Protein AF-A0A4P9Z9J6-F1 (afdb_monomer_lite)

InterPro domains:
  IPR024527 Eisosome protein 1 [PF12757] (235-354)
  IPR024527 Eisosome protein 1 [PTHR28298] (218-618)

Secondary structure (DSSP, 8-state):
----SSSSPPPHHHHHHHHHHTT---BTTB---S--TT-HHHHHHHHHHS------TTS-----HHHHHHHHHHHSS-------S---TTHHHHHHH-------------SS----HHHHHHHHHHHHHHHHHHHH-GGGTTTTTS-------S-----HHHHHHHHHHHHHHHHHHHHTTTTTTT--------S-TTSGGGS-S--------HHHHHHHHHHHHH--GGGSS-HHHHHHHHHHHHHHHHHHHHTT-S-HHHHHHHHHHHHHHHHHHHHHHHSS--TTEEE-STT-EEEHHHHHHHHHHHHHHHHHHHHHHHHHHHHHHHHHHHHHHHHHHHHHHHHHHHHHHHHHHHHHHHHHHHHHHHHHHHHHHHHHHHHHHHHHHHHHHHHHHHHHHHHHHHHHHHHHHHHHHHHHHHHHHHHHHHHHHHHHHHHHHHHHHHHHHHHHHHHHHHHHHHHHHHHHHHHHHHHHHHHHHHHHHHHHHHHHHHHHHHHHHHHHHHHHHHHHHHHHHHHHHHHHHHHHHHHHHHHHHHHHHHHHHHHHHHHHHHHHHHHHHHHHHHHHHHHHHHHHHHHHHHHHHHHHHHTSS-TTSPPPP-GGGTS--TTS----------

pLDDT: mean 71.72, std 18.13, range [31.67, 96.5]

Sequence (622 aa):
SADQSNCRPLSQQALYQQKLRLGVFENPSKPSLGVSSNAPDAAALLAASSDLTVHPTYERPRAAPEAHTAALAAKNSEVTIWLRKSTSPYAEAAAASAKVTPAQPTQPDLGVPTYDKTSVYNQAKTNSVISMTTRLSPEKSVSKHGLASKNIPTSTPLNIGKISQMADQNLSTLIGKRSKSEEAYRSRINSAKSESAASAAFAFAPPLKHGSGYTDAQTAQRKLQTFQASDVVDAALLAAASAKATERLDSITLANSVELRQQAQMYSKALAAAQKHSEMRLSSNEAGMIDLGGGLSLPAAAVDKLASLIVQPVLENLGQKAEAQREFDAKQKRKKAELVQLHQKAKKEDEERKMAERAAREKAKEERAAAHKQAKAAEYEKVRQFQAFSRAIAEEKQKELDDLKAMHETERAEHLKIKTDNDARINEKESGLIAGRKAELEKMQAEKDEELKPINEEAEEESAKLKELTTERDRVKAEHDEKQNANNEWAAKVAALKKKLEETNKVIDQHNTLLADIVPKREALDSELRELQGLSAAHLLNDEQAQKELCKEIADLEKLKSELTQAKSTHKKDILSLHQERVADAYRINGELPEHLRETVDENKLLDTGSLFSVEASVANA

Structure (mmCIF, N/CA/C/O backbone):
data_AF-A0A4P9Z9J6-F1
#
_entry.id   AF-A0A4P9Z9J6-F1
#
loop_
_atom_site.group_PDB
_atom_site.id
_atom_site.type_symbol
_atom_site.label_atom_id
_atom_site.label_alt_id
_atom_site.label_comp_id
_atom_site.label_asym_id
_atom_site.label_entity_id
_atom_site.label_seq_id
_atom_site.pdbx_PDB_ins_code
_atom_site.Cartn_x
_atom_site.Cartn_y
_atom_site.Cartn_z
_atom_site.occupancy
_atom_site.B_iso_or_equiv
_atom_site.auth_seq_id
_atom_site.auth_comp_id
_atom_site.auth_asym_id
_atom_site.auth_atom_id
_atom_site.pdbx_PDB_model_num
ATOM 1 N N . SER A 1 1 ? 5.224 45.522 -33.602 1.00 41.34 1 SER A N 1
ATOM 2 C CA . SER A 1 1 ? 5.119 46.928 -33.180 1.00 41.34 1 SER A CA 1
ATOM 3 C C . SER A 1 1 ? 4.314 47.696 -34.206 1.00 41.34 1 SER A C 1
ATOM 5 O O . SER A 1 1 ? 4.751 47.812 -35.344 1.00 41.34 1 SER A O 1
ATOM 7 N N . ALA A 1 2 ? 3.114 48.129 -33.836 1.00 34.19 2 ALA A N 1
ATOM 8 C CA . ALA A 1 2 ? 2.312 49.076 -34.604 1.00 34.19 2 ALA A CA 1
ATOM 9 C C . ALA A 1 2 ? 1.644 50.007 -33.589 1.00 34.19 2 ALA A C 1
ATOM 11 O O . ALA A 1 2 ? 0.439 49.945 -33.364 1.00 34.19 2 ALA A O 1
ATOM 12 N N . ASP A 1 3 ? 2.481 50.804 -32.930 1.00 41.16 3 ASP A N 1
ATOM 13 C CA . ASP A 1 3 ? 2.040 51.896 -32.080 1.00 41.16 3 ASP A CA 1
ATOM 14 C C . ASP A 1 3 ? 1.923 53.163 -32.928 1.00 41.16 3 ASP A C 1
ATOM 16 O O . ASP A 1 3 ? 2.865 53.578 -33.594 1.00 41.16 3 ASP A O 1
ATOM 20 N N . GLN A 1 4 ? 0.696 53.681 -32.938 1.00 45.09 4 GLN A N 1
ATOM 21 C CA . GLN A 1 4 ? 0.281 55.085 -32.963 1.00 45.09 4 GLN A CA 1
ATOM 22 C C . GLN A 1 4 ? 1.130 56.103 -33.741 1.00 45.09 4 GLN A C 1
ATOM 24 O O . GLN A 1 4 ? 2.273 56.389 -33.410 1.00 45.09 4 GLN A O 1
ATOM 29 N N . SER A 1 5 ? 0.468 56.827 -34.645 1.00 41.53 5 SER A N 1
ATOM 30 C CA . SER A 1 5 ? 0.932 58.144 -35.098 1.00 41.53 5 SER A CA 1
ATOM 31 C C . SER A 1 5 ? 0.246 59.323 -34.400 1.00 41.53 5 SER A C 1
ATOM 33 O O . SER A 1 5 ? 0.613 60.452 -34.676 1.00 41.53 5 SER A O 1
ATOM 35 N N . ASN A 1 6 ? -0.699 59.107 -33.478 1.00 47.25 6 ASN A N 1
ATOM 36 C CA . ASN A 1 6 ? -1.241 60.149 -32.597 1.00 47.25 6 ASN A CA 1
ATOM 37 C C . ASN A 1 6 ? -1.785 59.481 -31.331 1.00 47.25 6 ASN A C 1
ATOM 39 O O . ASN A 1 6 ? -2.590 58.562 -31.457 1.00 47.25 6 ASN A O 1
ATOM 43 N N . CYS A 1 7 ? -1.354 59.923 -30.146 1.00 46.53 7 CYS A N 1
ATOM 44 C CA . CYS A 1 7 ? -1.618 59.345 -28.818 1.00 46.53 7 CYS A CA 1
ATOM 45 C C . CYS A 1 7 ? -3.104 59.314 -28.395 1.00 46.53 7 CYS A C 1
ATOM 47 O O . CYS A 1 7 ? -3.499 59.893 -27.384 1.00 46.53 7 CYS A O 1
ATOM 49 N N . ARG A 1 8 ? -3.952 58.639 -29.168 1.00 57.31 8 ARG A N 1
ATOM 50 C CA . ARG A 1 8 ? -5.357 58.370 -28.882 1.00 57.31 8 ARG A CA 1
ATOM 51 C C . ARG A 1 8 ? -5.584 56.872 -29.107 1.00 57.31 8 ARG A C 1
ATOM 53 O O . ARG A 1 8 ? -5.218 56.374 -30.174 1.00 57.31 8 ARG A O 1
ATOM 60 N N . PRO A 1 9 ? -6.148 56.135 -28.135 1.00 61.41 9 PRO A N 1
ATOM 61 C CA . PRO A 1 9 ? -6.416 54.714 -28.323 1.00 61.41 9 PRO A CA 1
ATOM 62 C C . PRO A 1 9 ? -7.362 54.521 -29.517 1.00 61.41 9 PRO A C 1
ATOM 64 O O . PRO A 1 9 ? -8.306 55.298 -29.687 1.00 61.41 9 PRO A O 1
ATOM 67 N N . LEU A 1 10 ? -7.097 53.511 -30.359 1.00 63.41 10 LEU A N 1
ATOM 68 C CA . LEU A 1 10 ? -7.983 53.167 -31.476 1.00 63.41 10 LEU A CA 1
ATOM 69 C C . LEU A 1 10 ? -9.417 52.975 -30.963 1.00 63.41 10 LEU A C 1
ATOM 71 O O . LEU A 1 10 ? -9.633 52.408 -29.889 1.00 63.41 10 LEU A O 1
ATOM 75 N N . SER A 1 11 ? -10.403 53.418 -31.748 1.00 74.75 11 SER A N 1
ATOM 76 C CA . SER A 1 11 ? -11.809 53.193 -31.416 1.00 74.75 11 SER A CA 1
ATOM 77 C C . SER A 1 11 ? -12.095 51.691 -31.295 1.00 74.75 11 SER A C 1
ATOM 79 O O . SER A 1 11 ? -11.512 50.868 -32.007 1.00 74.75 11 SER A O 1
ATOM 81 N N . GLN A 1 12 ? -13.014 51.316 -30.401 1.00 65.75 12 GLN A N 1
ATOM 82 C CA . GLN A 1 12 ? -13.361 49.909 -30.149 1.00 65.75 12 GLN A CA 1
ATOM 83 C C . GLN A 1 12 ? -13.785 49.172 -31.430 1.00 65.75 12 GLN A C 1
ATOM 85 O O . GLN A 1 12 ? -13.476 47.996 -31.608 1.00 65.75 12 GLN A O 1
ATOM 90 N N . GLN A 1 13 ? -14.416 49.885 -32.366 1.00 71.12 13 GLN A N 1
ATOM 91 C CA . GLN A 1 13 ? -14.816 49.343 -33.661 1.00 71.12 13 GLN A CA 1
ATOM 92 C C . GLN A 1 13 ? -13.620 49.071 -34.588 1.00 71.12 13 GLN A C 1
ATOM 94 O O . GLN A 1 13 ? -13.604 48.051 -35.277 1.00 71.12 13 GLN A O 1
ATOM 99 N N . ALA A 1 14 ? -12.590 49.924 -34.571 1.00 70.00 14 ALA A N 1
ATOM 100 C CA . ALA A 1 14 ? -11.363 49.701 -35.334 1.00 70.00 14 ALA A CA 1
ATOM 101 C C . ALA A 1 14 ? -10.547 48.528 -34.761 1.00 70.00 14 ALA A C 1
ATOM 103 O O . ALA A 1 14 ? -10.039 47.702 -35.519 1.00 70.00 14 ALA A O 1
ATOM 104 N N . LEU A 1 15 ? -10.505 48.388 -33.430 1.00 67.25 15 LEU A N 1
ATOM 105 C CA . LEU A 1 15 ? -9.910 47.223 -32.765 1.00 67.25 15 LEU A CA 1
ATOM 106 C C . LEU A 1 15 ? -10.652 45.925 -33.113 1.00 67.25 15 LEU A C 1
ATOM 108 O O . LEU A 1 15 ? -10.017 44.905 -33.378 1.00 67.25 15 LEU A O 1
ATOM 112 N N . TYR A 1 16 ? -11.985 45.959 -33.164 1.00 67.44 16 TYR A N 1
ATOM 113 C CA . TYR A 1 16 ? -12.798 44.807 -33.553 1.00 67.44 16 TYR A CA 1
ATOM 114 C C . TYR A 1 16 ? -12.562 44.393 -35.016 1.00 67.44 16 TYR A C 1
ATOM 116 O O . TYR A 1 16 ? -12.353 43.214 -35.302 1.00 67.44 16 TYR A O 1
ATOM 124 N N . GLN A 1 17 ? -12.498 45.352 -35.945 1.00 70.19 17 GLN A N 1
ATOM 125 C CA . GLN A 1 17 ? -12.188 45.066 -37.352 1.00 70.19 17 GLN A CA 1
ATOM 126 C C . GLN A 1 17 ? -10.759 44.549 -37.549 1.00 70.19 17 GLN A C 1
AT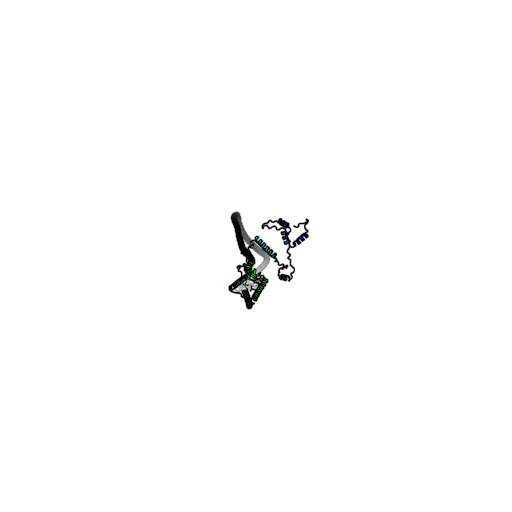OM 128 O O . GLN A 1 17 ? -10.536 43.649 -38.359 1.00 70.19 17 GLN A O 1
ATOM 133 N N . GLN A 1 18 ? -9.790 45.065 -36.790 1.00 70.44 18 GLN A N 1
ATOM 134 C CA . GLN A 1 18 ? -8.421 44.556 -36.814 1.00 70.44 18 GLN A CA 1
ATOM 135 C C . GLN A 1 18 ? -8.351 43.110 -36.298 1.00 70.44 18 GLN A C 1
ATOM 137 O O . GLN A 1 18 ? -7.684 42.283 -36.917 1.00 70.44 18 GLN A O 1
ATOM 142 N N . LYS A 1 19 ? -9.084 42.778 -35.225 1.00 66.44 19 LYS A N 1
ATOM 143 C CA . LYS A 1 19 ? -9.213 41.401 -34.712 1.00 66.44 19 LYS A CA 1
ATOM 144 C C . LYS A 1 19 ? -9.861 40.462 -35.736 1.00 66.44 19 LYS A C 1
ATOM 146 O O . LYS A 1 19 ? -9.328 39.378 -35.970 1.00 66.44 19 LYS A O 1
ATOM 151 N N . LEU A 1 20 ? -10.921 40.910 -36.419 1.00 69.31 20 LEU A N 1
ATOM 152 C CA . LEU A 1 20 ? -11.544 40.180 -37.532 1.00 69.31 20 LEU A CA 1
ATOM 153 C C . LEU A 1 20 ? -10.555 39.921 -38.676 1.00 69.31 20 LEU A C 1
ATOM 155 O O . LEU A 1 20 ? -10.459 38.798 -39.165 1.00 69.31 20 LEU A O 1
ATOM 159 N N . ARG A 1 21 ? -9.772 40.935 -39.074 1.00 67.69 21 ARG A N 1
ATOM 160 C CA . ARG A 1 21 ? -8.772 40.809 -40.150 1.00 67.69 21 ARG A CA 1
ATOM 161 C C . ARG A 1 21 ? -7.632 39.851 -39.793 1.00 67.69 21 ARG A C 1
ATOM 163 O O . ARG A 1 21 ? -7.016 39.278 -40.683 1.00 67.69 21 ARG A O 1
ATOM 170 N N . LEU A 1 22 ? -7.361 39.685 -38.501 1.00 59.69 22 LEU A N 1
ATOM 171 C CA . LEU A 1 22 ? -6.363 38.761 -37.960 1.00 59.69 22 LEU A CA 1
ATOM 172 C C . LEU A 1 22 ? -6.951 37.379 -37.612 1.00 59.69 22 LEU A C 1
ATOM 174 O O . LEU A 1 22 ? -6.244 36.547 -37.050 1.00 59.69 22 LEU A O 1
ATOM 178 N N . GLY A 1 23 ? -8.220 37.119 -37.954 1.00 53.03 23 GLY A N 1
ATOM 179 C CA . GLY A 1 23 ? -8.869 35.818 -37.768 1.00 53.03 23 GLY A CA 1
ATOM 180 C C . GLY A 1 23 ? -9.236 35.485 -36.319 1.00 53.03 23 GLY A C 1
ATOM 181 O O . GLY A 1 23 ? -9.509 34.325 -36.012 1.00 53.03 23 GLY A O 1
ATOM 182 N N . VAL A 1 24 ? -9.246 36.478 -35.422 1.00 61.34 24 VAL A N 1
ATOM 183 C CA . VAL A 1 24 ? -9.644 36.309 -34.019 1.00 61.34 24 VAL A CA 1
ATOM 184 C C . VAL A 1 24 ? -11.134 36.622 -33.892 1.00 61.34 24 VAL A C 1
ATOM 186 O O . VAL A 1 24 ? -11.539 37.783 -33.872 1.00 61.34 24 VAL A O 1
ATOM 189 N N . PHE A 1 25 ? -11.952 35.572 -33.813 1.00 59.03 25 PHE A N 1
ATOM 190 C CA . PHE A 1 25 ? -13.398 35.675 -33.621 1.00 59.03 25 PHE A CA 1
ATOM 191 C C . PHE A 1 25 ? -13.740 35.518 -32.136 1.00 59.03 25 PHE A C 1
ATOM 193 O O . PHE A 1 25 ? -13.562 34.443 -31.561 1.00 59.03 25 PHE A O 1
ATOM 200 N N . GLU A 1 26 ? -14.243 36.579 -31.507 1.00 59.03 26 GLU A N 1
ATOM 201 C CA . GLU A 1 26 ? -14.793 36.500 -30.151 1.00 59.03 26 GLU A CA 1
ATOM 202 C C . GLU A 1 26 ? -16.166 35.821 -30.220 1.00 59.03 26 GLU A C 1
ATOM 204 O O . GLU A 1 26 ? -17.158 36.411 -30.642 1.00 59.03 26 GLU A O 1
ATOM 209 N N . ASN A 1 27 ? -16.214 34.538 -29.861 1.00 54.94 27 ASN A N 1
ATOM 210 C CA . ASN A 1 27 ? -17.466 33.808 -29.731 1.00 54.94 27 ASN A CA 1
ATOM 211 C C . ASN A 1 27 ? -18.062 34.107 -28.340 1.00 54.94 27 ASN A C 1
ATOM 213 O O . ASN A 1 27 ? -17.416 33.772 -27.344 1.00 54.94 27 ASN A O 1
ATOM 217 N N . PRO A 1 28 ? -19.277 34.676 -28.223 1.00 55.12 28 PRO A N 1
ATOM 218 C CA . PRO A 1 28 ? -19.877 35.005 -26.925 1.00 55.12 28 PRO A CA 1
ATOM 219 C C . PRO A 1 28 ? -20.083 33.778 -26.022 1.00 55.12 28 PRO A C 1
ATOM 221 O O . PRO A 1 28 ? -20.242 33.918 -24.815 1.00 55.12 28 PRO A O 1
ATOM 224 N N . SER A 1 29 ? -20.049 32.565 -26.582 1.00 46.34 29 SER A N 1
ATOM 225 C CA . SER A 1 29 ? -20.182 31.317 -25.825 1.00 46.34 29 SER A CA 1
ATOM 226 C C . SER A 1 29 ? -18.859 30.767 -25.272 1.00 46.34 29 SER A C 1
ATOM 228 O O . SER A 1 29 ? -18.891 29.801 -24.509 1.00 46.34 29 SER A O 1
ATOM 230 N N . LYS A 1 30 ? -17.694 31.313 -25.661 1.00 50.84 30 LYS A N 1
ATOM 231 C CA . LYS A 1 30 ? -16.373 30.862 -25.183 1.00 50.84 30 LYS A CA 1
ATOM 232 C C . LYS A 1 30 ? -15.384 32.034 -25.102 1.00 50.84 30 LYS A C 1
ATOM 234 O O . LYS A 1 30 ? -14.946 32.504 -26.153 1.00 50.84 30 LYS A O 1
ATOM 239 N N . PRO A 1 31 ? -14.963 32.476 -23.902 1.00 49.50 31 PRO A N 1
ATOM 240 C CA . PRO A 1 31 ? -13.916 33.484 -23.796 1.00 49.50 31 PRO A CA 1
ATOM 241 C C . PRO A 1 31 ? -12.597 32.935 -24.361 1.00 49.50 31 PRO A C 1
ATOM 243 O O . PRO A 1 31 ? -12.164 31.831 -24.023 1.00 49.50 31 PRO A O 1
ATOM 246 N N . SER A 1 32 ? -11.963 33.709 -25.241 1.00 49.28 32 SER A N 1
ATOM 247 C CA . SER A 1 32 ? -10.624 33.429 -25.765 1.00 49.28 32 SER A CA 1
ATOM 248 C C . SER A 1 32 ? -9.594 33.614 -24.647 1.00 49.28 32 SER A C 1
ATOM 250 O O . SER A 1 32 ? -9.165 34.732 -24.373 1.00 49.28 32 SER A O 1
ATOM 252 N N . LEU A 1 33 ? -9.191 32.523 -23.999 1.00 50.41 33 LEU A N 1
ATOM 253 C CA . LEU A 1 33 ? -8.082 32.512 -23.044 1.00 50.41 33 LEU A CA 1
ATOM 254 C C . LEU A 1 33 ? -6.753 32.413 -23.811 1.00 50.41 33 LEU A C 1
ATOM 256 O O . LEU A 1 33 ? -6.402 31.352 -24.322 1.00 50.41 33 LEU A O 1
ATOM 260 N N . GLY A 1 34 ? -6.031 33.531 -23.907 1.00 53.62 34 GLY A N 1
ATOM 261 C CA . GLY A 1 34 ? -4.699 33.612 -24.511 1.00 53.62 34 GLY A CA 1
ATOM 262 C C . GLY A 1 34 ? -4.306 35.047 -24.875 1.00 53.62 34 GLY A C 1
ATOM 263 O O . GLY A 1 34 ? -5.152 35.845 -25.275 1.00 53.62 34 GLY A O 1
ATOM 264 N N . VAL A 1 35 ? -3.022 35.384 -24.733 1.00 57.41 35 VAL A N 1
ATOM 265 C CA . VAL A 1 35 ? -2.476 36.697 -25.120 1.00 57.41 35 VAL A CA 1
ATOM 266 C C . VAL A 1 35 ? -2.202 36.693 -26.628 1.00 57.41 35 VAL A C 1
ATOM 268 O O . VAL A 1 35 ? -1.643 35.729 -27.150 1.00 57.41 35 VAL A O 1
ATOM 271 N N . SER A 1 36 ? -2.609 37.743 -27.352 1.00 55.69 36 SER A N 1
ATOM 272 C CA . SER A 1 36 ? -2.400 37.812 -28.807 1.00 55.69 36 SER A CA 1
ATOM 273 C C . SER A 1 36 ? -0.904 37.815 -29.143 1.00 55.69 36 SER A C 1
ATOM 275 O O . SER A 1 36 ? -0.135 38.554 -28.527 1.00 55.69 36 SER A O 1
ATOM 277 N N . SER A 1 37 ? -0.495 37.057 -30.160 1.00 55.44 37 SER A N 1
ATOM 278 C CA . SER A 1 37 ? 0.908 36.884 -30.569 1.00 55.44 37 SER A CA 1
ATOM 279 C C . SER A 1 37 ? 1.620 38.164 -31.040 1.00 55.44 37 SER A C 1
ATOM 281 O O . SER A 1 37 ? 2.822 38.130 -31.275 1.00 55.44 37 SER A O 1
ATOM 283 N N . ASN A 1 38 ? 0.907 39.290 -31.167 1.00 52.75 38 ASN A N 1
ATOM 284 C CA . ASN A 1 38 ? 1.452 40.573 -31.623 1.00 52.75 38 ASN A CA 1
ATOM 285 C C . ASN A 1 38 ? 1.705 41.595 -30.496 1.00 52.75 38 ASN A C 1
ATOM 287 O O . ASN A 1 38 ? 2.103 42.720 -30.797 1.00 52.75 38 ASN A O 1
ATOM 291 N N . ALA A 1 39 ? 1.512 41.223 -29.225 1.00 57.56 39 ALA A N 1
ATOM 292 C CA . ALA A 1 39 ? 1.817 42.062 -28.063 1.00 57.56 39 ALA A CA 1
ATOM 293 C C . ALA A 1 39 ? 2.866 41.367 -27.167 1.00 57.56 39 ALA A C 1
ATOM 295 O O . ALA A 1 39 ? 2.493 40.736 -26.175 1.00 57.56 39 ALA A O 1
ATOM 296 N N . PRO A 1 40 ? 4.165 41.434 -27.522 1.00 56.56 40 PRO A N 1
ATOM 297 C CA . PRO A 1 40 ? 5.224 40.734 -26.787 1.00 56.56 40 PRO A CA 1
ATOM 298 C C . PRO A 1 40 ? 5.301 41.165 -25.312 1.00 56.56 40 PRO A C 1
ATOM 300 O O . PRO A 1 40 ? 5.506 40.323 -24.439 1.00 56.56 40 PRO A O 1
ATOM 303 N N . ASP A 1 41 ? 5.018 42.435 -25.019 1.00 58.28 41 ASP A N 1
ATOM 304 C CA . ASP A 1 41 ? 5.130 42.984 -23.662 1.00 58.28 41 ASP A CA 1
ATOM 305 C C . ASP A 1 41 ? 3.959 42.592 -22.751 1.00 58.28 41 ASP A C 1
ATOM 307 O O . ASP A 1 41 ? 4.116 42.501 -21.535 1.00 58.28 41 ASP A O 1
ATOM 311 N N . ALA A 1 42 ? 2.788 42.280 -23.316 1.00 58.41 42 ALA A N 1
ATOM 312 C CA . ALA A 1 42 ? 1.619 41.891 -22.528 1.00 58.41 42 ALA A CA 1
ATOM 313 C C . ALA A 1 42 ? 1.792 40.504 -21.891 1.00 58.41 42 ALA A C 1
ATOM 315 O O . ALA A 1 42 ? 1.365 40.290 -20.761 1.00 58.41 42 ALA A O 1
ATOM 316 N N . ALA A 1 43 ? 2.453 39.571 -22.585 1.00 60.31 43 ALA A N 1
ATOM 317 C CA . ALA A 1 43 ? 2.775 38.259 -22.026 1.00 60.31 43 ALA A CA 1
ATOM 318 C C . ALA A 1 43 ? 3.862 38.357 -20.942 1.00 60.31 43 ALA A C 1
ATOM 320 O O . ALA A 1 43 ? 3.779 37.668 -19.926 1.00 60.31 43 ALA A O 1
ATOM 321 N N . ALA A 1 44 ? 4.841 39.248 -21.130 1.00 62.94 44 ALA A N 1
ATOM 322 C CA . ALA A 1 44 ? 5.911 39.482 -20.165 1.00 62.94 44 ALA A CA 1
ATOM 323 C C . ALA A 1 44 ? 5.397 40.145 -18.876 1.00 62.94 44 ALA A C 1
ATOM 325 O O . ALA A 1 44 ? 5.752 39.709 -17.785 1.00 62.94 44 ALA A O 1
ATOM 326 N N . LEU A 1 45 ? 4.508 41.139 -18.978 1.00 61.84 45 LEU A N 1
ATOM 327 C CA . LEU A 1 45 ? 3.903 41.795 -17.812 1.00 61.84 45 LEU A CA 1
ATOM 328 C C . LEU A 1 45 ? 2.967 40.862 -17.029 1.00 61.84 45 LEU A C 1
ATOM 330 O O . LEU A 1 45 ? 2.913 40.931 -15.801 1.00 61.84 45 LEU A O 1
ATOM 334 N N . LEU A 1 46 ? 2.265 39.953 -17.710 1.00 63.72 46 LEU A N 1
ATOM 335 C CA . LEU A 1 46 ? 1.400 38.960 -17.064 1.00 63.72 46 LEU A CA 1
ATOM 336 C C . LEU A 1 46 ? 2.224 37.858 -16.374 1.00 63.72 46 LEU A C 1
ATOM 338 O O . LEU A 1 46 ? 1.881 37.438 -15.277 1.00 63.72 46 LEU A O 1
ATOM 342 N N . ALA A 1 47 ? 3.357 37.460 -16.962 1.00 63.06 47 ALA A N 1
ATOM 343 C CA . ALA A 1 47 ? 4.307 36.539 -16.335 1.00 63.06 47 ALA A CA 1
ATOM 344 C C . ALA A 1 47 ? 5.065 37.170 -15.150 1.00 63.06 47 ALA A C 1
ATOM 346 O O . ALA A 1 47 ? 5.353 36.487 -14.173 1.00 63.06 47 ALA A O 1
ATOM 347 N N . ALA A 1 48 ? 5.371 38.471 -15.216 1.00 65.00 48 ALA A N 1
ATOM 348 C CA . ALA A 1 48 ? 6.021 39.203 -14.127 1.00 65.00 48 ALA A CA 1
ATOM 349 C C . ALA A 1 48 ? 5.071 39.504 -12.953 1.00 65.00 48 ALA A C 1
ATOM 351 O O . ALA A 1 48 ? 5.523 39.628 -11.819 1.00 65.00 48 ALA A O 1
ATOM 352 N N . SER A 1 49 ? 3.766 39.626 -13.219 1.00 59.47 49 SER A N 1
ATOM 353 C CA . SER A 1 49 ? 2.736 39.810 -12.185 1.00 59.47 49 SER A CA 1
ATOM 354 C C . SER A 1 49 ? 2.163 38.496 -11.648 1.00 59.47 49 SER A C 1
ATOM 356 O O . SER A 1 49 ? 1.516 38.505 -10.602 1.00 59.47 49 SER A O 1
ATOM 358 N N . SER A 1 50 ? 2.406 37.364 -12.316 1.00 59.09 50 SER A N 1
ATOM 359 C CA . SER A 1 50 ? 2.068 36.047 -11.781 1.00 59.09 50 SER A CA 1
ATOM 360 C C . SER A 1 50 ? 3.129 35.591 -10.783 1.00 59.09 50 SER A C 1
ATOM 362 O O . SER A 1 50 ? 4.300 35.467 -11.136 1.00 59.09 50 SER A O 1
ATOM 364 N N . ASP A 1 51 ? 2.716 35.316 -9.549 1.00 52.41 51 ASP A N 1
ATOM 365 C CA . ASP A 1 51 ? 3.575 34.732 -8.521 1.00 52.41 51 ASP A CA 1
ATOM 366 C C . ASP A 1 51 ? 4.012 33.317 -8.957 1.00 52.41 51 ASP A C 1
ATOM 368 O O . ASP A 1 51 ? 3.209 32.384 -9.008 1.00 52.41 51 ASP A O 1
ATOM 372 N N . LEU A 1 52 ? 5.275 33.181 -9.376 1.00 57.34 52 LEU A N 1
ATOM 373 C CA . LEU A 1 52 ? 5.871 31.950 -9.922 1.00 57.34 52 LEU A CA 1
ATOM 374 C C . LEU A 1 52 ? 6.518 31.071 -8.837 1.00 57.34 52 LEU A C 1
ATOM 376 O O . LEU A 1 52 ? 7.269 30.141 -9.146 1.00 57.34 52 LEU A O 1
ATOM 380 N N . THR A 1 53 ? 6.261 31.360 -7.562 1.00 60.41 53 THR A N 1
ATOM 381 C CA . THR A 1 53 ? 6.768 30.563 -6.446 1.00 60.41 53 THR A CA 1
ATOM 382 C C . THR A 1 53 ? 6.109 29.175 -6.430 1.00 60.41 53 THR A C 1
ATOM 384 O O . THR A 1 53 ? 4.891 29.011 -6.363 1.00 60.41 53 THR A O 1
ATOM 387 N N . VAL A 1 54 ? 6.929 28.126 -6.551 1.00 51.91 54 VAL A N 1
ATOM 388 C CA . VAL A 1 54 ? 6.467 26.730 -6.530 1.00 51.91 54 VAL A CA 1
ATOM 389 C C . VAL A 1 54 ? 6.238 26.317 -5.077 1.00 51.91 54 VAL A C 1
ATOM 391 O O . VAL A 1 54 ? 7.166 25.888 -4.394 1.00 51.91 54 VAL A O 1
ATOM 394 N N . HIS A 1 55 ? 5.001 26.450 -4.599 1.00 49.88 55 HIS A N 1
ATOM 395 C CA . HIS A 1 55 ? 4.607 25.940 -3.287 1.00 49.88 55 HIS A CA 1
ATOM 396 C C . HIS A 1 55 ? 4.533 24.398 -3.292 1.00 49.88 55 HIS A C 1
ATOM 398 O O . HIS A 1 55 ? 4.027 23.806 -4.253 1.00 49.88 55 HIS A O 1
ATOM 404 N N . PRO A 1 56 ? 5.019 23.714 -2.238 1.00 49.47 56 PRO A N 1
ATOM 405 C CA . PRO A 1 56 ? 4.896 22.267 -2.109 1.00 49.47 56 PRO A CA 1
ATOM 406 C C . PRO A 1 56 ? 3.422 21.844 -1.985 1.00 49.47 56 PRO A C 1
ATOM 408 O O . PRO A 1 56 ? 2.600 22.508 -1.358 1.00 49.47 56 PRO A O 1
ATOM 411 N N . THR A 1 57 ? 3.090 20.693 -2.570 1.00 52.12 57 THR A N 1
ATOM 412 C CA . THR A 1 57 ? 1.732 20.177 -2.852 1.00 52.12 57 THR A CA 1
ATOM 413 C C . THR A 1 57 ? 0.775 19.992 -1.663 1.00 52.12 57 THR A C 1
ATOM 415 O O . THR A 1 57 ? -0.359 19.563 -1.874 1.00 52.12 57 THR A O 1
ATOM 418 N N . TYR A 1 58 ? 1.189 20.281 -0.427 1.00 51.94 58 TYR A N 1
ATOM 419 C CA . TYR A 1 58 ? 0.308 20.247 0.746 1.00 51.94 58 TYR A CA 1
ATOM 420 C C . TYR A 1 58 ? -0.375 21.594 1.031 1.00 51.94 58 TYR A C 1
ATOM 422 O O . TYR A 1 58 ? -1.391 21.622 1.727 1.00 51.94 58 TYR A O 1
ATOM 430 N N . GLU A 1 59 ? 0.111 22.698 0.462 1.00 48.72 59 GLU A N 1
ATOM 431 C CA . GLU A 1 59 ? -0.581 23.984 0.527 1.00 48.72 59 GLU A CA 1
ATOM 432 C C . GLU A 1 59 ? -1.562 24.072 -0.645 1.00 48.72 59 GLU A C 1
ATOM 434 O O . GLU A 1 59 ? -1.171 24.178 -1.806 1.00 48.72 59 GLU A O 1
ATOM 439 N N . ARG A 1 60 ? -2.871 23.993 -0.362 1.00 50.66 60 ARG A N 1
ATOM 440 C CA . ARG A 1 60 ? -3.889 24.317 -1.370 1.00 50.66 60 ARG A CA 1
ATOM 441 C C . ARG A 1 60 ? -3.672 25.778 -1.772 1.00 50.66 60 ARG A C 1
ATOM 443 O O . ARG A 1 60 ? -3.875 26.636 -0.907 1.00 50.66 60 ARG A O 1
ATOM 450 N N . PRO A 1 61 ? -3.324 26.100 -3.032 1.00 51.88 61 PRO A N 1
ATOM 451 C CA . PRO A 1 61 ? -3.306 27.492 -3.440 1.00 51.88 61 PRO A CA 1
ATOM 452 C C . PRO A 1 61 ? -4.720 28.026 -3.225 1.00 51.88 61 PRO A C 1
ATOM 454 O O . PRO A 1 61 ? -5.697 27.390 -3.640 1.00 51.88 61 PRO A O 1
ATOM 457 N N . ARG A 1 62 ? -4.845 29.149 -2.508 1.00 50.19 62 ARG A N 1
ATOM 458 C CA . ARG A 1 62 ? -6.122 29.852 -2.389 1.00 50.19 62 ARG A CA 1
ATOM 459 C C . ARG A 1 62 ? -6.580 30.137 -3.814 1.00 50.19 62 ARG A C 1
ATOM 461 O O . ARG A 1 62 ? -5.990 30.970 -4.494 1.00 50.19 62 ARG A O 1
ATOM 468 N N . ALA A 1 63 ? -7.575 29.385 -4.281 1.00 49.75 63 ALA A N 1
ATOM 469 C CA . ALA A 1 63 ? -8.214 29.644 -5.557 1.00 49.75 63 ALA A CA 1
ATOM 470 C C . ALA A 1 63 ? -8.584 31.129 -5.584 1.00 49.75 63 ALA A C 1
ATOM 472 O O . ALA A 1 63 ? -9.117 31.634 -4.591 1.00 49.75 63 ALA A O 1
ATOM 473 N N . ALA A 1 64 ? -8.248 31.819 -6.676 1.00 55.03 64 ALA A N 1
ATOM 474 C CA . ALA A 1 64 ? -8.559 33.231 -6.842 1.00 55.03 64 ALA A CA 1
ATOM 475 C C . ALA A 1 64 ? -10.015 33.489 -6.398 1.00 55.03 64 ALA A C 1
ATOM 477 O O . ALA A 1 64 ? -10.895 32.692 -6.750 1.00 55.03 64 ALA A O 1
ATOM 478 N N . PRO A 1 65 ? -10.295 34.552 -5.620 1.00 56.00 65 PRO A N 1
ATOM 479 C CA . PRO A 1 65 ? -11.632 34.804 -5.073 1.00 56.00 65 PRO A CA 1
ATOM 480 C C . PRO A 1 65 ? -12.710 34.836 -6.170 1.00 56.00 65 PRO A C 1
ATOM 482 O O . PRO A 1 65 ? -13.840 34.417 -5.945 1.00 56.00 65 PRO A O 1
ATOM 485 N N . GLU A 1 66 ? -12.322 35.216 -7.386 1.00 55.09 66 GLU A N 1
ATOM 486 C CA . GLU A 1 66 ? -13.138 35.238 -8.604 1.00 55.09 66 GLU A CA 1
ATOM 487 C C . GLU A 1 66 ? -13.553 33.842 -9.104 1.00 55.09 66 GLU A C 1
ATOM 489 O O . GLU A 1 66 ? -14.671 33.647 -9.577 1.00 55.09 66 GLU A O 1
ATOM 494 N N . ALA A 1 67 ? -12.689 32.833 -8.964 1.00 55.91 67 ALA A N 1
ATOM 495 C CA . ALA A 1 67 ? -13.030 31.453 -9.310 1.00 55.91 67 ALA A CA 1
ATOM 496 C C . ALA A 1 67 ? -14.017 30.857 -8.294 1.00 55.91 67 ALA A C 1
ATOM 498 O O . ALA A 1 67 ? -14.890 30.064 -8.651 1.00 55.91 67 ALA A O 1
ATOM 499 N N . HIS A 1 68 ? -13.913 31.275 -7.029 1.00 53.38 68 HIS A N 1
ATOM 500 C CA . HIS A 1 68 ? -14.814 30.835 -5.970 1.00 53.38 68 HIS A CA 1
ATOM 501 C C . HIS A 1 68 ? -16.202 31.490 -6.081 1.00 53.38 68 HIS A C 1
ATOM 503 O O . HIS A 1 68 ? -17.213 30.827 -5.833 1.00 53.38 68 HIS A O 1
ATOM 509 N N . THR A 1 69 ? -16.278 32.758 -6.502 1.00 58.66 69 THR A N 1
ATOM 510 C CA . THR A 1 69 ? -17.552 33.439 -6.788 1.00 58.66 69 THR A CA 1
ATOM 511 C C . THR A 1 69 ? -18.200 32.926 -8.073 1.00 58.66 69 THR A C 1
ATOM 513 O O . THR A 1 69 ? -19.411 32.715 -8.083 1.00 58.66 69 THR A O 1
ATOM 516 N N . ALA A 1 70 ? -17.423 32.615 -9.118 1.00 56.53 70 ALA A N 1
ATOM 517 C CA . ALA A 1 70 ? -17.936 31.992 -10.341 1.00 56.53 70 ALA A CA 1
ATOM 518 C C . ALA A 1 70 ? -18.490 30.576 -10.093 1.00 56.53 70 ALA A C 1
ATOM 520 O O . ALA A 1 70 ? -19.549 30.225 -10.613 1.00 56.53 70 ALA A O 1
ATOM 521 N N . ALA A 1 71 ? -17.823 29.779 -9.250 1.00 59.94 71 ALA A N 1
ATOM 522 C CA . ALA A 1 71 ? -18.309 28.457 -8.859 1.00 59.94 71 ALA A CA 1
ATOM 523 C C . ALA A 1 71 ? -19.598 28.528 -8.019 1.00 59.94 71 ALA A C 1
ATOM 525 O O . ALA A 1 71 ? -20.485 27.692 -8.187 1.00 59.94 71 ALA A O 1
ATOM 526 N N . LEU A 1 72 ? -19.734 29.537 -7.150 1.00 62.62 72 LEU A N 1
ATOM 527 C CA . LEU A 1 72 ? -20.968 29.778 -6.394 1.00 62.62 72 LEU A CA 1
AT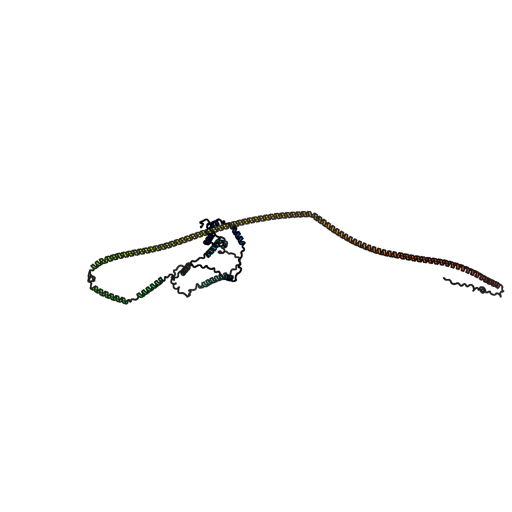OM 528 C C . LEU A 1 72 ? -22.107 30.286 -7.292 1.00 62.62 72 LEU A C 1
ATOM 530 O O . LEU A 1 72 ? -23.235 29.821 -7.151 1.00 62.62 72 LEU A O 1
ATOM 534 N N . ALA A 1 73 ? -21.819 31.162 -8.258 1.00 60.88 73 ALA A N 1
ATOM 535 C CA . ALA A 1 73 ? -22.803 31.642 -9.229 1.00 60.88 73 ALA A CA 1
ATOM 536 C C . ALA A 1 73 ? -23.311 30.517 -10.150 1.00 60.88 73 ALA A C 1
ATOM 538 O O . ALA A 1 73 ? -24.511 30.417 -10.393 1.00 60.88 73 ALA A O 1
ATOM 539 N N . ALA A 1 74 ? -22.424 29.620 -10.596 1.00 56.34 74 ALA A N 1
ATOM 540 C CA . ALA A 1 74 ? -22.788 28.459 -11.411 1.00 56.34 74 ALA A CA 1
ATOM 541 C C . ALA A 1 74 ? -23.606 27.405 -10.640 1.00 56.34 74 ALA A C 1
ATOM 543 O O . ALA A 1 74 ? -24.334 26.623 -11.248 1.00 56.34 74 ALA A O 1
ATOM 544 N N . LYS A 1 75 ? -23.518 27.384 -9.303 1.00 55.94 75 LYS A N 1
ATOM 545 C CA . LYS A 1 75 ? -24.302 26.468 -8.463 1.00 55.94 75 LYS A CA 1
ATOM 546 C C . LYS A 1 75 ? -25.768 26.901 -8.319 1.00 55.94 75 LYS A C 1
ATOM 548 O O . LYS A 1 75 ? -26.611 26.056 -8.039 1.00 55.94 75 LYS A O 1
ATOM 553 N N . ASN A 1 76 ? -26.064 28.186 -8.536 1.00 48.91 76 ASN A N 1
ATOM 554 C CA . ASN A 1 76 ? -27.410 28.756 -8.401 1.00 48.91 76 ASN A CA 1
ATOM 555 C C . ASN A 1 76 ? -28.231 28.728 -9.702 1.00 48.91 76 ASN A C 1
ATOM 557 O O . ASN A 1 76 ? -29.421 29.030 -9.675 1.00 48.91 76 ASN A O 1
ATOM 561 N N . SER A 1 77 ? -27.634 28.364 -10.839 1.00 46.19 77 SER A N 1
ATOM 562 C CA . SER A 1 77 ? -28.387 28.077 -12.058 1.00 46.19 77 SER A CA 1
ATOM 563 C C . SER A 1 77 ? -28.762 26.596 -12.083 1.00 46.19 77 SER A C 1
ATOM 565 O O . SER A 1 77 ? -27.957 25.754 -12.487 1.00 46.19 77 SER A O 1
ATOM 567 N N . GLU A 1 78 ? -29.978 26.265 -11.652 1.00 45.03 78 GLU A N 1
ATOM 568 C CA . GLU A 1 78 ? -30.570 24.962 -11.947 1.00 45.03 78 GLU A CA 1
ATOM 569 C C . GLU A 1 78 ? -30.549 24.737 -13.463 1.00 45.03 78 GLU A C 1
ATOM 571 O O . GLU A 1 78 ? -31.063 25.536 -14.252 1.00 45.03 78 GLU A O 1
ATOM 576 N N . VAL A 1 79 ? -29.898 23.652 -13.880 1.00 46.12 79 VAL A N 1
ATOM 577 C CA . VAL A 1 79 ? -29.837 23.228 -15.277 1.00 46.12 79 VAL A CA 1
ATOM 578 C C . VAL A 1 79 ? -31.257 22.883 -15.713 1.00 46.12 79 VAL A C 1
ATOM 580 O O . VAL A 1 79 ? -31.762 21.798 -15.430 1.00 46.12 79 VAL A O 1
ATOM 583 N N . THR A 1 80 ? -31.913 23.802 -16.418 1.00 46.53 80 THR A N 1
ATOM 584 C CA . THR A 1 80 ? -33.151 23.503 -17.136 1.00 46.53 80 THR A CA 1
ATOM 585 C C . THR A 1 80 ? -32.806 22.553 -18.277 1.00 46.53 80 THR A C 1
ATOM 587 O O . THR A 1 80 ? -32.344 22.944 -19.350 1.00 46.53 80 THR A O 1
ATOM 590 N N . ILE A 1 81 ? -32.984 21.257 -18.023 1.00 48.38 81 ILE A N 1
ATOM 591 C CA . ILE A 1 81 ? -32.929 20.230 -19.057 1.00 48.38 81 ILE A CA 1
ATOM 592 C C . ILE A 1 81 ? -34.040 20.571 -20.051 1.00 48.38 81 ILE A C 1
ATOM 594 O O . ILE A 1 81 ? -35.226 20.456 -19.743 1.00 48.38 81 ILE A O 1
ATOM 598 N N . TRP A 1 82 ? -33.661 21.026 -21.243 1.00 44.47 82 TRP A N 1
ATOM 599 C CA . TRP A 1 82 ? -34.586 21.227 -22.353 1.00 44.47 82 TRP A CA 1
ATOM 600 C C . TRP A 1 82 ? -35.182 19.873 -22.766 1.00 44.47 82 TRP A C 1
ATOM 602 O O . TRP A 1 82 ? -34.618 19.158 -23.596 1.00 44.47 82 TRP A O 1
ATOM 612 N N . LEU A 1 83 ? -36.332 19.506 -22.195 1.00 47.44 83 LEU A N 1
ATOM 613 C CA . LEU A 1 83 ? -37.149 18.414 -22.718 1.00 47.44 83 LEU A CA 1
ATOM 614 C C . LEU A 1 83 ? -37.839 18.882 -24.005 1.00 47.44 83 LEU A C 1
ATOM 616 O O . LEU A 1 83 ? -38.626 19.832 -24.002 1.00 47.44 83 LEU A O 1
ATOM 620 N N . ARG A 1 84 ? -37.569 18.196 -25.122 1.00 50.62 84 ARG A N 1
ATOM 621 C CA . ARG A 1 84 ? -38.330 18.389 -26.364 1.00 50.62 84 ARG A CA 1
ATOM 622 C C . ARG A 1 84 ? -39.761 17.897 -26.131 1.00 50.62 84 ARG A C 1
ATOM 624 O O . ARG A 1 84 ? -39.961 16.727 -25.834 1.00 50.62 84 ARG A O 1
ATOM 631 N N . LYS A 1 85 ? -40.753 18.778 -26.286 1.00 49.44 85 LYS A N 1
ATOM 632 C CA . LYS A 1 85 ? -42.172 18.499 -25.983 1.00 49.44 85 LYS A CA 1
ATOM 633 C C . LYS A 1 85 ? -42.893 17.565 -26.975 1.00 49.44 85 LYS A C 1
ATOM 635 O O . LYS A 1 85 ? -44.066 17.288 -26.772 1.00 49.44 85 LYS A O 1
ATOM 640 N N . SER A 1 86 ? -42.244 17.088 -28.038 1.00 45.06 86 SER A N 1
ATOM 641 C CA . SER A 1 86 ? -42.855 16.162 -29.005 1.00 45.06 86 SER A CA 1
ATOM 642 C C . SER A 1 86 ? -41.791 15.560 -29.926 1.00 45.06 86 SER A C 1
ATOM 644 O O . SER A 1 86 ? -41.106 16.297 -30.638 1.00 45.06 86 SER A O 1
ATOM 646 N N . THR A 1 87 ? -41.676 14.233 -29.950 1.00 52.00 87 THR A N 1
ATOM 647 C CA . THR A 1 87 ? -40.925 13.473 -30.959 1.00 52.00 87 THR A CA 1
ATOM 648 C C . THR A 1 87 ? -41.919 12.798 -31.902 1.00 52.00 87 THR A C 1
ATOM 650 O O . THR A 1 87 ? -42.809 12.074 -31.465 1.00 52.00 87 THR A O 1
ATOM 653 N N . SER A 1 88 ? -41.810 13.055 -33.210 1.00 53.47 88 SER A N 1
ATOM 654 C CA . SER A 1 88 ? -42.604 12.320 -34.197 1.00 53.47 88 SER A CA 1
ATOM 655 C C . SER A 1 88 ? -42.067 10.883 -34.323 1.00 53.47 88 SER A C 1
ATOM 657 O O . SER A 1 88 ? -40.847 10.689 -34.297 1.00 53.47 88 SER A O 1
ATOM 659 N N . PRO A 1 89 ? -42.933 9.869 -34.501 1.00 58.06 89 PRO A N 1
ATOM 660 C CA . PRO A 1 89 ? -42.538 8.452 -34.509 1.00 58.06 89 PRO A CA 1
ATOM 661 C C . PRO A 1 89 ? -41.600 8.055 -35.666 1.00 58.06 89 PRO A C 1
ATOM 663 O O . PRO A 1 89 ? -41.036 6.968 -35.659 1.00 58.06 89 PRO A O 1
ATOM 666 N N . TYR A 1 90 ? -41.376 8.942 -36.641 1.00 53.50 90 TYR A N 1
ATOM 667 C CA . TYR A 1 90 ? -40.453 8.720 -37.760 1.00 53.50 90 TYR A CA 1
ATOM 668 C C . TYR A 1 90 ? -39.061 9.346 -37.561 1.00 53.50 90 TYR A C 1
ATOM 670 O O . TYR A 1 90 ? -38.142 9.040 -38.321 1.00 53.50 90 TYR A O 1
ATOM 678 N N . ALA A 1 91 ? -38.863 10.190 -36.541 1.00 56.25 91 ALA A N 1
ATOM 679 C CA . ALA A 1 91 ? -37.567 10.826 -36.286 1.00 56.25 91 ALA A CA 1
ATOM 680 C C . ALA A 1 91 ? -36.531 9.839 -35.715 1.00 56.25 91 ALA A C 1
ATOM 682 O O . ALA A 1 91 ? -35.351 9.906 -36.059 1.00 56.25 91 ALA A O 1
ATOM 683 N N . GLU A 1 92 ? -36.975 8.888 -34.892 1.00 54.38 92 GLU A N 1
ATOM 684 C CA . GLU A 1 92 ? -36.115 7.853 -34.303 1.00 54.38 92 GLU A CA 1
ATOM 685 C C . GLU A 1 92 ? -35.686 6.809 -35.346 1.00 54.38 92 GLU A C 1
ATOM 687 O O . GLU A 1 92 ? -34.525 6.404 -35.380 1.00 54.38 92 GLU A O 1
ATOM 692 N N . ALA A 1 93 ? -36.576 6.465 -36.284 1.00 54.88 93 ALA A N 1
ATOM 693 C CA . ALA A 1 93 ? -36.263 5.592 -37.416 1.00 54.88 93 ALA A CA 1
ATOM 694 C C . ALA A 1 93 ? -35.285 6.247 -38.415 1.00 54.88 93 ALA A C 1
ATOM 696 O O . ALA A 1 93 ? -34.391 5.575 -38.934 1.00 54.88 93 ALA A O 1
ATOM 697 N N . ALA A 1 94 ? -35.390 7.562 -38.644 1.00 52.97 94 ALA A N 1
ATOM 698 C CA . ALA A 1 94 ? -34.443 8.308 -39.477 1.00 52.97 94 ALA A CA 1
ATOM 699 C C . ALA A 1 94 ? -33.054 8.436 -38.821 1.00 52.97 94 ALA A C 1
ATOM 701 O O . ALA A 1 94 ? -32.038 8.330 -39.509 1.00 52.97 94 ALA A O 1
ATOM 702 N N . ALA A 1 95 ? -32.992 8.589 -37.493 1.00 54.59 95 ALA A N 1
ATOM 703 C CA . ALA A 1 95 ? -31.734 8.613 -36.745 1.00 54.59 95 ALA A CA 1
ATOM 704 C C . ALA A 1 95 ? -31.067 7.225 -36.661 1.00 54.59 95 ALA A C 1
ATOM 706 O O . ALA A 1 95 ? -29.847 7.130 -36.771 1.00 54.59 95 ALA A O 1
ATOM 707 N N . ALA A 1 96 ? -31.851 6.147 -36.541 1.00 52.19 96 ALA A N 1
ATOM 708 C CA . ALA A 1 96 ? -31.344 4.772 -36.552 1.00 52.19 96 ALA A CA 1
ATOM 709 C C . ALA A 1 96 ? -30.865 4.313 -37.945 1.00 52.19 96 ALA A C 1
ATOM 711 O O . ALA A 1 96 ? -29.958 3.487 -38.047 1.00 52.19 96 ALA A O 1
ATOM 712 N N . SER A 1 97 ? -31.433 4.876 -39.019 1.00 49.28 97 SER A N 1
ATOM 713 C CA . SER A 1 97 ? -31.035 4.596 -40.410 1.00 49.28 97 SER A CA 1
ATOM 714 C C . SER A 1 97 ? -29.827 5.424 -40.871 1.00 49.28 97 SER A C 1
ATOM 716 O O . SER A 1 97 ? -29.183 5.089 -41.868 1.00 49.28 97 SER A O 1
ATOM 718 N N . ALA A 1 98 ? -29.477 6.488 -40.144 1.00 43.06 98 ALA A N 1
ATOM 719 C CA . ALA A 1 98 ? -28.304 7.310 -40.408 1.00 43.06 98 ALA A CA 1
ATOM 720 C C . ALA A 1 98 ? -27.042 6.641 -39.841 1.00 43.06 98 ALA A C 1
ATOM 722 O O . ALA A 1 98 ? -26.498 7.023 -38.805 1.00 43.06 98 ALA A O 1
ATOM 723 N N . LYS A 1 99 ? -26.543 5.628 -40.555 1.00 37.91 99 LYS A N 1
ATOM 724 C CA . LYS A 1 99 ? -25.179 5.124 -40.376 1.00 37.91 99 LYS A CA 1
ATOM 725 C C . LYS A 1 99 ? -24.228 6.281 -40.703 1.00 37.91 99 LYS A C 1
ATOM 727 O O . LYS A 1 99 ? -24.025 6.613 -41.870 1.00 37.91 99 LYS A O 1
ATOM 732 N N . VAL A 1 100 ? -23.714 6.938 -39.663 1.00 40.03 100 VAL A N 1
ATOM 733 C CA . VAL A 1 100 ? -22.765 8.054 -39.760 1.00 40.03 100 VAL A CA 1
ATOM 734 C C . VAL A 1 100 ? -21.486 7.541 -40.415 1.00 40.03 100 VAL A C 1
ATOM 736 O O . VAL A 1 100 ? -20.569 7.049 -39.764 1.00 40.03 100 VAL A O 1
ATOM 739 N N . THR A 1 101 ? -21.449 7.645 -41.735 1.00 36.31 101 THR A N 1
ATOM 740 C CA . THR A 1 101 ? -20.208 7.730 -42.492 1.00 36.31 101 THR A CA 1
ATOM 741 C C . THR A 1 101 ? -19.820 9.202 -42.388 1.00 36.31 101 THR A C 1
ATOM 743 O O . THR A 1 101 ? -20.616 10.043 -42.814 1.00 36.31 101 THR A O 1
ATOM 746 N N . PRO A 1 102 ? -18.697 9.571 -41.748 1.00 38.12 102 PRO A N 1
ATOM 747 C CA . PRO A 1 102 ? -18.299 10.969 -41.693 1.00 38.12 102 PRO A CA 1
ATOM 748 C C . PRO A 1 102 ? -18.113 11.460 -43.129 1.00 38.12 102 PRO A C 1
ATOM 750 O O . PRO A 1 102 ? -17.323 10.902 -43.888 1.00 38.12 102 PRO A O 1
ATOM 753 N N . ALA A 1 103 ? -18.899 12.466 -43.507 1.00 37.09 103 ALA A N 1
ATOM 754 C CA . ALA A 1 103 ? -18.820 13.100 -44.809 1.00 37.09 103 ALA A CA 1
ATOM 755 C C . ALA A 1 103 ? -17.394 13.631 -45.023 1.00 37.09 103 ALA A C 1
ATOM 757 O O . ALA A 1 103 ? -16.940 14.521 -44.302 1.00 37.09 103 ALA A O 1
ATOM 758 N N . GLN A 1 104 ? -16.686 13.070 -46.005 1.00 37.69 104 GLN A N 1
ATOM 759 C CA . GLN A 1 104 ? -15.467 13.670 -46.530 1.00 37.69 104 GLN A CA 1
ATOM 760 C C . GLN A 1 104 ? -15.832 15.002 -47.201 1.00 37.69 104 GLN A C 1
ATOM 762 O O . GLN A 1 104 ? -16.715 15.018 -48.062 1.00 37.69 104 GLN A O 1
ATOM 767 N N . PRO A 1 105 ? -15.164 16.117 -46.865 1.00 40.59 105 PRO A N 1
ATOM 768 C CA . PRO A 1 105 ? -15.242 17.314 -47.683 1.00 40.59 105 PRO A CA 1
ATOM 769 C C . PRO A 1 105 ? -14.544 17.031 -49.019 1.00 40.59 105 PRO A C 1
ATOM 771 O O . PRO A 1 105 ? -13.352 16.728 -49.055 1.00 40.59 105 PRO A O 1
ATOM 774 N N . THR A 1 106 ? -15.282 17.127 -50.122 1.00 41.03 106 THR A N 1
ATOM 775 C CA . THR A 1 106 ? -14.720 17.115 -51.476 1.00 41.03 106 THR A CA 1
ATOM 776 C C . THR A 1 106 ? -13.820 18.338 -51.652 1.00 41.03 106 THR A C 1
ATOM 778 O O . THR A 1 106 ? -14.309 19.468 -51.680 1.00 41.03 106 THR A O 1
ATOM 781 N N . GLN A 1 107 ? -12.512 18.118 -51.753 1.00 46.22 107 GLN A N 1
ATOM 782 C CA . GLN A 1 107 ? -11.531 19.113 -52.190 1.00 46.22 107 GLN A CA 1
ATOM 783 C C . GLN A 1 107 ? -10.915 18.641 -53.517 1.00 46.22 107 GLN A C 1
ATOM 785 O O . GLN A 1 107 ? -10.769 17.432 -53.706 1.00 46.22 107 GLN A O 1
ATOM 790 N N . PRO A 1 108 ? -10.605 19.560 -54.447 1.00 46.69 108 PRO A N 1
ATOM 791 C CA . PRO A 1 108 ? -10.153 19.220 -55.790 1.00 46.69 108 PRO A CA 1
ATOM 792 C C . PRO A 1 108 ? -8.779 18.537 -55.780 1.00 46.69 108 PRO A C 1
ATOM 794 O O . PRO A 1 108 ? -7.872 18.923 -55.043 1.00 46.69 108 PRO A O 1
ATOM 797 N N . ASP A 1 109 ? -8.668 17.516 -56.626 1.00 39.97 109 ASP A N 1
ATOM 798 C CA . ASP A 1 109 ? -7.516 16.640 -56.815 1.00 39.97 109 ASP A CA 1
ATOM 799 C C . ASP A 1 109 ? -6.327 17.401 -57.430 1.00 39.97 109 ASP A C 1
ATOM 801 O O . ASP A 1 109 ? -6.297 17.716 -58.620 1.00 39.97 109 ASP A O 1
ATOM 805 N N . LEU A 1 110 ? -5.349 17.734 -56.590 1.00 45.75 110 LEU A N 1
ATOM 806 C CA . LEU A 1 110 ? -4.005 18.147 -56.985 1.00 45.75 110 LEU A CA 1
ATOM 807 C C . LEU A 1 110 ? -3.073 17.080 -56.416 1.00 45.75 110 LEU A C 1
ATOM 809 O O . LEU A 1 110 ? -2.870 17.057 -55.206 1.00 45.75 110 LEU A O 1
ATOM 813 N N . GLY A 1 111 ? -2.564 16.190 -57.276 1.00 43.25 111 GLY A N 1
ATOM 814 C CA . GLY A 1 111 ? -1.821 14.957 -56.966 1.00 43.25 111 GLY A CA 1
ATOM 815 C C . GLY A 1 111 ? -0.535 15.094 -56.133 1.00 43.25 111 GLY A C 1
ATOM 816 O O . GLY A 1 111 ? 0.539 14.672 -56.555 1.00 43.25 111 GLY A O 1
ATOM 817 N N . VAL A 1 112 ? -0.643 15.634 -54.920 1.00 48.41 112 VAL A N 1
ATOM 818 C CA . VAL A 1 112 ? 0.373 15.652 -53.868 1.00 48.41 112 VAL A CA 1
ATOM 819 C C . VAL A 1 112 ? -0.266 15.053 -52.607 1.00 48.41 112 VAL A C 1
ATOM 821 O O . VAL A 1 112 ? -1.331 15.520 -52.199 1.00 48.41 112 VAL A O 1
ATOM 824 N N . PRO A 1 113 ? 0.340 14.040 -51.955 1.00 46.50 113 PRO A N 1
ATOM 825 C CA . PRO A 1 113 ? -0.267 13.385 -50.799 1.00 46.50 113 PRO A CA 1
ATOM 826 C C . PRO A 1 113 ? -0.428 14.373 -49.636 1.00 46.50 113 PRO A C 1
ATOM 828 O O . PRO A 1 113 ? 0.555 14.831 -49.049 1.00 46.50 113 PRO A O 1
ATOM 831 N N . THR A 1 114 ? -1.667 14.706 -49.282 1.00 49.91 114 THR A N 1
ATOM 832 C CA . THR A 1 114 ? -1.980 15.519 -48.105 1.00 49.91 114 THR A CA 1
ATOM 833 C C . THR A 1 114 ? -2.017 14.627 -46.866 1.00 49.91 114 THR A C 1
ATOM 835 O O . THR A 1 114 ? -2.922 13.823 -46.667 1.00 49.91 114 THR A O 1
ATOM 838 N N . TYR A 1 115 ? -1.002 14.753 -46.009 1.00 58.69 115 TYR A N 1
ATOM 839 C CA . TYR A 1 115 ? -0.992 14.086 -44.708 1.00 58.69 115 TYR A CA 1
ATOM 840 C C . TYR A 1 115 ? -2.004 14.745 -43.765 1.00 58.69 115 TYR A C 1
ATOM 842 O O . TYR A 1 115 ? -1.985 15.966 -43.579 1.00 58.69 115 TYR A O 1
ATOM 850 N N . ASP A 1 116 ? -2.853 13.933 -43.134 1.00 60.09 116 ASP A N 1
ATOM 851 C CA . ASP A 1 116 ? -3.816 14.387 -42.134 1.00 60.09 116 ASP A CA 1
ATOM 852 C C . ASP A 1 116 ? -3.087 14.835 -40.856 1.00 60.09 116 ASP A C 1
ATOM 854 O O . ASP A 1 116 ? -2.748 14.051 -39.960 1.00 60.09 116 ASP A O 1
ATOM 858 N N . LYS A 1 117 ? -2.814 16.142 -40.792 1.00 61.25 117 LYS A N 1
ATOM 859 C CA . LYS A 1 117 ? -2.117 16.793 -39.678 1.00 61.25 117 LYS A CA 1
ATOM 860 C C . LYS A 1 117 ? -2.833 16.553 -38.350 1.00 61.25 117 LYS A C 1
ATOM 862 O O . LYS A 1 117 ? -2.165 16.542 -37.323 1.00 61.25 117 LYS A O 1
ATOM 867 N N . THR A 1 118 ? -4.149 16.324 -38.352 1.00 63.16 118 THR A N 1
ATOM 868 C CA . THR A 1 118 ? -4.931 16.140 -37.122 1.00 63.16 118 THR A CA 1
ATOM 869 C C . THR A 1 118 ? -4.663 14.787 -36.466 1.00 63.16 118 THR A C 1
ATOM 871 O O . THR A 1 118 ? -4.489 14.731 -35.249 1.00 63.16 118 THR A O 1
ATOM 874 N N . SER A 1 119 ? -4.508 13.717 -37.251 1.00 68.00 119 SER A N 1
ATOM 875 C CA . SER A 1 119 ? -4.143 12.391 -36.739 1.00 68.00 119 SER A CA 1
ATOM 876 C C . SER A 1 119 ? -2.743 12.396 -36.131 1.00 68.00 119 SER A C 1
ATOM 878 O O . SER A 1 119 ? -2.541 11.866 -35.041 1.00 68.00 119 SER A O 1
ATOM 880 N N . VAL A 1 120 ? -1.777 13.042 -36.793 1.00 69.12 120 VAL A N 1
ATOM 881 C CA . VAL A 1 120 ? -0.403 13.153 -36.279 1.00 69.12 120 VAL A CA 1
ATOM 882 C C . VAL A 1 120 ? -0.364 14.012 -35.016 1.00 69.12 120 VAL A C 1
ATOM 884 O O . VAL A 1 120 ? 0.302 13.639 -34.054 1.00 69.12 120 VAL A O 1
ATOM 887 N N . TYR A 1 121 ? -1.121 15.114 -34.967 1.00 67.00 121 TYR A N 1
ATOM 888 C CA . TYR A 1 121 ? -1.204 15.959 -33.773 1.00 67.00 121 TYR A CA 1
ATOM 889 C C . TYR A 1 121 ? -1.877 15.242 -32.603 1.00 67.00 121 TYR A C 1
ATOM 891 O O . TYR A 1 121 ? -1.420 15.362 -31.470 1.00 67.00 121 TYR A O 1
ATOM 899 N N . ASN A 1 122 ? -2.928 14.460 -32.862 1.00 69.50 122 ASN A N 1
ATOM 900 C CA . ASN A 1 122 ? -3.600 13.665 -31.839 1.00 69.50 122 ASN A CA 1
ATOM 901 C C . ASN A 1 122 ? -2.686 12.551 -31.318 1.00 69.50 122 ASN A C 1
ATOM 903 O O . ASN A 1 122 ? -2.562 12.407 -30.105 1.00 69.50 122 ASN A O 1
ATOM 907 N N . GLN A 1 123 ? -1.968 11.849 -32.202 1.00 74.50 123 GLN A N 1
ATOM 908 C CA . GLN A 1 123 ? -0.995 10.818 -31.827 1.00 74.50 123 GLN A CA 1
ATOM 909 C C . GLN A 1 123 ? 0.202 11.407 -31.058 1.00 74.50 123 GLN A C 1
ATOM 911 O O . GLN A 1 123 ? 0.663 10.844 -30.065 1.00 74.50 123 GLN A O 1
ATOM 916 N N . ALA A 1 124 ? 0.702 12.569 -31.486 1.00 71.56 124 ALA A N 1
ATOM 917 C CA . ALA A 1 124 ? 1.776 13.287 -30.807 1.00 71.56 124 ALA A CA 1
ATOM 918 C C . ALA A 1 124 ? 1.317 13.814 -29.442 1.00 71.56 124 ALA A C 1
ATOM 920 O O . ALA A 1 124 ? 2.063 13.729 -28.469 1.00 71.56 124 ALA A O 1
ATOM 921 N N . LYS A 1 125 ? 0.070 14.287 -29.334 1.00 72.06 125 LYS A N 1
ATOM 922 C CA . LYS A 1 125 ? -0.536 14.719 -28.071 1.00 72.06 125 LYS A CA 1
ATOM 923 C C . LYS A 1 125 ? -0.730 13.543 -27.120 1.00 72.06 125 LYS A C 1
ATOM 925 O O . LYS A 1 125 ? -0.362 13.663 -25.957 1.00 72.06 125 LYS A O 1
ATOM 930 N N . THR A 1 126 ? -1.218 12.395 -27.591 1.00 72.94 126 THR A N 1
ATOM 931 C CA . THR A 1 126 ? -1.319 11.190 -26.755 1.00 72.94 126 THR A CA 1
ATOM 932 C C . THR A 1 126 ? 0.058 10.708 -26.314 1.00 72.94 126 THR A C 1
ATOM 934 O O . THR A 1 126 ? 0.241 10.428 -25.137 1.00 72.94 126 THR A O 1
ATOM 937 N N . ASN A 1 127 ? 1.055 10.700 -27.202 1.00 75.12 127 ASN A N 1
ATOM 938 C CA . ASN A 1 127 ? 2.417 10.281 -26.860 1.00 75.12 127 ASN A CA 1
ATOM 939 C C . ASN A 1 127 ? 3.113 11.260 -25.902 1.00 75.12 127 ASN A C 1
ATOM 941 O O . ASN A 1 127 ? 3.825 10.827 -25.000 1.00 75.12 127 ASN A O 1
ATOM 945 N N . SER A 1 128 ? 2.871 12.565 -26.043 1.00 69.94 128 SER A N 1
ATOM 946 C CA . SER A 1 128 ? 3.381 13.596 -25.131 1.00 69.94 128 SER A CA 1
ATOM 947 C C . SER A 1 128 ? 2.731 13.496 -23.748 1.00 69.94 128 SER A C 1
ATOM 949 O O . SER A 1 128 ? 3.427 13.481 -22.734 1.00 69.94 128 SER A O 1
ATOM 951 N N . VAL A 1 129 ? 1.407 13.304 -23.689 1.00 69.38 129 VAL A N 1
ATOM 952 C CA . VAL A 1 129 ? 0.682 13.065 -22.430 1.00 69.38 129 VAL A CA 1
ATOM 953 C C . VAL A 1 129 ? 1.156 11.770 -21.765 1.00 69.38 129 VAL A C 1
ATOM 955 O O . VAL A 1 129 ? 1.368 11.757 -20.553 1.00 69.38 129 VAL A O 1
ATOM 958 N N . ILE A 1 130 ? 1.405 10.706 -22.535 1.00 66.50 130 ILE A N 1
ATOM 959 C CA . ILE A 1 130 ? 1.978 9.449 -22.029 1.00 66.50 130 ILE A CA 1
ATOM 960 C C . ILE A 1 130 ? 3.408 9.676 -21.510 1.00 66.50 130 ILE A C 1
ATOM 962 O O . ILE A 1 130 ? 3.733 9.215 -20.422 1.00 66.50 130 ILE A O 1
ATOM 966 N N . SER A 1 131 ? 4.242 10.446 -22.217 1.00 69.81 131 SER A N 1
ATOM 967 C CA . SER A 1 131 ? 5.616 10.763 -21.794 1.00 69.81 131 SER A CA 1
ATOM 968 C C . SER A 1 131 ? 5.694 11.689 -20.573 1.00 69.81 131 SER A C 1
ATOM 970 O O . SER A 1 131 ? 6.699 11.676 -19.863 1.00 69.81 131 SER A O 1
ATOM 972 N N . MET A 1 132 ? 4.685 12.529 -20.339 1.00 64.12 132 MET A N 1
ATOM 973 C CA . MET A 1 132 ? 4.602 13.364 -19.137 1.00 64.12 132 MET A CA 1
ATOM 974 C C . MET A 1 132 ? 4.065 12.554 -17.953 1.00 64.12 132 MET A C 1
ATOM 976 O O . MET A 1 132 ? 4.608 12.630 -16.853 1.00 64.12 132 MET A O 1
ATOM 980 N N . THR A 1 133 ? 3.049 11.716 -18.178 1.00 59.38 133 THR A N 1
ATOM 981 C CA . THR A 1 133 ? 2.470 10.857 -17.130 1.00 59.38 133 THR A CA 1
ATOM 982 C C . THR A 1 133 ? 3.425 9.754 -16.665 1.00 59.38 133 THR A C 1
ATOM 984 O O . THR A 1 133 ? 3.405 9.417 -15.483 1.00 59.38 133 THR A O 1
ATOM 987 N N . THR A 1 134 ? 4.332 9.261 -17.518 1.00 59.59 134 THR A N 1
ATOM 988 C CA . THR A 1 134 ? 5.415 8.346 -17.102 1.00 59.59 134 THR A CA 1
ATOM 989 C C . THR A 1 134 ? 6.444 9.001 -16.181 1.00 59.59 134 THR A C 1
ATOM 991 O O . THR A 1 134 ? 7.030 8.304 -15.356 1.00 59.59 134 THR A O 1
ATOM 994 N N . ARG A 1 135 ? 6.641 10.325 -16.265 1.00 62.19 135 ARG A N 1
ATOM 995 C CA . ARG A 1 135 ? 7.533 11.081 -15.364 1.00 62.19 135 ARG A CA 1
ATOM 996 C C . ARG A 1 135 ? 6.866 11.449 -14.038 1.00 62.19 135 ARG A C 1
ATOM 998 O O . ARG A 1 135 ? 7.534 11.480 -13.015 1.00 62.19 135 ARG A O 1
ATOM 1005 N N . LEU A 1 136 ? 5.557 11.705 -14.058 1.00 63.38 136 LEU A N 1
ATOM 1006 C CA . LEU A 1 136 ? 4.766 12.083 -12.879 1.00 63.38 136 LEU A CA 1
ATOM 1007 C C . LEU A 1 136 ? 4.267 10.877 -12.061 1.00 63.38 136 LEU A C 1
ATOM 1009 O O . LEU A 1 136 ? 3.893 11.036 -10.902 1.00 63.38 136 LEU A O 1
ATOM 1013 N N . SER A 1 137 ? 4.192 9.673 -12.641 1.00 53.69 137 SER A N 1
ATOM 1014 C CA . SER A 1 137 ? 3.679 8.470 -11.960 1.00 53.69 137 SER A CA 1
ATOM 1015 C C . SER A 1 137 ? 4.228 7.168 -12.576 1.00 53.69 137 SER A C 1
ATOM 1017 O O . SER A 1 137 ? 3.488 6.452 -13.263 1.00 53.69 137 SER A O 1
ATOM 1019 N N . PRO A 1 138 ? 5.504 6.812 -12.328 1.00 61.19 138 PRO A N 1
ATOM 1020 C CA . PRO A 1 138 ? 6.133 5.620 -12.913 1.00 61.19 138 PRO A CA 1
ATOM 1021 C C . PRO A 1 138 ? 5.436 4.297 -12.525 1.00 61.19 138 PRO A C 1
ATOM 1023 O O . PRO A 1 138 ? 5.350 3.387 -13.353 1.00 61.19 138 PRO A O 1
ATOM 1026 N N . GLU A 1 139 ? 4.828 4.235 -11.334 1.00 56.19 139 GLU A N 1
ATOM 1027 C CA . GLU A 1 139 ? 4.039 3.110 -10.788 1.00 56.19 139 GLU A CA 1
ATOM 1028 C C . GLU A 1 139 ? 2.883 2.648 -11.702 1.00 56.19 139 GLU A C 1
ATOM 1030 O O . GLU A 1 139 ? 2.566 1.462 -11.787 1.00 56.19 139 GLU A O 1
ATOM 1035 N N . LYS A 1 140 ? 2.249 3.570 -12.442 1.00 57.28 140 LYS A N 1
ATOM 1036 C CA . LYS A 1 140 ? 1.080 3.253 -13.288 1.00 57.28 140 LYS A CA 1
ATOM 1037 C C . LYS A 1 140 ? 1.455 2.714 -14.676 1.00 57.28 140 LYS A C 1
ATOM 1039 O O . LYS A 1 140 ? 0.579 2.231 -15.392 1.00 57.28 140 LYS A O 1
ATOM 1044 N N . SER A 1 141 ? 2.733 2.769 -15.062 1.00 53.16 141 SER A N 1
ATOM 1045 C CA . SER A 1 141 ? 3.206 2.358 -16.397 1.00 53.16 141 SER A CA 1
ATOM 1046 C C . SER A 1 141 ? 3.712 0.911 -16.473 1.00 53.16 141 SER A C 1
ATOM 1048 O O . SER A 1 141 ? 3.796 0.340 -17.560 1.00 53.16 141 SER A O 1
ATOM 1050 N N . VAL A 1 142 ? 3.963 0.272 -15.326 1.00 49.53 142 VAL A N 1
ATOM 1051 C CA . VAL A 1 142 ? 4.505 -1.099 -15.256 1.00 49.53 142 VAL A CA 1
ATOM 1052 C C . VAL A 1 142 ? 3.489 -2.149 -15.742 1.00 49.53 142 VAL A C 1
ATOM 1054 O O . VAL A 1 142 ? 3.856 -3.257 -16.114 1.00 49.53 142 VAL A O 1
ATOM 1057 N N . SER A 1 143 ? 2.199 -1.799 -15.821 1.00 53.34 143 SER A N 1
ATOM 1058 C CA . SER A 1 143 ? 1.115 -2.745 -16.132 1.00 53.34 143 SER A CA 1
ATOM 1059 C C . SER A 1 143 ? 0.903 -3.055 -17.624 1.00 53.34 143 SER A C 1
ATOM 1061 O O . SER A 1 143 ? -0.018 -3.804 -17.937 1.00 53.34 143 SER A O 1
ATOM 1063 N N . LYS A 1 144 ? 1.684 -2.487 -18.558 1.00 53.69 144 LYS A N 1
ATOM 1064 C CA . LYS A 1 144 ? 1.491 -2.750 -20.003 1.00 53.69 144 LYS A CA 1
ATOM 1065 C C . LYS A 1 144 ? 2.686 -3.338 -20.754 1.00 53.69 144 LYS A C 1
ATOM 1067 O O . LYS A 1 144 ? 2.473 -3.835 -21.854 1.00 53.69 144 LYS A O 1
ATOM 1072 N N . HIS A 1 145 ? 3.892 -3.359 -20.183 1.00 52.47 145 HIS A N 1
ATOM 1073 C CA . HIS A 1 145 ? 5.057 -3.943 -20.871 1.00 52.47 145 HIS A CA 1
ATOM 1074 C C . HIS A 1 145 ? 6.006 -4.793 -20.017 1.00 52.47 145 HIS A C 1
ATOM 1076 O O . HIS A 1 145 ? 7.025 -5.248 -20.528 1.00 52.47 145 HIS A O 1
ATOM 1082 N N . GLY A 1 146 ? 5.667 -5.089 -18.763 1.00 41.22 146 GLY A N 1
ATOM 1083 C CA . GLY A 1 146 ? 6.438 -6.011 -17.929 1.00 41.22 146 GLY A CA 1
ATOM 1084 C C . GLY A 1 146 ? 5.571 -7.153 -17.420 1.00 41.22 146 GLY A C 1
ATOM 1085 O O . GLY A 1 146 ? 4.407 -6.940 -17.095 1.00 41.22 146 GLY A O 1
ATOM 1086 N N . LEU A 1 147 ? 6.154 -8.348 -17.345 1.00 45.88 147 LEU A N 1
ATOM 1087 C CA . LEU A 1 147 ? 5.627 -9.591 -16.765 1.00 45.88 147 LEU A CA 1
ATOM 1088 C C . LEU A 1 147 ? 5.335 -9.468 -15.249 1.00 45.88 147 LEU A C 1
ATOM 1090 O O . LEU A 1 147 ? 5.841 -10.247 -14.447 1.00 45.88 147 LEU A O 1
ATOM 1094 N N . ALA A 1 148 ? 4.550 -8.479 -14.829 1.00 38.00 148 ALA A N 1
ATOM 1095 C CA . ALA A 1 148 ? 4.156 -8.292 -13.441 1.00 38.00 148 ALA A CA 1
ATOM 1096 C C . ALA A 1 148 ? 2.731 -8.818 -13.237 1.00 38.00 148 ALA A C 1
ATOM 1098 O O . ALA A 1 148 ? 1.747 -8.208 -13.661 1.00 38.00 148 ALA A O 1
ATOM 1099 N N . SER A 1 149 ? 2.662 -9.980 -12.586 1.00 45.28 149 SER A N 1
ATOM 1100 C CA . SER A 1 149 ? 1.466 -10.574 -11.993 1.00 45.28 149 SER A CA 1
ATOM 1101 C C . SER A 1 149 ? 0.659 -9.516 -11.238 1.00 45.28 149 SER A C 1
ATOM 1103 O O . SER A 1 149 ? 1.148 -8.920 -10.277 1.00 45.28 149 SER A O 1
ATOM 1105 N N . LYS A 1 150 ? -0.579 -9.270 -11.670 1.00 39.41 150 LYS A N 1
ATOM 1106 C CA . LYS A 1 150 ? -1.547 -8.494 -10.899 1.00 39.41 150 LYS A CA 1
ATOM 1107 C C . LYS A 1 150 ? -2.676 -9.438 -10.521 1.00 39.41 150 LYS A C 1
ATOM 1109 O O . LYS A 1 150 ? -3.420 -9.885 -11.389 1.00 39.41 150 LYS A O 1
ATOM 1114 N N . ASN A 1 151 ? -2.766 -9.740 -9.228 1.00 47.28 151 ASN A N 1
ATOM 1115 C CA . ASN A 1 151 ? -3.920 -10.384 -8.614 1.00 47.28 151 ASN A CA 1
ATOM 1116 C C . ASN A 1 151 ? -5.166 -9.560 -8.958 1.00 47.28 151 ASN A C 1
ATOM 1118 O O . ASN A 1 151 ? -5.362 -8.466 -8.427 1.00 47.28 151 ASN A O 1
ATOM 1122 N N . ILE A 1 152 ? -5.970 -10.062 -9.892 1.00 40.69 152 ILE A N 1
ATOM 1123 C CA . ILE A 1 152 ? -7.278 -9.508 -10.231 1.00 40.69 152 ILE A CA 1
ATOM 1124 C C . ILE A 1 152 ? -8.312 -10.323 -9.446 1.00 40.69 152 ILE A C 1
ATOM 1126 O O . ILE A 1 152 ? -8.339 -11.548 -9.594 1.00 40.69 152 ILE A O 1
ATOM 1130 N N . PRO A 1 153 ? -9.144 -9.680 -8.607 1.00 39.62 153 PRO A N 1
ATOM 1131 C CA . PRO A 1 153 ? -10.247 -10.351 -7.947 1.00 39.62 153 PRO A CA 1
ATOM 1132 C C . PRO A 1 153 ? -11.248 -10.841 -8.999 1.00 39.62 153 PRO A C 1
ATOM 1134 O O . PRO A 1 153 ? -11.519 -10.195 -10.010 1.00 39.62 153 PRO A O 1
ATOM 1137 N N . THR A 1 154 ? -11.742 -12.039 -8.741 1.00 48.56 154 THR A N 1
ATOM 1138 C CA . THR A 1 154 ? -12.702 -12.843 -9.491 1.00 48.56 154 THR A CA 1
ATOM 1139 C C . THR A 1 154 ? -13.869 -12.067 -10.128 1.00 48.56 154 THR A C 1
ATOM 1141 O O . THR A 1 154 ? -14.483 -11.215 -9.493 1.00 48.56 154 THR A O 1
ATOM 1144 N N . SER A 1 155 ? -14.243 -12.498 -11.348 1.00 46.97 155 SER A N 1
ATOM 1145 C CA . SER A 1 155 ? -15.543 -12.315 -12.046 1.00 46.97 155 SER A CA 1
ATOM 1146 C C . SER A 1 155 ? -15.625 -11.421 -13.301 1.00 46.97 155 SER A C 1
ATOM 1148 O O . SER A 1 155 ? -16.584 -10.686 -13.508 1.00 46.97 155 SER A O 1
ATOM 1150 N N . THR A 1 156 ? -14.724 -11.613 -14.267 1.00 45.06 156 THR A N 1
ATOM 1151 C CA . THR A 1 156 ? -15.170 -11.577 -15.677 1.00 45.06 156 THR A CA 1
ATOM 1152 C C . THR A 1 156 ? -14.938 -12.961 -16.281 1.00 45.06 156 THR A C 1
ATOM 1154 O O . THR A 1 156 ? -13.795 -13.422 -16.291 1.00 45.06 156 THR A O 1
ATOM 1157 N N . PRO A 1 157 ? -15.988 -13.696 -16.698 1.00 49.66 157 PRO A N 1
ATOM 1158 C CA . PRO A 1 157 ? -15.804 -15.025 -17.260 1.00 49.66 157 PRO A CA 1
ATOM 1159 C C . PRO A 1 157 ? -15.001 -14.887 -18.551 1.00 49.66 157 PRO A C 1
ATOM 1161 O O . PRO A 1 157 ? -15.396 -14.180 -19.482 1.00 49.66 157 PRO A O 1
ATOM 1164 N N . LEU A 1 158 ? -13.843 -15.547 -18.582 1.00 54.88 158 LEU A N 1
ATOM 1165 C CA . LEU A 1 158 ? -13.048 -15.727 -19.787 1.00 54.88 158 LEU A CA 1
ATOM 1166 C C . LEU A 1 158 ? -13.986 -16.204 -20.893 1.00 54.88 158 LEU A C 1
ATOM 1168 O O . LEU A 1 158 ? -14.726 -17.172 -20.724 1.00 54.88 158 LEU A O 1
ATOM 1172 N N . ASN A 1 159 ? -13.985 -15.498 -22.019 1.00 57.12 159 ASN A N 1
ATOM 1173 C CA . ASN A 1 159 ? -14.821 -15.836 -23.159 1.00 57.12 159 ASN A CA 1
ATOM 1174 C C . ASN A 1 159 ? -14.183 -17.050 -23.856 1.00 57.12 159 ASN A C 1
ATOM 1176 O O . ASN A 1 159 ? -13.480 -16.915 -24.860 1.00 57.12 159 ASN A O 1
ATOM 1180 N N . ILE A 1 160 ? -14.360 -18.230 -23.249 1.00 67.44 160 ILE A N 1
ATOM 1181 C CA . ILE A 1 160 ? -13.767 -19.512 -23.655 1.00 67.44 160 ILE A CA 1
ATOM 1182 C C . ILE A 1 160 ? -14.089 -19.803 -25.126 1.00 67.44 160 ILE A C 1
ATOM 1184 O O . ILE A 1 160 ? -13.262 -20.386 -25.814 1.00 67.44 160 ILE A O 1
ATOM 1188 N N . GLY A 1 161 ? -15.214 -19.300 -25.650 1.00 71.31 161 GLY A N 1
ATOM 1189 C CA . GLY A 1 161 ? -15.568 -19.370 -27.071 1.00 71.31 161 GLY A CA 1
ATOM 1190 C C . GLY A 1 161 ? -14.568 -18.680 -28.008 1.00 71.31 161 GLY A C 1
ATOM 1191 O O . GLY A 1 161 ? -14.243 -19.222 -29.055 1.00 71.31 161 GLY A O 1
ATOM 1192 N N . LYS A 1 162 ? -14.010 -17.520 -27.632 1.00 69.88 162 LYS A N 1
ATOM 1193 C CA . LYS A 1 162 ? -12.986 -16.832 -28.447 1.00 69.88 162 LYS A CA 1
ATOM 1194 C C . LYS A 1 162 ? -11.614 -17.482 -28.317 1.00 69.88 162 LYS A C 1
ATOM 1196 O O . LYS A 1 162 ? -10.863 -17.524 -29.286 1.00 69.88 162 LYS A O 1
ATOM 1201 N N . ILE A 1 163 ? -11.293 -17.984 -27.125 1.00 69.12 163 ILE A N 1
ATOM 1202 C CA . ILE A 1 163 ? -10.031 -18.687 -26.869 1.00 69.12 163 ILE A CA 1
ATOM 1203 C C . ILE A 1 163 ? -10.023 -20.028 -27.613 1.00 69.12 163 ILE A C 1
ATOM 1205 O O . ILE A 1 163 ? -9.032 -20.337 -28.263 1.00 69.12 163 ILE A O 1
ATOM 1209 N N . SER A 1 164 ? -11.133 -20.769 -27.595 1.00 75.12 164 SER A N 1
ATOM 1210 C CA . SER A 1 164 ? -11.311 -21.988 -28.396 1.00 75.12 164 SER A CA 1
ATOM 1211 C C . SER A 1 164 ? -11.313 -21.684 -29.892 1.00 75.12 164 SER A C 1
ATOM 1213 O O . SER A 1 164 ? -10.536 -22.301 -30.600 1.00 75.12 164 SER A O 1
ATOM 1215 N N . GLN A 1 165 ? -12.019 -20.652 -30.374 1.00 80.31 165 GLN A N 1
ATOM 1216 C CA . GLN A 1 165 ? -11.952 -20.261 -31.793 1.00 80.31 165 GLN A CA 1
ATOM 1217 C C . GLN A 1 165 ? -10.532 -19.927 -32.263 1.00 80.31 165 GLN A C 1
ATOM 1219 O O . GLN A 1 165 ? -10.125 -20.344 -33.345 1.00 80.31 165 GLN A O 1
ATOM 1224 N N . MET A 1 166 ? -9.767 -19.167 -31.474 1.00 78.50 166 MET A N 1
ATOM 1225 C CA . MET A 1 166 ? -8.381 -18.847 -31.821 1.00 78.50 166 MET A CA 1
ATOM 1226 C C . MET A 1 166 ? -7.458 -20.059 -31.685 1.00 78.50 166 MET A C 1
ATOM 1228 O O . MET A 1 166 ? -6.535 -20.209 -32.485 1.00 78.50 166 MET A O 1
ATOM 1232 N N . ALA A 1 167 ? -7.702 -20.933 -30.708 1.00 80.69 167 ALA A N 1
ATOM 1233 C CA . ALA A 1 167 ? -6.991 -22.197 -30.589 1.00 80.69 167 ALA A CA 1
ATOM 1234 C C . ALA A 1 167 ? -7.273 -23.091 -31.802 1.00 80.69 167 ALA A C 1
ATOM 1236 O O . ALA A 1 167 ? -6.320 -23.568 -32.401 1.00 80.69 167 ALA A O 1
ATOM 1237 N N . ASP A 1 168 ? -8.523 -23.215 -32.246 1.00 79.62 168 ASP A N 1
ATOM 1238 C CA . ASP A 1 168 ? -8.938 -24.004 -33.411 1.00 79.62 168 ASP A CA 1
ATOM 1239 C C . ASP A 1 168 ? -8.403 -23.418 -34.728 1.00 79.62 168 ASP A C 1
ATOM 1241 O O . ASP A 1 168 ? -7.972 -24.153 -35.619 1.00 79.62 168 ASP A O 1
ATOM 1245 N N . GLN A 1 169 ? -8.338 -22.088 -34.860 1.00 82.75 169 GLN A N 1
ATOM 1246 C CA . GLN A 1 169 ? -7.684 -21.421 -35.996 1.00 82.75 169 GLN A CA 1
ATOM 1247 C C . GLN A 1 169 ? -6.165 -21.660 -36.008 1.00 82.75 169 GLN A C 1
ATOM 1249 O O . GLN A 1 169 ? -5.569 -21.932 -37.053 1.00 82.75 169 GLN A O 1
ATOM 1254 N N . ASN A 1 170 ? -5.515 -21.618 -34.847 1.00 79.31 170 ASN A N 1
ATOM 1255 C CA . ASN A 1 170 ? -4.085 -21.905 -34.742 1.00 79.31 170 ASN A CA 1
ATOM 1256 C C . ASN A 1 170 ? -3.784 -23.399 -34.940 1.00 79.31 170 ASN A C 1
ATOM 1258 O O . ASN A 1 170 ? -2.789 -23.755 -35.571 1.00 79.31 170 ASN A O 1
ATOM 1262 N N . LEU A 1 171 ? -4.667 -24.278 -34.470 1.00 78.75 171 LEU A N 1
ATOM 1263 C CA . LEU A 1 171 ? -4.549 -25.720 -34.641 1.00 78.75 171 LEU A CA 1
ATOM 1264 C C . LEU A 1 171 ? -4.773 -26.103 -36.107 1.00 78.75 171 LEU A C 1
ATOM 1266 O O . LEU A 1 171 ? -3.959 -26.826 -36.666 1.00 78.75 171 LEU A O 1
ATOM 1270 N N . SER A 1 172 ? -5.801 -25.566 -36.769 1.00 76.38 172 SER A N 1
ATOM 1271 C CA . SER A 1 172 ? -6.060 -25.808 -38.198 1.00 76.38 172 SER A CA 1
ATOM 1272 C C . SER A 1 172 ? -4.961 -25.246 -39.101 1.00 76.38 172 SER A C 1
ATOM 1274 O O . SER A 1 172 ? -4.606 -25.880 -40.093 1.00 76.38 172 SER A O 1
ATOM 1276 N N . THR A 1 173 ? -4.343 -24.115 -38.750 1.00 78.19 173 THR A N 1
ATOM 1277 C CA . THR A 1 173 ? -3.183 -23.597 -39.496 1.00 78.19 173 THR A CA 1
ATOM 1278 C C . THR A 1 173 ? -1.914 -24.417 -39.254 1.00 78.19 173 THR A C 1
ATOM 1280 O O . THR A 1 173 ? -1.147 -24.626 -40.196 1.00 78.19 173 THR A O 1
ATOM 1283 N N . LEU A 1 174 ? -1.688 -24.937 -38.043 1.00 76.31 174 LEU A N 1
ATOM 1284 C CA . LEU A 1 174 ? -0.575 -25.849 -37.751 1.00 76.31 174 LEU A CA 1
ATOM 1285 C C . LEU A 1 174 ? -0.770 -27.229 -38.391 1.00 76.31 174 LEU A C 1
ATOM 1287 O O . LEU A 1 174 ? 0.171 -27.763 -38.977 1.00 76.31 174 LEU A O 1
ATOM 1291 N N . ILE A 1 175 ? -1.987 -27.772 -38.354 1.00 73.69 175 ILE A N 1
ATOM 1292 C CA . ILE A 1 175 ? -2.366 -29.021 -39.024 1.00 73.69 175 ILE A CA 1
ATOM 1293 C C . ILE A 1 175 ? -2.314 -28.838 -40.543 1.00 73.69 175 ILE A C 1
ATOM 1295 O O . ILE A 1 175 ? -1.793 -29.704 -41.232 1.00 73.69 175 ILE A O 1
ATOM 1299 N N . GLY A 1 176 ? -2.746 -27.695 -41.081 1.00 68.06 176 GLY A N 1
ATOM 1300 C CA . GLY A 1 176 ? -2.628 -27.349 -42.502 1.00 68.06 176 GLY A CA 1
ATOM 1301 C C . GLY A 1 176 ? -1.176 -27.215 -42.976 1.00 68.06 176 GLY A C 1
ATOM 1302 O O . GLY A 1 176 ? -0.851 -27.584 -44.101 1.00 68.06 176 GLY A O 1
ATOM 1303 N N . LYS A 1 177 ? -0.276 -26.728 -42.112 1.00 70.88 177 LYS A N 1
ATOM 1304 C CA . LYS A 1 177 ? 1.168 -26.655 -42.396 1.00 70.88 177 LYS A CA 1
ATOM 1305 C C . LYS A 1 177 ? 1.862 -28.012 -42.265 1.00 70.88 177 LYS A C 1
ATOM 1307 O O . LYS A 1 177 ? 2.759 -28.289 -43.054 1.00 70.88 177 LYS A O 1
ATOM 1312 N N . ARG A 1 178 ? 1.438 -28.868 -41.325 1.00 65.00 178 ARG A N 1
ATOM 1313 C CA . ARG A 1 178 ? 1.946 -30.247 -41.189 1.00 65.00 178 ARG A CA 1
ATOM 1314 C C . ARG A 1 178 ? 1.436 -31.174 -42.292 1.00 65.00 178 ARG A C 1
ATOM 1316 O O . ARG A 1 178 ? 2.241 -31.883 -42.883 1.00 65.00 178 ARG A O 1
ATOM 1323 N N . SER A 1 179 ? 0.148 -31.106 -42.627 1.00 60.12 179 SER A N 1
ATOM 1324 C CA . SER A 1 179 ? -0.459 -31.905 -43.706 1.00 60.12 179 SER A CA 1
ATOM 1325 C C . SER A 1 179 ? 0.098 -31.548 -45.084 1.00 60.12 179 SER A C 1
ATOM 1327 O O . SER A 1 179 ? 0.262 -32.431 -45.911 1.00 60.12 179 SER A O 1
ATOM 1329 N N . LYS A 1 180 ? 0.500 -30.288 -45.311 1.00 55.81 180 LYS A N 1
ATOM 1330 C CA . LYS A 1 180 ? 1.185 -29.877 -46.550 1.00 55.81 180 LYS A CA 1
ATOM 1331 C C . LYS A 1 180 ? 2.704 -30.090 -46.542 1.00 55.81 180 LYS A C 1
ATOM 1333 O O . LYS A 1 180 ? 3.331 -29.924 -47.585 1.00 55.81 180 LYS A O 1
ATOM 1338 N N . SER A 1 181 ? 3.322 -30.437 -45.405 1.00 58.34 181 SER A N 1
ATOM 1339 C CA . SER A 1 181 ? 4.779 -30.656 -45.349 1.00 58.34 181 SER A CA 1
ATOM 1340 C C . SER A 1 181 ? 5.209 -32.056 -45.789 1.00 58.34 181 SER A C 1
ATOM 1342 O O . SER A 1 181 ? 6.339 -32.213 -46.245 1.00 58.34 181 SER A O 1
ATOM 1344 N N . GLU A 1 182 ? 4.324 -33.056 -45.715 1.00 47.09 182 GLU A N 1
ATOM 1345 C CA . GLU A 1 182 ? 4.649 -34.424 -46.149 1.00 47.09 182 GLU A CA 1
ATOM 1346 C C . GLU A 1 182 ? 4.615 -34.601 -47.679 1.00 47.09 182 GLU A C 1
ATOM 1348 O O . GLU A 1 182 ? 5.317 -35.454 -48.217 1.00 47.09 182 GLU A O 1
ATOM 1353 N N . GLU A 1 183 ? 3.906 -33.733 -48.409 1.00 49.66 183 GLU A N 1
ATOM 1354 C CA . GLU A 1 183 ? 3.831 -33.774 -49.881 1.00 49.66 183 GLU A CA 1
ATOM 1355 C C . GLU A 1 183 ? 4.873 -32.875 -50.580 1.00 49.66 183 GLU A C 1
ATOM 1357 O O . GLU A 1 183 ? 5.179 -33.071 -51.760 1.00 49.66 183 GLU A O 1
ATOM 1362 N N . ALA A 1 184 ? 5.485 -31.927 -49.856 1.00 46.72 184 ALA A N 1
ATOM 1363 C CA . ALA A 1 184 ? 6.424 -30.949 -50.419 1.00 46.72 184 ALA A CA 1
ATOM 1364 C C . ALA A 1 184 ? 7.850 -31.489 -50.648 1.00 46.72 184 ALA A C 1
ATOM 1366 O O . ALA A 1 184 ? 8.617 -30.888 -51.398 1.00 46.72 184 ALA A O 1
ATOM 1367 N N . TYR A 1 185 ? 8.212 -32.629 -50.052 1.00 50.72 185 TYR A N 1
ATOM 1368 C CA . TYR A 1 185 ? 9.528 -33.249 -50.260 1.00 50.72 185 TYR A CA 1
ATOM 1369 C C . TYR A 1 185 ? 9.510 -34.423 -51.252 1.00 50.72 185 TYR A C 1
ATOM 1371 O O . TYR A 1 185 ? 10.558 -35.022 -51.498 1.00 50.72 185 TYR A O 1
ATOM 1379 N N . ARG A 1 186 ? 8.351 -34.759 -51.849 1.00 50.97 186 ARG A N 1
ATOM 1380 C CA . ARG A 1 186 ? 8.212 -35.946 -52.718 1.00 50.97 186 ARG A CA 1
ATOM 1381 C C . ARG A 1 186 ? 7.457 -35.786 -54.043 1.00 50.97 186 ARG A C 1
ATOM 1383 O O . ARG A 1 186 ? 7.297 -36.791 -54.730 1.00 50.97 186 ARG A O 1
ATOM 1390 N N . SER A 1 187 ? 7.097 -34.586 -54.497 1.00 38.81 187 SER A N 1
ATOM 1391 C CA . SER A 1 187 ? 6.522 -34.422 -55.846 1.00 38.81 187 SER A CA 1
ATOM 1392 C C . SER A 1 187 ? 7.374 -33.533 -56.755 1.00 38.81 187 SER A C 1
ATOM 1394 O O . SER A 1 187 ? 7.487 -32.318 -56.619 1.00 38.81 187 SER A O 1
ATOM 1396 N N . ARG A 1 188 ? 8.011 -34.208 -57.714 1.00 39.28 188 ARG A N 1
ATOM 1397 C CA . ARG A 1 188 ? 8.541 -33.640 -58.951 1.00 39.28 188 ARG A CA 1
ATOM 1398 C C . ARG A 1 188 ? 7.408 -32.953 -59.721 1.00 39.28 188 ARG A C 1
ATOM 1400 O O . ARG A 1 188 ? 6.325 -33.511 -59.804 1.00 39.28 188 ARG A O 1
ATOM 1407 N N . ILE A 1 189 ? 7.743 -31.842 -60.379 1.00 43.53 189 ILE A N 1
ATOM 1408 C CA . ILE A 1 189 ? 7.076 -31.311 -61.580 1.00 43.53 189 ILE A CA 1
ATOM 1409 C C . ILE A 1 189 ? 5.567 -31.075 -61.395 1.00 43.53 189 ILE A C 1
ATOM 1411 O O . ILE A 1 189 ? 4.740 -31.930 -61.697 1.00 43.53 189 ILE A O 1
ATOM 1415 N N . ASN A 1 190 ? 5.199 -29.848 -61.021 1.00 39.00 190 ASN A N 1
ATOM 1416 C CA . ASN A 1 190 ? 3.853 -29.361 -61.306 1.00 39.00 190 ASN A CA 1
ATOM 1417 C C . ASN A 1 190 ? 3.724 -29.122 -62.814 1.00 39.00 190 ASN A C 1
ATOM 1419 O O . ASN A 1 190 ? 4.067 -28.061 -63.334 1.00 39.00 190 ASN A O 1
ATOM 1423 N N . SER A 1 191 ? 3.226 -30.136 -63.518 1.00 41.75 191 SER A N 1
ATOM 1424 C CA . SER A 1 191 ? 2.585 -29.982 -64.814 1.00 41.75 191 SER A CA 1
ATOM 1425 C C . SER A 1 191 ? 1.158 -29.476 -64.599 1.00 41.75 191 SER A C 1
ATOM 1427 O O . SER A 1 191 ? 0.248 -30.260 -64.340 1.00 41.75 191 SER A O 1
ATOM 1429 N N . ALA A 1 192 ? 0.956 -28.171 -64.747 1.00 37.62 192 ALA A N 1
ATOM 1430 C CA . ALA A 1 192 ? -0.353 -27.605 -65.042 1.00 37.62 192 ALA A CA 1
ATOM 1431 C C . ALA A 1 192 ? -0.207 -26.650 -66.237 1.00 37.62 192 ALA A C 1
ATOM 1433 O O . ALA A 1 192 ? 0.246 -25.518 -66.099 1.00 37.62 192 ALA A O 1
ATOM 1434 N N . LYS A 1 193 ? -0.550 -27.158 -67.430 1.00 38.22 193 LYS A N 1
ATOM 1435 C CA . LYS A 1 193 ? -1.059 -26.360 -68.568 1.00 38.22 193 LYS A CA 1
ATOM 1436 C C . LYS A 1 193 ? -2.331 -25.656 -68.057 1.00 38.22 193 LYS A C 1
ATOM 1438 O O . LYS A 1 193 ? -3.053 -26.281 -67.291 1.00 38.22 193 LYS A O 1
ATOM 1443 N N . SER A 1 194 ? -2.703 -24.417 -68.356 1.00 34.66 194 SER A N 1
ATOM 1444 C CA . SER A 1 194 ? -2.695 -23.572 -69.559 1.00 34.66 194 SER A CA 1
ATOM 1445 C C . SER A 1 194 ? -3.073 -22.168 -69.022 1.00 34.66 194 SER A C 1
ATOM 1447 O O . SER A 1 194 ? -3.898 -22.103 -68.119 1.00 34.66 194 SER A O 1
ATOM 1449 N N . GLU A 1 195 ? -2.464 -21.031 -69.353 1.00 33.16 195 GLU A N 1
ATOM 1450 C CA . GLU A 1 195 ? -2.549 -20.306 -70.623 1.00 33.16 195 GLU A CA 1
ATOM 1451 C C . GLU A 1 195 ? -1.523 -19.149 -70.640 1.00 33.16 195 GLU A C 1
ATOM 1453 O O . GLU A 1 195 ? -1.239 -18.529 -69.616 1.00 33.16 195 GLU A O 1
ATOM 1458 N N . SER A 1 196 ? -1.070 -18.823 -71.853 1.00 31.67 196 SER A N 1
ATOM 1459 C CA . SER A 1 196 ? -0.427 -17.579 -72.308 1.00 31.67 196 SER A CA 1
ATOM 1460 C C . SER A 1 196 ? 1.067 -17.679 -72.628 1.00 31.67 196 SER A C 1
ATOM 1462 O O . SER A 1 196 ? 1.960 -17.677 -71.782 1.00 31.67 196 SER A O 1
ATOM 1464 N N . ALA A 1 197 ? 1.312 -17.753 -73.935 1.00 36.19 197 ALA A N 1
ATOM 1465 C CA . ALA A 1 197 ? 2.572 -17.933 -74.641 1.00 36.19 197 ALA A CA 1
ATOM 1466 C C . ALA A 1 197 ? 3.517 -16.710 -74.590 1.00 36.19 197 ALA A C 1
ATOM 1468 O O . ALA A 1 197 ? 4.122 -16.359 -75.598 1.00 36.19 197 ALA A O 1
ATOM 1469 N N . ALA A 1 198 ? 3.674 -16.066 -73.430 1.00 39.66 198 ALA A N 1
ATOM 1470 C CA . ALA A 1 198 ? 4.571 -14.914 -73.256 1.00 39.66 198 ALA A CA 1
ATOM 1471 C C . ALA A 1 198 ? 5.870 -15.238 -72.487 1.00 39.66 198 ALA A C 1
ATOM 1473 O O . ALA A 1 198 ? 6.809 -14.447 -72.496 1.00 39.66 198 ALA A O 1
ATOM 1474 N N . SER A 1 199 ? 5.974 -16.406 -71.844 1.00 36.12 199 SER A N 1
ATOM 1475 C CA . SER A 1 199 ? 7.117 -16.727 -70.966 1.00 36.12 199 SER A CA 1
ATOM 1476 C C . SER A 1 199 ? 8.214 -17.588 -71.605 1.00 36.12 199 SER A C 1
ATOM 1478 O O . SER A 1 199 ? 9.250 -17.809 -70.982 1.00 36.12 199 SER A O 1
ATOM 1480 N N . ALA A 1 200 ? 8.046 -18.047 -72.850 1.00 37.16 200 ALA A N 1
ATOM 1481 C CA . ALA A 1 200 ? 9.036 -18.904 -73.516 1.00 37.16 200 ALA A CA 1
ATOM 1482 C C . ALA A 1 200 ? 10.274 -18.144 -74.041 1.00 37.16 200 ALA A C 1
ATOM 1484 O O . ALA A 1 200 ? 11.306 -18.762 -74.286 1.00 37.16 200 ALA A O 1
ATOM 1485 N N . ALA A 1 201 ? 10.217 -16.812 -74.156 1.00 38.44 201 ALA A N 1
ATOM 1486 C CA . ALA A 1 201 ? 11.359 -15.996 -74.584 1.00 38.44 201 ALA A CA 1
ATOM 1487 C C . ALA A 1 201 ? 12.324 -15.622 -73.436 1.00 38.44 201 ALA A C 1
ATOM 1489 O O . ALA A 1 201 ? 13.412 -15.112 -73.688 1.00 38.44 201 ALA A O 1
ATOM 1490 N N . PHE A 1 202 ? 11.967 -15.897 -72.175 1.00 38.31 202 PHE A N 1
ATOM 1491 C CA . PHE A 1 202 ? 12.756 -15.504 -70.997 1.00 38.31 202 PHE A CA 1
ATOM 1492 C C . PHE A 1 202 ? 13.773 -16.557 -70.519 1.00 38.31 202 PHE A C 1
ATOM 1494 O O . PHE A 1 202 ? 14.510 -16.310 -69.567 1.00 38.31 202 PHE A O 1
ATOM 1501 N N . ALA A 1 203 ? 13.851 -17.721 -71.170 1.00 39.00 203 ALA A N 1
ATOM 1502 C CA . ALA A 1 203 ? 14.684 -18.841 -70.721 1.00 39.00 203 ALA A CA 1
ATOM 1503 C C . ALA A 1 203 ? 16.117 -18.867 -71.300 1.00 39.00 203 ALA A C 1
ATOM 1505 O O . ALA A 1 203 ? 16.847 -19.822 -71.042 1.00 39.00 203 ALA A O 1
ATOM 1506 N N . PHE A 1 204 ? 16.543 -17.847 -72.059 1.00 37.75 204 PHE A N 1
ATOM 1507 C CA . PHE A 1 204 ? 17.886 -17.796 -72.666 1.00 37.75 204 PHE A CA 1
ATOM 1508 C C . PHE A 1 204 ? 18.745 -16.612 -72.189 1.00 37.75 204 PHE A C 1
ATOM 1510 O O . PHE A 1 204 ? 19.545 -16.064 -72.942 1.00 37.75 204 PHE A O 1
ATOM 1517 N N . ALA A 1 205 ? 18.602 -16.218 -70.921 1.00 37.31 205 ALA A N 1
ATOM 1518 C CA . ALA A 1 205 ? 19.557 -15.336 -70.254 1.00 37.31 205 ALA A CA 1
ATOM 1519 C C . ALA A 1 205 ? 20.350 -16.148 -69.211 1.00 37.31 205 ALA A C 1
ATOM 1521 O O . ALA A 1 205 ? 19.740 -16.701 -68.292 1.00 37.31 205 ALA A O 1
ATOM 1522 N N . PRO A 1 206 ? 21.689 -16.262 -69.318 1.00 34.31 206 PRO A N 1
ATOM 1523 C CA . PRO A 1 206 ? 22.480 -16.961 -68.314 1.00 34.31 206 PRO A CA 1
ATOM 1524 C C . PRO A 1 206 ? 22.418 -16.181 -66.989 1.00 34.31 206 PRO A C 1
ATOM 1526 O O . PRO A 1 206 ? 22.720 -14.984 -66.977 1.00 34.31 206 PRO A O 1
ATOM 1529 N N . PRO A 1 207 ? 22.053 -16.809 -65.856 1.00 40.66 207 PRO A N 1
ATOM 1530 C CA . PRO A 1 207 ? 22.058 -16.121 -64.576 1.00 40.66 207 PRO A CA 1
ATOM 1531 C C . PRO A 1 207 ? 23.509 -15.919 -64.126 1.00 40.66 207 PRO A C 1
ATOM 1533 O O . PRO A 1 207 ? 24.201 -16.862 -63.736 1.00 40.66 207 PRO A O 1
ATOM 1536 N N . LEU A 1 208 ? 23.980 -14.671 -64.175 1.00 43.53 208 LEU A N 1
ATOM 1537 C CA . LEU A 1 208 ? 25.190 -14.250 -63.475 1.00 43.53 208 LEU A CA 1
ATOM 1538 C C . LEU A 1 208 ? 24.998 -14.527 -61.979 1.00 43.53 208 LEU A C 1
ATOM 1540 O O . LEU A 1 208 ? 24.111 -13.981 -61.324 1.00 43.53 208 LEU A O 1
ATOM 1544 N N . LYS A 1 209 ? 25.825 -15.432 -61.461 1.00 45.44 209 LYS A N 1
ATOM 1545 C CA . LYS A 1 209 ? 25.800 -15.954 -60.095 1.00 45.44 209 LYS A CA 1
ATOM 1546 C C . LYS A 1 209 ? 26.178 -14.842 -59.099 1.00 45.44 209 LYS A C 1
ATOM 1548 O O . LYS A 1 209 ? 27.352 -14.681 -58.781 1.00 45.44 209 LYS A O 1
ATOM 1553 N N . HIS A 1 210 ? 25.200 -14.085 -58.602 1.00 42.66 210 HIS A N 1
ATOM 1554 C CA . HIS A 1 210 ? 25.363 -13.207 -57.436 1.00 42.66 210 HIS A CA 1
ATOM 1555 C C . HIS A 1 210 ? 24.675 -13.808 -56.198 1.00 42.66 210 HIS A C 1
ATOM 1557 O O . HIS A 1 210 ? 23.707 -14.556 -56.301 1.00 42.66 210 HIS A O 1
ATOM 1563 N N . GLY A 1 211 ? 25.308 -13.603 -55.040 1.00 42.81 211 GLY A N 1
ATOM 1564 C CA . GLY A 1 211 ? 25.202 -14.439 -53.845 1.00 42.81 211 GLY A CA 1
ATOM 1565 C C . GLY A 1 211 ? 23.822 -14.513 -53.185 1.00 42.81 211 GLY A C 1
ATOM 1566 O O . GLY A 1 211 ? 23.113 -13.528 -53.037 1.00 42.81 211 GLY A O 1
ATOM 1567 N N . SER A 1 212 ? 23.502 -15.716 -52.712 1.00 44.03 212 SER A N 1
ATOM 1568 C CA . SER A 1 212 ? 22.314 -16.072 -51.934 1.00 44.03 212 SER A CA 1
ATOM 1569 C C . SER A 1 212 ? 22.223 -15.295 -50.610 1.00 44.03 212 SER A C 1
ATOM 1571 O O . SER A 1 212 ? 22.851 -15.678 -49.622 1.00 44.03 212 SER A O 1
ATOM 1573 N N . GLY A 1 213 ? 21.390 -14.252 -50.563 1.00 43.72 213 GLY A N 1
ATOM 1574 C CA . GLY A 1 213 ? 20.995 -13.565 -49.331 1.00 43.72 213 GLY A CA 1
ATOM 1575 C C . GLY A 1 213 ? 19.551 -13.052 -49.390 1.00 43.72 213 GLY A C 1
ATOM 1576 O O . GLY A 1 213 ? 19.103 -12.559 -50.419 1.00 43.72 213 GLY A O 1
ATOM 1577 N N . TYR A 1 214 ? 18.824 -13.147 -48.270 1.00 48.72 214 TYR A N 1
ATOM 1578 C CA . TYR A 1 214 ? 17.407 -12.762 -48.090 1.00 48.72 214 TYR A CA 1
ATOM 1579 C C . TYR A 1 214 ? 17.073 -11.321 -48.532 1.00 48.72 214 TYR A C 1
ATOM 1581 O O . TYR A 1 214 ? 15.952 -11.030 -48.944 1.00 48.72 214 TYR A O 1
ATOM 1589 N N . THR A 1 215 ? 18.056 -10.420 -48.508 1.00 52.31 215 THR A N 1
ATOM 1590 C CA . THR A 1 215 ? 17.919 -9.039 -48.989 1.00 52.31 215 THR A CA 1
ATOM 1591 C C . THR A 1 215 ? 17.824 -8.942 -50.510 1.00 52.31 215 THR A C 1
ATOM 1593 O O . THR A 1 215 ? 17.202 -8.007 -51.006 1.00 52.31 215 THR A O 1
ATOM 1596 N N . ASP A 1 216 ? 18.385 -9.907 -51.247 1.00 50.75 216 ASP A N 1
ATOM 1597 C CA . ASP A 1 216 ? 18.437 -9.866 -52.709 1.00 50.75 216 ASP A CA 1
ATOM 1598 C C . ASP A 1 216 ? 17.124 -10.329 -53.362 1.00 50.75 216 ASP A C 1
ATOM 1600 O O . ASP A 1 216 ? 16.754 -9.881 -54.442 1.00 50.75 216 ASP A O 1
ATOM 1604 N N . ALA A 1 217 ? 16.342 -11.153 -52.655 1.00 56.06 217 ALA A N 1
ATOM 1605 C CA . ALA A 1 217 ? 15.014 -11.574 -53.098 1.00 56.06 217 ALA A CA 1
ATOM 1606 C C . ALA A 1 217 ? 14.024 -10.394 -53.160 1.00 56.06 217 ALA A C 1
ATOM 1608 O O . ALA A 1 217 ? 13.224 -10.303 -54.093 1.00 56.06 217 ALA A O 1
ATOM 1609 N N . GLN A 1 218 ? 14.113 -9.450 -52.214 1.00 55.91 218 GLN A N 1
ATOM 1610 C CA . GLN A 1 218 ? 13.271 -8.250 -52.221 1.00 55.91 218 GLN A CA 1
ATOM 1611 C C . GLN A 1 218 ? 13.732 -7.210 -53.253 1.00 55.91 218 GLN A C 1
ATOM 1613 O O . GLN A 1 218 ? 12.891 -6.552 -53.869 1.00 55.91 218 GLN A O 1
ATOM 1618 N N . THR A 1 219 ? 15.040 -7.067 -53.502 1.00 58.31 219 THR A N 1
ATOM 1619 C CA . THR A 1 219 ? 15.544 -6.213 -54.595 1.00 58.31 219 THR A CA 1
ATOM 1620 C C . THR A 1 219 ? 15.274 -6.808 -55.970 1.00 58.31 219 THR A C 1
ATOM 1622 O O . THR A 1 219 ? 14.931 -6.055 -56.879 1.00 58.31 219 THR A O 1
ATOM 1625 N N . ALA A 1 220 ? 15.352 -8.130 -56.134 1.00 57.72 220 ALA A N 1
ATOM 1626 C CA . ALA A 1 220 ? 14.975 -8.812 -57.369 1.00 57.72 220 ALA A CA 1
ATOM 1627 C C . ALA A 1 220 ? 13.471 -8.677 -57.651 1.00 57.72 220 ALA A C 1
ATOM 1629 O O . ALA A 1 220 ? 13.098 -8.340 -58.771 1.00 57.72 220 ALA A O 1
ATOM 1630 N N . GLN A 1 221 ? 12.606 -8.825 -56.638 1.00 59.47 221 GLN A N 1
ATOM 1631 C CA . GLN A 1 221 ? 11.167 -8.577 -56.792 1.00 59.47 221 GLN A CA 1
ATOM 1632 C C . GLN A 1 221 ? 10.853 -7.119 -57.140 1.00 59.47 221 GLN A C 1
ATOM 1634 O O . GLN A 1 221 ? 10.025 -6.875 -58.014 1.00 59.47 221 GLN A O 1
ATOM 1639 N N . ARG A 1 222 ? 11.538 -6.146 -56.521 1.00 57.75 222 ARG A N 1
ATOM 1640 C CA . ARG A 1 222 ? 11.368 -4.729 -56.882 1.00 57.75 222 ARG A CA 1
ATOM 1641 C C . ARG A 1 222 ? 11.827 -4.444 -58.311 1.00 57.75 222 ARG A C 1
ATOM 1643 O O . ARG A 1 222 ? 11.096 -3.790 -59.037 1.00 57.75 222 ARG A O 1
ATOM 1650 N N . LYS A 1 223 ? 12.972 -4.983 -58.744 1.00 56.91 223 LYS A N 1
ATOM 1651 C CA . LYS A 1 223 ? 13.459 -4.823 -60.126 1.00 56.91 223 LYS A CA 1
ATOM 1652 C C . LYS A 1 223 ? 12.537 -5.479 -61.155 1.00 56.91 223 LYS A C 1
ATOM 1654 O O . LYS A 1 223 ? 12.325 -4.895 -62.207 1.00 56.91 223 LYS A O 1
ATOM 1659 N N . LEU A 1 224 ? 11.957 -6.638 -60.843 1.00 58.78 224 LEU A N 1
ATOM 1660 C CA . LEU A 1 224 ? 10.990 -7.316 -61.715 1.00 58.78 224 LEU A CA 1
ATOM 1661 C C . LEU A 1 224 ? 9.657 -6.563 -61.829 1.00 58.78 224 LEU A C 1
ATOM 1663 O O . LEU A 1 224 ? 9.004 -6.650 -62.861 1.00 58.78 224 LEU A O 1
ATOM 1667 N N . GLN A 1 225 ? 9.254 -5.815 -60.798 1.00 56.78 225 GLN A N 1
ATOM 1668 C CA . GLN A 1 225 ? 8.046 -4.987 -60.854 1.00 56.78 225 GLN A CA 1
ATOM 1669 C C . GLN A 1 225 ? 8.271 -3.620 -61.518 1.00 56.78 225 GLN A C 1
ATOM 1671 O O . GLN A 1 225 ? 7.303 -3.020 -61.975 1.00 56.78 225 GLN A O 1
ATOM 1676 N N . THR A 1 226 ? 9.515 -3.130 -61.596 1.00 56.44 226 THR A N 1
ATOM 1677 C CA . THR A 1 226 ? 9.830 -1.799 -62.152 1.00 56.44 226 THR A CA 1
ATOM 1678 C C . THR A 1 226 ? 10.553 -1.815 -63.501 1.00 56.44 226 THR A C 1
ATOM 1680 O O . THR A 1 226 ? 10.771 -0.745 -64.055 1.00 56.44 226 THR A O 1
ATOM 1683 N N . PHE A 1 227 ? 10.953 -2.976 -64.029 1.00 53.41 227 PHE A N 1
ATOM 1684 C CA . PHE A 1 227 ? 11.557 -3.105 -65.361 1.00 53.41 227 PHE A CA 1
ATOM 1685 C C . PHE A 1 227 ? 10.819 -4.168 -66.181 1.00 53.41 227 PHE A C 1
ATOM 1687 O O . PHE A 1 227 ? 11.010 -5.367 -65.976 1.00 53.41 227 PHE A O 1
ATOM 1694 N N . GLN A 1 228 ? 10.001 -3.726 -67.137 1.00 57.59 228 GLN A N 1
ATOM 1695 C CA . GLN A 1 228 ? 9.496 -4.576 -68.215 1.00 57.59 228 GLN A CA 1
ATOM 1696 C C . GLN A 1 228 ? 10.561 -4.601 -69.324 1.00 57.59 228 GLN A C 1
ATOM 1698 O O . GLN A 1 228 ? 11.069 -3.559 -69.729 1.00 57.59 228 GLN A O 1
ATOM 1703 N N . ALA A 1 229 ? 10.930 -5.781 -69.829 1.00 54.75 229 ALA A N 1
ATOM 1704 C CA . ALA A 1 229 ? 11.943 -5.912 -70.889 1.00 54.75 229 ALA A CA 1
ATOM 1705 C C . ALA A 1 229 ? 11.532 -5.251 -72.225 1.00 54.75 229 ALA A C 1
ATOM 1707 O O . ALA A 1 229 ? 12.377 -5.075 -73.102 1.00 54.75 229 ALA A O 1
ATOM 1708 N N . SER A 1 230 ? 10.261 -4.855 -72.366 1.00 57.50 230 SER A N 1
ATOM 1709 C CA . SER A 1 230 ? 9.760 -4.019 -73.462 1.00 57.50 230 SER A CA 1
ATOM 1710 C C . SER A 1 230 ? 10.378 -2.623 -73.489 1.00 57.50 230 SER A C 1
ATOM 1712 O O . SER A 1 230 ? 10.454 -2.026 -74.556 1.00 57.50 230 SER A O 1
ATOM 1714 N N . ASP A 1 231 ? 10.852 -2.121 -72.347 1.00 58.03 231 ASP A N 1
ATOM 1715 C CA . ASP A 1 231 ? 11.291 -0.728 -72.216 1.00 58.03 231 ASP A CA 1
ATOM 1716 C C . ASP A 1 231 ? 12.782 -0.545 -72.562 1.00 58.03 231 ASP A C 1
ATOM 1718 O O . ASP A 1 231 ? 13.283 0.576 -72.570 1.00 58.03 231 ASP A O 1
ATOM 1722 N N . VAL A 1 232 ? 13.512 -1.638 -72.843 1.00 58.22 232 VAL A N 1
ATOM 1723 C CA . VAL A 1 232 ? 14.975 -1.634 -73.079 1.00 58.22 232 VAL A CA 1
ATOM 1724 C C . VAL A 1 232 ? 15.357 -2.044 -74.510 1.00 58.22 232 VAL A C 1
ATOM 1726 O O . VAL A 1 232 ? 16.515 -1.909 -74.904 1.00 58.22 232 VAL A O 1
ATOM 1729 N N . VAL A 1 233 ? 14.411 -2.510 -75.329 1.00 56.91 233 VAL A N 1
ATOM 1730 C CA . VAL A 1 233 ? 14.682 -2.841 -76.736 1.00 56.91 233 VAL A CA 1
ATOM 1731 C C . VAL A 1 233 ? 14.132 -1.731 -77.625 1.00 56.91 233 VAL A C 1
ATOM 1733 O O . VAL A 1 233 ? 12.953 -1.730 -77.966 1.00 56.91 233 VAL A O 1
ATOM 1736 N N . ASP A 1 234 ? 14.999 -0.797 -78.025 1.00 62.03 234 ASP A N 1
ATOM 1737 C CA . ASP A 1 234 ? 14.679 0.184 -79.065 1.00 62.03 234 ASP A CA 1
ATOM 1738 C C . ASP A 1 234 ? 14.224 -0.561 -80.327 1.00 62.03 234 ASP A C 1
ATOM 1740 O O . ASP A 1 234 ? 15.006 -1.279 -80.959 1.00 62.03 234 ASP A O 1
ATOM 1744 N N . ALA A 1 235 ? 12.961 -0.385 -80.723 1.00 70.62 235 ALA A N 1
ATOM 1745 C CA . ALA A 1 235 ? 12.385 -1.019 -81.912 1.00 70.62 235 ALA A CA 1
ATOM 1746 C C . ALA A 1 235 ? 13.223 -0.756 -83.185 1.00 70.62 235 ALA A C 1
ATOM 1748 O O . ALA A 1 235 ? 13.271 -1.586 -84.095 1.00 70.62 235 ALA A O 1
ATOM 1749 N N . ALA A 1 236 ? 13.953 0.364 -83.211 1.00 70.81 236 ALA A N 1
ATOM 1750 C CA . ALA A 1 236 ? 14.894 0.725 -84.265 1.00 70.81 236 ALA A CA 1
ATOM 1751 C C . ALA A 1 236 ? 16.111 -0.219 -84.359 1.00 70.81 236 ALA A C 1
ATOM 1753 O O . ALA A 1 236 ? 16.550 -0.542 -85.463 1.00 70.81 236 ALA A O 1
ATOM 1754 N N . LEU A 1 237 ? 16.643 -0.705 -83.230 1.00 76.00 237 LEU A N 1
ATOM 1755 C CA . LEU A 1 237 ? 17.792 -1.617 -83.220 1.00 76.00 237 LEU A CA 1
ATOM 1756 C C . LEU A 1 237 ? 17.405 -2.998 -83.764 1.00 76.00 237 LEU A C 1
ATOM 1758 O O . LEU A 1 237 ? 18.168 -3.609 -84.512 1.00 76.00 237 LEU A O 1
ATOM 1762 N N . LEU A 1 238 ? 16.202 -3.470 -83.426 1.00 80.31 238 LEU A N 1
ATOM 1763 C CA . LEU A 1 238 ? 15.688 -4.755 -83.900 1.00 80.31 238 LEU A CA 1
ATOM 1764 C C . LEU A 1 238 ? 15.414 -4.717 -85.413 1.00 80.31 238 LEU A C 1
ATOM 1766 O O . LEU A 1 238 ? 15.797 -5.646 -86.124 1.00 80.31 238 LEU A O 1
ATOM 1770 N N . ALA A 1 239 ? 14.852 -3.614 -85.922 1.00 78.81 239 ALA A N 1
ATOM 1771 C CA . ALA A 1 239 ? 14.656 -3.402 -87.357 1.00 78.81 239 ALA A CA 1
ATOM 1772 C C . ALA A 1 239 ? 15.985 -3.295 -88.136 1.00 78.81 239 ALA A C 1
ATOM 1774 O O . ALA A 1 239 ? 16.120 -3.853 -89.224 1.00 78.81 239 ALA A O 1
ATOM 1775 N N . ALA A 1 240 ? 16.999 -2.628 -87.573 1.00 82.38 240 ALA A N 1
ATOM 1776 C CA . ALA A 1 240 ? 18.320 -2.544 -88.199 1.00 82.38 240 ALA A CA 1
ATOM 1777 C C . ALA A 1 240 ? 19.036 -3.907 -88.239 1.00 82.38 240 ALA A C 1
ATOM 1779 O O . ALA A 1 240 ? 19.715 -4.234 -89.216 1.00 82.38 240 ALA A O 1
ATOM 1780 N N . ALA A 1 241 ? 18.875 -4.723 -87.192 1.00 79.56 241 ALA A N 1
ATOM 1781 C CA . ALA A 1 241 ? 19.452 -6.062 -87.137 1.00 79.56 241 ALA A CA 1
ATOM 1782 C C . ALA A 1 241 ? 18.812 -7.015 -88.161 1.00 79.56 241 ALA A C 1
ATOM 1784 O O . ALA A 1 241 ? 19.532 -7.788 -88.798 1.00 79.56 241 ALA A O 1
ATOM 1785 N N . SER A 1 242 ? 17.491 -6.941 -88.365 1.00 83.94 242 SER A N 1
ATOM 1786 C CA . SER A 1 242 ? 16.802 -7.781 -89.352 1.00 83.94 242 SER A CA 1
ATOM 1787 C C . SER A 1 242 ? 17.145 -7.393 -90.795 1.00 83.94 242 SER A C 1
ATOM 1789 O O . SER A 1 242 ? 17.431 -8.283 -91.594 1.00 83.94 242 SER A O 1
ATOM 1791 N N . ALA A 1 243 ? 17.238 -6.097 -91.116 1.00 87.56 243 ALA A N 1
ATOM 1792 C CA . ALA A 1 243 ? 17.643 -5.625 -92.447 1.00 87.56 243 ALA A CA 1
ATOM 1793 C C . ALA A 1 243 ? 19.067 -6.076 -92.832 1.00 87.56 243 ALA A C 1
ATOM 1795 O O . ALA A 1 243 ? 19.334 -6.486 -93.961 1.00 87.56 243 ALA A O 1
ATOM 1796 N N . LYS A 1 244 ? 19.997 -6.073 -91.872 1.00 88.56 244 LYS A N 1
ATOM 1797 C CA . LYS A 1 244 ? 21.380 -6.506 -92.123 1.00 88.56 244 LYS A CA 1
ATOM 1798 C C . LYS A 1 244 ? 21.504 -8.021 -92.321 1.00 88.56 244 LYS A C 1
ATOM 1800 O O . LYS A 1 244 ? 22.421 -8.490 -92.997 1.00 88.56 244 LYS A O 1
ATOM 1805 N N . ALA A 1 245 ? 20.595 -8.795 -91.729 1.00 84.38 245 ALA A N 1
ATOM 1806 C CA . ALA A 1 245 ? 20.527 -10.236 -91.937 1.00 84.38 245 ALA A CA 1
ATOM 1807 C C . ALA A 1 245 ? 20.013 -10.586 -93.346 1.00 84.38 245 ALA A C 1
ATOM 1809 O O . ALA A 1 245 ? 20.534 -11.520 -93.957 1.00 84.38 245 ALA A O 1
ATOM 1810 N N . THR A 1 246 ? 19.060 -9.820 -93.891 1.00 86.50 246 THR A N 1
ATOM 1811 C CA . THR A 1 246 ? 18.546 -10.043 -95.252 1.00 86.50 246 THR A CA 1
ATOM 1812 C C . THR A 1 246 ? 19.570 -9.687 -96.330 1.00 86.50 246 THR A C 1
ATOM 1814 O O . THR A 1 246 ? 19.807 -10.504 -97.214 1.00 86.50 246 THR A O 1
ATOM 1817 N N . GLU A 1 247 ? 20.296 -8.566 -96.201 1.00 88.19 247 GLU A N 1
ATOM 1818 C CA . GLU A 1 247 ? 21.384 -8.212 -97.140 1.00 88.19 247 GLU A CA 1
ATOM 1819 C C . GLU A 1 247 ? 22.460 -9.308 -97.237 1.00 88.19 247 GLU A C 1
ATOM 1821 O O . GLU A 1 247 ? 22.998 -9.607 -98.308 1.00 88.19 247 GLU A O 1
ATOM 1826 N N . ARG A 1 248 ? 22.781 -9.936 -96.100 1.00 84.00 248 ARG A N 1
ATOM 1827 C CA . ARG A 1 248 ? 23.741 -11.043 -96.049 1.00 84.00 248 ARG A CA 1
ATOM 1828 C C . ARG A 1 248 ? 23.241 -12.262 -96.817 1.00 84.00 248 ARG A C 1
ATOM 1830 O O . ARG A 1 248 ? 24.053 -12.891 -97.491 1.00 84.00 248 ARG A O 1
ATOM 1837 N N . LEU A 1 249 ? 21.950 -12.579 -96.754 1.00 80.94 249 LEU A N 1
ATOM 1838 C CA . LEU A 1 249 ? 21.379 -13.698 -97.505 1.00 80.94 249 LEU A CA 1
ATOM 1839 C C . LEU A 1 249 ? 21.399 -13.430 -99.014 1.00 80.94 249 LEU A C 1
ATOM 1841 O O . LEU A 1 249 ? 21.853 -14.291 -99.767 1.00 80.94 249 LEU A O 1
ATOM 1845 N N . ASP A 1 250 ? 21.043 -12.221 -99.446 1.00 81.06 250 ASP A N 1
ATOM 1846 C CA . ASP A 1 250 ? 21.038 -11.862 -100.870 1.00 81.06 250 ASP A CA 1
ATOM 1847 C C . ASP A 1 250 ? 22.446 -11.941 -101.480 1.00 81.06 250 ASP A C 1
ATOM 1849 O O . ASP A 1 250 ? 22.637 -12.527 -102.550 1.00 81.06 250 ASP A O 1
ATOM 1853 N N . SER A 1 251 ? 23.471 -11.470 -100.756 1.00 80.56 251 SER A N 1
ATOM 1854 C CA . SER A 1 251 ? 24.866 -11.551 -101.223 1.00 80.56 251 SER A CA 1
ATOM 1855 C C . SER A 1 251 ? 25.363 -12.987 -101.436 1.00 80.56 251 SER A C 1
ATOM 1857 O O . SER A 1 251 ? 26.158 -13.241 -102.341 1.00 80.56 251 SER A O 1
ATOM 1859 N N . ILE A 1 252 ? 24.867 -13.941 -100.641 1.00 74.31 252 ILE A N 1
ATOM 1860 C CA . ILE A 1 252 ? 25.225 -15.359 -100.768 1.00 74.31 252 ILE A CA 1
ATOM 1861 C C . ILE A 1 252 ? 24.541 -15.978 -101.994 1.00 74.31 252 ILE A C 1
ATOM 1863 O O . ILE A 1 252 ? 25.132 -16.830 -102.657 1.00 74.31 252 ILE A O 1
ATOM 1867 N N . THR A 1 253 ? 23.332 -15.530 -102.342 1.00 70.94 253 THR A N 1
ATOM 1868 C CA . THR A 1 253 ? 22.620 -16.040 -103.525 1.00 70.94 253 THR A CA 1
ATOM 1869 C C . THR A 1 253 ? 23.221 -15.553 -104.850 1.00 70.94 253 THR A C 1
ATOM 1871 O O . THR A 1 253 ? 23.311 -16.340 -105.791 1.00 70.94 253 THR A O 1
ATOM 1874 N N . LEU A 1 254 ? 23.717 -14.309 -104.929 1.00 65.62 254 LEU A N 1
ATOM 1875 C CA . LEU A 1 254 ? 24.314 -13.769 -106.163 1.00 65.62 254 LEU A CA 1
ATOM 1876 C C . LEU A 1 254 ? 25.695 -14.353 -106.501 1.00 65.62 254 LEU A C 1
ATOM 1878 O O . LEU A 1 254 ? 26.022 -14.499 -107.680 1.00 65.62 254 LEU A O 1
ATOM 1882 N N . ALA A 1 255 ? 26.500 -14.717 -105.500 1.00 64.00 255 ALA A N 1
ATOM 1883 C CA . ALA A 1 255 ? 27.874 -15.187 -105.706 1.00 64.00 255 ALA A CA 1
ATOM 1884 C C . ALA A 1 255 ? 27.989 -16.557 -106.416 1.00 64.00 255 ALA A C 1
ATOM 1886 O O . ALA A 1 255 ? 29.080 -16.928 -106.840 1.00 64.00 255 ALA A O 1
ATOM 1887 N N . ASN A 1 256 ? 26.885 -17.293 -106.592 1.00 59.16 256 ASN A N 1
ATOM 1888 C CA . ASN A 1 256 ? 26.888 -18.678 -107.082 1.00 59.16 256 ASN A CA 1
ATOM 1889 C C . ASN A 1 256 ? 26.359 -18.878 -108.524 1.00 59.16 256 ASN A C 1
ATOM 1891 O O . ASN A 1 256 ? 25.984 -19.998 -108.863 1.00 59.16 256 ASN A O 1
ATOM 1895 N N . SER A 1 257 ? 26.317 -17.852 -109.393 1.00 58.81 257 SER A N 1
ATOM 1896 C CA . SER A 1 257 ? 25.584 -17.948 -110.682 1.00 58.81 257 SER A CA 1
ATOM 1897 C C . SER A 1 257 ? 26.339 -17.685 -112.005 1.00 58.81 257 SER A C 1
ATOM 1899 O O . SER A 1 257 ? 25.686 -17.599 -113.041 1.00 58.81 257 SER A O 1
ATOM 1901 N N . VAL A 1 258 ? 27.681 -17.637 -112.056 1.00 62.50 258 VAL A N 1
ATOM 1902 C CA . VAL A 1 258 ? 28.418 -17.537 -113.346 1.00 62.50 258 VAL A CA 1
ATOM 1903 C C . VAL A 1 258 ? 29.179 -18.833 -113.663 1.00 62.50 258 VAL A C 1
ATOM 1905 O O . VAL A 1 258 ? 30.104 -19.220 -112.952 1.00 62.50 258 VAL A O 1
ATOM 1908 N N . GLU A 1 259 ? 28.788 -19.514 -114.745 1.00 69.12 259 GLU A N 1
ATOM 1909 C CA . GLU A 1 259 ? 29.341 -20.799 -115.199 1.00 69.12 259 GLU A CA 1
ATOM 1910 C C . GLU A 1 259 ? 30.825 -20.705 -115.624 1.00 69.12 259 GLU A C 1
ATOM 1912 O O . GLU A 1 259 ? 31.172 -20.126 -116.657 1.00 69.12 259 GLU A O 1
ATOM 1917 N N . LEU A 1 260 ? 31.708 -21.389 -114.886 1.00 71.62 260 LEU A N 1
ATOM 1918 C CA . LEU A 1 260 ? 33.165 -21.522 -115.107 1.00 71.62 260 LEU A CA 1
ATOM 1919 C C . LEU A 1 260 ? 33.594 -21.892 -116.549 1.00 71.62 260 LEU A C 1
ATOM 1921 O O . LEU A 1 260 ? 34.735 -21.652 -116.952 1.00 71.62 260 LEU A O 1
ATOM 1925 N N . ARG A 1 261 ? 32.696 -22.471 -117.354 1.00 73.31 261 ARG A N 1
ATOM 1926 C CA . ARG A 1 261 ? 32.979 -22.948 -118.718 1.00 73.31 261 ARG A CA 1
ATOM 1927 C C . ARG A 1 261 ? 33.243 -21.813 -119.714 1.00 73.31 261 ARG A C 1
ATOM 1929 O O . ARG A 1 261 ? 34.071 -21.976 -120.610 1.00 73.31 261 ARG A O 1
ATOM 1936 N N . GLN A 1 262 ? 32.578 -20.669 -119.562 1.00 77.44 262 GLN A N 1
ATOM 1937 C CA . GLN A 1 262 ? 32.747 -19.533 -120.479 1.00 77.44 262 GLN A CA 1
ATOM 1938 C C . GLN A 1 262 ? 34.103 -18.842 -120.275 1.00 77.44 262 GLN A C 1
ATOM 1940 O O . GLN A 1 262 ? 34.758 -18.430 -121.234 1.00 77.44 262 GLN A O 1
ATOM 1945 N N . GLN A 1 263 ? 34.577 -18.800 -119.029 1.00 79.25 263 GLN A N 1
ATOM 1946 C CA . GLN A 1 263 ? 35.841 -18.166 -118.667 1.00 79.25 263 GLN A CA 1
ATOM 1947 C C . GLN A 1 263 ? 37.057 -18.908 -119.254 1.00 79.25 263 GLN A C 1
ATOM 1949 O O . GLN A 1 263 ? 37.994 -18.278 -119.744 1.00 79.25 263 GLN A O 1
ATOM 1954 N N . ALA A 1 264 ? 37.016 -20.244 -119.303 1.00 80.25 264 ALA A N 1
ATOM 1955 C CA . ALA A 1 264 ? 38.091 -21.057 -119.875 1.00 80.25 264 ALA A CA 1
ATOM 1956 C C . ALA A 1 264 ? 38.322 -20.797 -121.381 1.00 80.25 264 ALA A C 1
ATOM 1958 O O . ALA A 1 264 ? 39.463 -20.785 -121.847 1.00 80.25 264 ALA A O 1
ATOM 1959 N N . GLN A 1 265 ? 37.259 -20.537 -122.152 1.00 83.31 265 GLN A N 1
ATOM 1960 C CA . GLN A 1 265 ? 37.378 -20.298 -123.596 1.00 83.31 265 GLN A CA 1
ATOM 1961 C C . GLN A 1 265 ? 38.109 -18.989 -123.917 1.00 83.31 265 GLN A C 1
ATOM 1963 O O . GLN A 1 265 ? 38.910 -18.945 -124.853 1.00 83.31 265 GLN A O 1
ATOM 1968 N N . MET A 1 266 ? 37.888 -17.939 -123.125 1.00 82.25 266 MET A N 1
ATOM 1969 C CA . MET A 1 266 ? 38.529 -16.638 -123.337 1.00 82.25 266 MET A CA 1
ATOM 1970 C C . MET A 1 266 ? 40.044 -16.698 -123.112 1.00 82.25 266 MET A C 1
ATOM 1972 O O . MET A 1 266 ? 40.803 -16.128 -123.898 1.00 82.25 266 MET A O 1
ATOM 1976 N N . TYR A 1 267 ? 40.496 -17.459 -122.110 1.00 83.62 267 TYR A N 1
ATOM 1977 C CA . TYR A 1 267 ? 41.926 -17.634 -121.844 1.00 83.62 267 TYR A CA 1
ATOM 1978 C C . TYR A 1 267 ? 42.661 -18.356 -122.979 1.00 83.62 267 TYR A C 1
ATOM 1980 O O . TYR A 1 267 ? 43.771 -17.962 -123.336 1.00 83.62 267 TYR A O 1
ATOM 1988 N N . SER A 1 268 ? 42.033 -19.358 -123.603 1.00 84.31 268 SER A N 1
ATOM 1989 C CA . SER A 1 268 ? 42.653 -20.091 -124.717 1.00 84.31 268 SER A CA 1
ATOM 1990 C C . SER A 1 268 ? 42.947 -19.198 -125.932 1.00 84.31 268 SER A C 1
ATOM 1992 O O . SER A 1 268 ? 44.028 -19.272 -126.517 1.00 84.31 268 SER A O 1
ATOM 1994 N N . LYS A 1 269 ? 42.021 -18.291 -126.276 1.00 86.00 269 LYS A N 1
ATOM 1995 C CA . LYS A 1 269 ? 42.177 -17.367 -127.410 1.00 86.00 269 LYS A CA 1
ATOM 1996 C C . LYS A 1 269 ? 43.276 -16.334 -127.163 1.00 86.00 269 LYS A C 1
ATOM 1998 O O . LYS A 1 269 ? 44.026 -16.012 -128.082 1.00 86.00 269 LYS A O 1
ATOM 2003 N N . ALA A 1 270 ? 43.393 -15.841 -125.929 1.00 82.75 270 ALA A N 1
ATOM 2004 C CA . ALA A 1 270 ? 44.429 -14.879 -125.558 1.00 82.75 270 ALA A CA 1
ATOM 2005 C C . ALA A 1 270 ? 45.845 -15.470 -125.690 1.00 82.75 270 ALA A C 1
ATOM 2007 O O . ALA A 1 270 ? 46.759 -14.792 -126.160 1.00 82.75 270 ALA A O 1
ATOM 2008 N N . LEU A 1 271 ? 46.019 -16.748 -125.337 1.00 86.56 271 LEU A N 1
ATOM 2009 C CA . LEU A 1 271 ? 47.318 -17.422 -125.387 1.00 86.56 271 LEU A CA 1
ATOM 2010 C C . LEU A 1 271 ? 47.822 -17.598 -126.831 1.00 86.56 271 LEU A C 1
ATOM 2012 O O . LEU A 1 271 ? 48.983 -17.307 -127.116 1.00 86.56 271 LEU A O 1
ATOM 2016 N N . ALA A 1 272 ? 46.943 -17.981 -127.760 1.00 85.19 272 ALA A N 1
ATOM 2017 C CA . ALA A 1 272 ? 47.308 -18.160 -129.168 1.00 85.19 272 ALA A CA 1
ATOM 2018 C C . ALA A 1 272 ? 47.786 -16.853 -129.837 1.00 85.19 272 ALA A C 1
ATOM 2020 O O . ALA A 1 272 ? 48.759 -16.851 -130.592 1.00 85.19 272 ALA A O 1
ATOM 2021 N N . ALA A 1 273 ? 47.144 -15.719 -129.531 1.00 82.69 273 ALA A N 1
ATOM 2022 C CA . ALA A 1 273 ? 47.567 -14.416 -130.048 1.00 82.69 273 ALA A CA 1
ATOM 2023 C C . ALA A 1 273 ? 48.951 -14.004 -129.512 1.00 82.69 273 ALA A C 1
ATOM 2025 O O . ALA A 1 273 ? 49.777 -13.474 -130.258 1.00 82.69 273 ALA A O 1
ATOM 2026 N N . ALA A 1 274 ? 49.229 -14.292 -128.236 1.00 80.50 274 ALA A N 1
ATOM 2027 C CA . ALA A 1 274 ? 50.515 -13.987 -127.615 1.00 80.50 274 ALA A CA 1
ATOM 2028 C C . ALA A 1 274 ? 51.682 -14.744 -128.278 1.00 80.50 274 ALA A C 1
ATOM 2030 O O . ALA A 1 274 ? 52.741 -14.153 -128.500 1.00 80.50 274 ALA A O 1
ATOM 2031 N N . GLN A 1 275 ? 51.477 -16.013 -128.652 1.00 86.38 275 GLN A N 1
ATOM 2032 C CA . GLN A 1 275 ? 52.492 -16.823 -129.338 1.00 86.38 275 GLN A CA 1
ATOM 2033 C C . GLN A 1 275 ? 52.847 -16.250 -130.717 1.00 86.38 275 GLN A C 1
ATOM 2035 O O . GLN A 1 275 ? 54.022 -16.024 -131.001 1.00 86.38 275 GLN A O 1
ATOM 2040 N N . LYS A 1 276 ? 51.840 -15.885 -131.523 1.00 84.31 276 LYS A N 1
ATOM 2041 C CA . LYS A 1 276 ? 52.048 -15.333 -132.873 1.00 84.31 276 LYS A CA 1
ATOM 2042 C C . LYS A 1 276 ? 52.871 -14.037 -132.876 1.00 84.31 276 LYS A C 1
ATOM 2044 O O . LYS A 1 276 ? 53.716 -13.828 -133.743 1.00 84.31 276 LYS A O 1
ATOM 2049 N N . HIS A 1 277 ? 52.656 -13.159 -131.896 1.00 78.88 277 HIS A N 1
ATOM 2050 C CA . HIS A 1 277 ? 53.447 -11.929 -131.766 1.00 78.88 277 HIS A CA 1
ATOM 2051 C C . HIS A 1 277 ? 54.858 -12.171 -131.220 1.00 78.88 277 HIS A C 1
ATOM 2053 O O . HIS A 1 277 ? 55.756 -11.372 -131.479 1.00 78.88 277 HIS A O 1
ATOM 2059 N N . SER A 1 278 ? 55.071 -13.247 -130.459 1.00 77.44 278 SER A N 1
ATOM 2060 C CA . SER A 1 278 ? 56.402 -13.623 -129.980 1.00 77.44 278 SER A CA 1
ATOM 2061 C C . SER A 1 278 ? 57.316 -14.038 -131.129 1.00 77.44 278 SER A C 1
ATOM 2063 O O . SER A 1 278 ? 58.457 -13.591 -131.184 1.00 77.44 278 SER A O 1
ATOM 2065 N N . GLU A 1 279 ? 56.807 -14.840 -132.063 1.00 78.50 279 GLU A N 1
ATOM 2066 C CA . GLU A 1 279 ? 57.576 -15.313 -133.220 1.00 78.50 279 GLU A CA 1
ATOM 2067 C C . GLU A 1 279 ? 58.020 -14.156 -134.123 1.00 78.50 279 GLU A C 1
ATOM 2069 O O . GLU A 1 279 ? 59.188 -14.091 -134.499 1.00 78.50 279 GLU A O 1
ATOM 2074 N N . MET A 1 280 ? 57.143 -13.174 -134.372 1.00 71.00 280 MET A N 1
ATOM 2075 C CA . MET A 1 280 ? 57.496 -11.992 -135.175 1.00 71.00 280 MET A CA 1
ATOM 2076 C C . MET A 1 280 ? 58.600 -11.127 -134.548 1.00 71.00 280 MET A C 1
ATOM 2078 O O . MET A 1 280 ? 59.360 -10.493 -135.274 1.00 71.00 280 MET A O 1
ATOM 2082 N N . ARG A 1 281 ? 58.725 -11.113 -133.214 1.00 64.62 281 ARG A N 1
ATOM 2083 C CA . ARG A 1 281 ? 59.792 -10.375 -132.512 1.00 64.62 281 ARG A CA 1
ATOM 2084 C C . ARG A 1 281 ? 61.147 -11.082 -132.560 1.00 64.62 281 ARG A C 1
ATOM 2086 O O . ARG A 1 281 ? 62.173 -10.422 -132.434 1.00 64.62 281 ARG A O 1
ATOM 2093 N N . LEU A 1 282 ? 61.164 -12.406 -132.717 1.00 67.69 282 LEU A N 1
ATOM 2094 C CA . LEU A 1 282 ? 62.406 -13.182 -132.783 1.00 67.69 282 LEU A CA 1
ATOM 2095 C C . LEU A 1 282 ? 63.099 -13.048 -134.145 1.00 67.69 282 LEU A C 1
ATOM 2097 O O . LEU A 1 282 ? 64.321 -13.130 -134.204 1.00 67.69 282 LEU A O 1
ATOM 2101 N N . SER A 1 283 ? 62.352 -12.801 -135.225 1.00 65.62 283 SER A N 1
ATOM 2102 C CA . SER A 1 283 ? 62.919 -12.666 -136.574 1.00 65.62 283 SER A CA 1
ATOM 2103 C C . SER A 1 283 ? 63.520 -11.290 -136.895 1.00 65.62 283 SER A C 1
ATOM 2105 O O . SER A 1 283 ? 64.254 -11.185 -137.869 1.00 65.62 283 SER A O 1
ATOM 2107 N N . SER A 1 284 ? 63.203 -10.234 -136.136 1.00 61.72 284 SER A N 1
ATOM 2108 C CA . SER A 1 284 ? 63.507 -8.840 -136.514 1.00 61.72 284 SER A CA 1
ATOM 2109 C C . SER A 1 284 ? 64.658 -8.172 -135.751 1.00 61.72 284 SER A C 1
ATOM 2111 O O . SER A 1 284 ? 64.946 -7.011 -136.019 1.00 61.72 284 SER A O 1
ATOM 2113 N N . ASN A 1 285 ? 65.300 -8.849 -134.795 1.00 62.00 285 ASN A N 1
ATOM 2114 C CA . ASN A 1 285 ? 66.310 -8.223 -133.934 1.00 62.00 285 ASN A CA 1
ATOM 2115 C C . ASN A 1 285 ? 67.741 -8.634 -134.313 1.00 62.00 285 ASN A C 1
ATOM 2117 O O . ASN A 1 285 ? 68.161 -9.759 -134.041 1.00 62.00 285 ASN A O 1
ATOM 2121 N N . GLU A 1 286 ? 68.513 -7.697 -134.874 1.00 58.41 286 GLU A N 1
ATOM 2122 C CA . GLU A 1 286 ? 69.981 -7.767 -134.910 1.00 58.41 286 GLU A CA 1
ATOM 2123 C C . GLU A 1 286 ? 70.561 -7.474 -133.511 1.00 58.41 286 GLU A C 1
ATOM 2125 O O . GLU A 1 286 ? 70.103 -6.587 -132.787 1.00 58.41 286 GLU A O 1
ATOM 2130 N N . ALA A 1 287 ? 71.557 -8.258 -133.094 1.00 59.62 287 ALA A N 1
ATOM 2131 C CA . ALA A 1 287 ? 72.040 -8.292 -131.716 1.00 59.62 287 ALA A CA 1
ATOM 2132 C C . ALA A 1 287 ? 72.767 -6.998 -131.290 1.00 59.62 287 ALA A C 1
ATOM 2134 O O . ALA A 1 287 ? 73.758 -6.601 -131.896 1.00 59.62 287 ALA A O 1
ATOM 2135 N N . GLY A 1 288 ? 72.317 -6.388 -130.184 1.00 66.56 288 GLY A N 1
ATOM 2136 C CA . GLY A 1 288 ? 72.992 -5.268 -129.502 1.00 66.56 288 GLY A CA 1
ATOM 2137 C C . GLY A 1 288 ? 72.306 -3.903 -129.629 1.00 66.56 288 GLY A C 1
ATOM 2138 O O . GLY A 1 288 ? 72.692 -2.959 -128.934 1.00 66.56 288 GLY A O 1
ATOM 2139 N N . MET A 1 289 ? 71.263 -3.813 -130.454 1.00 69.44 289 MET A N 1
ATOM 2140 C CA . MET A 1 289 ? 70.437 -2.621 -130.615 1.00 69.44 289 MET A CA 1
ATOM 2141 C C . MET A 1 289 ? 69.057 -2.870 -130.002 1.00 69.44 289 MET A C 1
ATOM 2143 O O . MET A 1 289 ? 68.428 -3.894 -130.260 1.00 69.44 289 MET A O 1
ATOM 2147 N N . ILE A 1 290 ? 68.595 -1.952 -129.156 1.00 68.69 290 ILE A N 1
ATOM 2148 C CA . ILE A 1 290 ? 67.252 -2.005 -128.579 1.00 68.69 290 ILE A CA 1
ATOM 2149 C C . ILE A 1 290 ? 66.346 -1.199 -129.508 1.00 68.69 290 ILE A C 1
ATOM 2151 O O . ILE A 1 290 ? 66.542 0.007 -129.672 1.00 68.69 290 ILE A O 1
ATOM 2155 N N . ASP A 1 291 ? 65.386 -1.875 -130.139 1.00 72.50 291 ASP A N 1
ATOM 2156 C CA . ASP A 1 291 ? 64.339 -1.229 -130.929 1.00 72.50 291 ASP A CA 1
ATOM 2157 C C . ASP A 1 291 ? 63.400 -0.461 -129.989 1.00 72.50 291 ASP A C 1
ATOM 2159 O O . ASP A 1 291 ? 62.790 -1.033 -129.081 1.00 72.50 291 ASP A O 1
ATOM 2163 N N . LEU A 1 292 ? 63.315 0.852 -130.190 1.00 69.81 292 LEU A N 1
ATOM 2164 C CA . LEU A 1 292 ? 62.422 1.740 -129.445 1.00 69.81 292 LEU A CA 1
ATOM 2165 C C . LEU A 1 292 ? 61.033 1.844 -130.099 1.00 69.81 292 LEU A C 1
ATOM 2167 O O . LEU A 1 292 ? 60.162 2.548 -129.585 1.00 69.81 292 LEU A O 1
ATOM 2171 N N . GLY A 1 293 ? 60.816 1.124 -131.204 1.00 73.06 293 GLY A N 1
ATOM 2172 C CA . GLY A 1 293 ? 59.622 1.180 -132.033 1.00 73.06 293 GLY A CA 1
ATOM 2173 C C . GLY A 1 293 ? 59.725 2.255 -133.119 1.00 73.06 293 GLY A C 1
ATOM 2174 O O . GLY A 1 293 ? 60.395 3.274 -132.969 1.00 73.06 293 GLY A O 1
ATOM 2175 N N . GLY A 1 294 ? 59.049 2.031 -134.251 1.00 73.62 294 GLY A N 1
ATOM 2176 C CA . GLY A 1 294 ? 59.024 2.980 -135.374 1.00 73.62 294 GLY A CA 1
ATOM 2177 C C . GLY A 1 294 ? 60.288 2.999 -136.245 1.00 73.62 294 GLY A C 1
ATOM 2178 O O . GLY A 1 294 ? 60.455 3.927 -137.031 1.00 73.62 294 GLY A O 1
ATOM 2179 N N . GLY A 1 295 ? 61.165 1.994 -136.128 1.00 63.34 295 GLY A N 1
ATOM 2180 C CA . GLY A 1 295 ? 62.403 1.887 -136.911 1.00 63.34 295 GLY A CA 1
ATOM 2181 C C . GLY A 1 295 ? 63.605 2.626 -136.311 1.00 63.34 295 GLY A C 1
ATOM 2182 O O . GLY A 1 295 ? 64.647 2.701 -136.957 1.00 63.34 295 GLY A O 1
ATOM 2183 N N . LEU A 1 296 ? 63.483 3.164 -135.091 1.00 69.25 296 LEU A N 1
ATOM 2184 C CA . LEU A 1 296 ? 64.602 3.746 -134.347 1.00 69.25 296 LEU A CA 1
ATOM 2185 C C . LEU A 1 296 ? 65.199 2.709 -133.395 1.00 69.25 296 LEU A C 1
ATOM 2187 O O . LEU A 1 296 ? 64.532 2.236 -132.477 1.00 69.25 296 LEU A O 1
ATOM 2191 N N . SER A 1 297 ? 66.487 2.426 -133.563 1.00 74.19 297 SER A N 1
ATOM 2192 C CA . SER A 1 297 ? 67.239 1.543 -132.681 1.00 74.19 297 SER A CA 1
ATOM 2193 C C . SER A 1 297 ? 68.369 2.311 -131.985 1.00 74.19 297 SER A C 1
ATOM 2195 O O . SER A 1 297 ? 69.081 3.104 -132.604 1.00 74.19 297 SER A O 1
ATOM 2197 N N . LEU A 1 298 ? 68.512 2.124 -130.668 1.00 74.62 298 LEU A N 1
ATOM 2198 C CA . LEU A 1 298 ? 69.600 2.708 -129.871 1.00 74.62 298 LEU A CA 1
ATOM 2199 C C . LEU A 1 298 ? 70.508 1.602 -129.313 1.00 74.62 298 LEU A C 1
ATOM 2201 O O . LEU A 1 298 ? 70.019 0.527 -128.958 1.00 74.62 298 LEU A O 1
ATOM 2205 N N . PRO A 1 299 ? 71.820 1.857 -129.168 1.00 79.62 299 PRO A N 1
ATOM 2206 C CA . PRO A 1 299 ? 72.715 0.926 -128.494 1.00 79.62 299 PRO A CA 1
ATOM 2207 C C . PRO A 1 299 ? 72.370 0.847 -127.000 1.00 79.62 299 PRO A C 1
ATOM 2209 O O . PRO A 1 299 ? 72.115 1.872 -126.360 1.00 79.62 299 PRO A O 1
ATOM 2212 N N . ALA A 1 300 ? 72.421 -0.356 -126.420 1.00 77.00 300 ALA A N 1
ATOM 2213 C CA . ALA A 1 300 ? 72.054 -0.604 -125.017 1.00 77.00 300 ALA A CA 1
ATOM 2214 C C . ALA A 1 300 ? 72.770 0.330 -124.014 1.00 77.00 300 ALA A C 1
ATOM 2216 O O . ALA A 1 300 ? 72.153 0.838 -123.083 1.00 77.00 300 ALA A O 1
ATOM 2217 N N . ALA A 1 301 ? 74.034 0.680 -124.274 1.00 80.31 301 ALA A N 1
ATOM 2218 C CA . ALA A 1 301 ? 74.804 1.594 -123.425 1.00 80.31 301 ALA A CA 1
ATOM 2219 C C . ALA A 1 301 ? 74.237 3.030 -123.360 1.00 80.31 301 ALA A C 1
ATOM 2221 O O . ALA A 1 301 ? 74.449 3.737 -122.373 1.00 80.31 301 ALA A O 1
ATOM 2222 N N . ALA A 1 302 ? 73.542 3.495 -124.404 1.00 77.19 302 ALA A N 1
ATOM 2223 C CA . ALA A 1 302 ? 72.871 4.796 -124.390 1.00 77.19 302 ALA A CA 1
ATOM 2224 C C . ALA A 1 302 ? 71.558 4.741 -123.594 1.00 77.19 302 ALA A C 1
ATOM 2226 O O . ALA A 1 302 ? 71.227 5.697 -122.891 1.00 77.19 302 ALA A O 1
ATOM 2227 N N . VAL A 1 303 ? 70.853 3.607 -123.652 1.00 77.56 303 VAL A N 1
ATOM 2228 C CA . VAL A 1 303 ? 69.645 3.355 -122.854 1.00 77.56 303 VAL A CA 1
ATOM 2229 C C . VAL A 1 303 ? 69.989 3.304 -121.369 1.00 77.56 303 VAL A C 1
ATOM 2231 O O . VAL A 1 303 ? 69.307 3.951 -120.583 1.00 77.56 303 VAL A O 1
ATOM 2234 N N . ASP A 1 304 ? 71.091 2.655 -120.988 1.00 80.12 304 ASP A N 1
ATOM 2235 C CA . ASP A 1 304 ? 71.520 2.581 -119.586 1.00 80.12 304 ASP A CA 1
ATOM 2236 C C . ASP A 1 304 ? 71.886 3.954 -119.004 1.00 80.12 304 ASP A C 1
ATOM 2238 O O . ASP A 1 304 ? 71.551 4.245 -117.858 1.00 80.12 304 ASP A O 1
ATOM 2242 N N . LYS A 1 305 ? 72.504 4.845 -119.795 1.00 81.81 305 LYS A N 1
ATOM 2243 C CA . LYS A 1 305 ? 72.795 6.229 -119.368 1.00 81.81 305 LYS A CA 1
ATOM 2244 C C . LYS A 1 305 ? 71.531 7.076 -119.209 1.00 81.81 305 LYS A C 1
ATOM 2246 O O . LYS A 1 305 ? 71.437 7.886 -118.285 1.00 81.81 305 LYS A O 1
ATOM 2251 N N . LEU A 1 306 ? 70.556 6.908 -120.104 1.00 78.88 306 LEU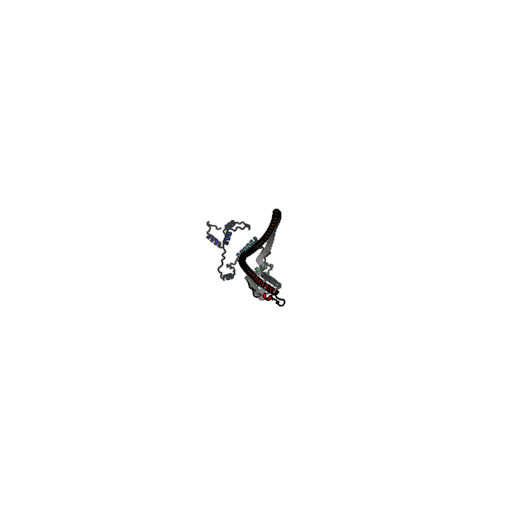 A N 1
ATOM 2252 C CA . LEU A 1 306 ? 69.257 7.579 -119.989 1.00 78.88 306 LEU A CA 1
ATOM 2253 C C . LEU A 1 306 ? 68.452 7.021 -118.810 1.00 78.88 306 LEU A C 1
ATOM 2255 O O . LEU A 1 306 ? 67.854 7.787 -118.055 1.00 78.88 306 LEU A O 1
ATOM 2259 N N . ALA A 1 307 ? 68.502 5.707 -118.596 1.00 80.62 307 ALA A N 1
ATOM 2260 C CA . ALA A 1 307 ? 67.894 5.052 -117.453 1.00 80.62 307 ALA A CA 1
ATOM 2261 C C . ALA A 1 307 ? 68.544 5.514 -116.145 1.00 80.62 307 ALA A C 1
ATOM 2263 O O . ALA A 1 307 ? 67.819 5.855 -115.220 1.00 80.62 307 ALA A O 1
ATOM 2264 N N . SER A 1 308 ? 69.873 5.631 -116.058 1.00 82.31 308 SER A N 1
ATOM 2265 C CA . SER A 1 308 ? 70.521 6.140 -114.842 1.00 82.31 308 SER A CA 1
ATOM 2266 C C . SER A 1 308 ? 70.131 7.590 -114.547 1.00 82.31 308 SER A C 1
ATOM 2268 O O . SER A 1 308 ? 69.800 7.905 -113.409 1.00 82.31 308 SER A O 1
ATOM 2270 N N . LEU A 1 309 ? 70.077 8.464 -115.561 1.00 83.69 309 LEU A N 1
ATOM 2271 C CA . LEU A 1 309 ? 69.678 9.868 -115.381 1.00 83.69 309 LEU A CA 1
ATOM 2272 C C . LEU A 1 309 ? 68.226 10.032 -114.905 1.00 83.69 309 LEU A C 1
ATOM 2274 O O . LEU A 1 309 ? 67.938 10.947 -114.138 1.00 83.69 309 LEU A O 1
ATOM 2278 N N . ILE A 1 310 ? 67.314 9.160 -115.346 1.00 82.62 310 ILE A N 1
ATOM 2279 C CA . ILE A 1 310 ? 65.881 9.263 -115.028 1.00 82.62 310 ILE A CA 1
ATOM 2280 C C . ILE A 1 310 ? 65.518 8.458 -113.772 1.00 82.62 310 ILE A C 1
ATOM 2282 O O . ILE A 1 310 ? 64.759 8.927 -112.926 1.00 82.62 310 ILE A O 1
ATOM 2286 N N . VAL A 1 311 ? 66.044 7.242 -113.635 1.00 86.00 311 VAL A N 1
ATOM 2287 C CA . VAL A 1 311 ? 65.643 6.277 -112.602 1.00 86.00 311 VAL A CA 1
ATOM 2288 C C . VAL A 1 311 ? 66.388 6.511 -111.294 1.00 86.00 311 VAL A C 1
ATOM 2290 O O . VAL A 1 311 ? 65.789 6.354 -110.234 1.00 86.00 311 VAL A O 1
ATOM 2293 N N . GLN A 1 312 ? 67.656 6.925 -111.323 1.00 84.94 312 GLN A N 1
ATOM 2294 C CA . GLN A 1 312 ? 68.439 7.096 -110.096 1.00 84.94 312 GLN A CA 1
ATOM 2295 C C . GLN A 1 312 ? 67.857 8.166 -109.153 1.00 84.94 312 GLN A C 1
ATOM 2297 O O . GLN A 1 312 ? 67.658 7.846 -107.980 1.00 84.94 312 GLN A O 1
ATOM 2302 N N . PRO A 1 313 ? 67.429 9.356 -109.627 1.00 88.56 313 PRO A N 1
ATOM 2303 C CA . PRO A 1 313 ? 66.723 10.313 -108.774 1.00 88.56 313 PRO A CA 1
ATOM 2304 C C . PRO A 1 313 ? 65.395 9.763 -108.237 1.00 88.56 313 PRO A C 1
ATOM 2306 O O . PRO A 1 313 ? 64.991 10.079 -107.119 1.00 88.56 313 PRO A O 1
ATOM 2309 N N . VAL A 1 314 ? 64.690 8.931 -109.011 1.00 87.19 314 VAL A N 1
ATOM 2310 C CA . VAL A 1 314 ? 63.437 8.295 -108.570 1.00 87.19 314 VAL A CA 1
ATOM 2311 C C . VAL A 1 314 ? 63.710 7.269 -107.472 1.00 87.19 314 VAL A C 1
ATOM 2313 O O . VAL A 1 314 ? 62.975 7.235 -106.487 1.00 87.19 314 VAL A O 1
ATOM 2316 N N . LEU A 1 315 ? 64.776 6.475 -107.597 1.00 86.94 315 LEU A N 1
ATOM 2317 C CA . LEU A 1 315 ? 65.195 5.506 -106.584 1.00 86.94 315 LEU A CA 1
ATOM 2318 C C . LEU A 1 315 ? 65.686 6.190 -105.307 1.00 86.94 315 LEU A C 1
ATOM 2320 O O . LEU A 1 315 ? 65.332 5.739 -104.222 1.00 86.94 315 LEU A O 1
ATOM 2324 N N . GLU A 1 316 ? 66.421 7.297 -105.412 1.00 89.38 316 GLU A N 1
ATOM 2325 C CA . GLU A 1 316 ? 66.828 8.105 -104.256 1.00 89.38 316 GLU A CA 1
ATOM 2326 C C . GLU A 1 316 ? 65.614 8.717 -103.543 1.00 89.38 316 GLU A C 1
ATOM 2328 O O . GLU A 1 316 ? 65.486 8.592 -102.327 1.00 89.38 316 GLU A O 1
ATOM 2333 N N . ASN A 1 317 ? 64.657 9.286 -104.286 1.00 90.19 317 ASN A N 1
ATOM 2334 C CA . ASN A 1 317 ? 63.398 9.785 -103.720 1.00 90.19 317 ASN A CA 1
ATOM 2335 C C . ASN A 1 317 ? 62.559 8.669 -103.077 1.00 90.19 317 ASN A C 1
ATOM 2337 O O . ASN A 1 317 ? 61.912 8.882 -102.049 1.00 90.19 317 ASN A O 1
ATOM 2341 N N . LEU A 1 318 ? 62.540 7.478 -103.680 1.00 88.19 318 LEU A N 1
ATOM 2342 C CA . LEU A 1 318 ? 61.835 6.318 -103.143 1.00 88.19 318 LEU A CA 1
ATOM 2343 C C . LEU A 1 318 ? 62.531 5.787 -101.885 1.00 88.19 318 LEU A C 1
ATOM 2345 O O . LEU A 1 318 ? 61.846 5.439 -100.925 1.00 88.19 318 LEU A O 1
ATOM 2349 N N . GLY A 1 319 ? 63.866 5.814 -101.855 1.00 91.06 319 GLY A N 1
ATOM 2350 C CA . GLY A 1 319 ? 64.690 5.538 -100.681 1.00 91.06 319 GLY A CA 1
ATOM 2351 C C . GLY A 1 319 ? 64.384 6.502 -99.536 1.00 91.06 319 GLY A C 1
ATOM 2352 O O . GLY A 1 319 ? 63.983 6.057 -98.463 1.00 91.06 319 GLY A O 1
ATOM 2353 N N . GLN A 1 320 ? 64.432 7.812 -99.790 1.00 92.25 320 GLN A N 1
ATOM 2354 C CA . GLN A 1 320 ? 64.109 8.843 -98.796 1.00 92.25 320 GLN A CA 1
ATOM 2355 C C . GLN A 1 320 ? 62.671 8.722 -98.274 1.00 92.25 320 GLN A C 1
ATOM 2357 O O . GLN A 1 320 ? 62.433 8.816 -97.070 1.00 92.25 320 GLN A O 1
ATOM 2362 N N . LYS A 1 321 ? 61.690 8.462 -99.151 1.00 92.44 321 LYS A N 1
ATOM 2363 C CA . LYS A 1 321 ? 60.295 8.238 -98.733 1.00 92.44 321 LYS A CA 1
ATOM 2364 C C . LYS A 1 321 ? 60.133 6.954 -97.921 1.00 92.44 321 LYS A C 1
ATOM 2366 O O . LYS A 1 321 ? 59.387 6.953 -96.945 1.00 92.44 321 LYS A O 1
ATOM 2371 N N . ALA A 1 322 ? 60.817 5.874 -98.293 1.00 91.25 322 ALA A N 1
ATOM 2372 C CA . ALA A 1 322 ? 60.777 4.619 -97.551 1.00 91.25 322 ALA A CA 1
ATOM 2373 C C . ALA A 1 322 ? 61.427 4.758 -96.166 1.00 91.25 322 ALA A C 1
ATOM 2375 O O . ALA A 1 322 ? 60.889 4.238 -95.189 1.00 91.25 322 ALA A O 1
ATOM 2376 N N . GLU A 1 323 ? 62.541 5.482 -96.059 1.00 93.75 323 GLU A N 1
ATOM 2377 C CA . GLU A 1 323 ? 63.187 5.809 -94.784 1.00 93.75 323 GLU A CA 1
ATOM 2378 C C . GLU A 1 323 ? 62.291 6.693 -93.913 1.00 93.75 323 GLU A C 1
ATOM 2380 O O . GLU A 1 323 ? 62.010 6.329 -92.770 1.00 93.75 323 GLU A O 1
ATOM 2385 N N . ALA A 1 324 ? 61.731 7.772 -94.467 1.00 92.38 324 ALA A N 1
ATOM 2386 C CA . ALA A 1 324 ? 60.792 8.638 -93.757 1.00 92.38 324 ALA A CA 1
ATOM 2387 C C . ALA A 1 324 ? 59.545 7.875 -93.271 1.00 92.38 324 ALA A C 1
ATOM 2389 O O . ALA A 1 324 ? 59.095 8.080 -92.141 1.00 92.38 324 ALA A O 1
ATOM 2390 N N . GLN A 1 325 ? 59.013 6.951 -94.080 1.00 91.44 325 GLN A N 1
ATOM 2391 C CA . GLN A 1 325 ? 57.886 6.102 -93.688 1.00 91.44 325 GLN A CA 1
ATOM 2392 C C . GLN A 1 325 ? 58.275 5.126 -92.571 1.00 91.44 325 GLN A C 1
ATOM 2394 O O . GLN A 1 325 ? 57.541 4.994 -91.593 1.00 91.44 325 GLN A O 1
ATOM 2399 N N . ARG A 1 326 ? 59.449 4.484 -92.659 1.00 92.12 326 ARG A N 1
ATOM 2400 C CA . ARG A 1 326 ? 59.963 3.600 -91.597 1.00 92.12 326 ARG A CA 1
ATOM 2401 C C . ARG A 1 326 ? 60.169 4.357 -90.288 1.00 92.12 326 ARG A C 1
ATOM 2403 O O . ARG A 1 326 ? 59.807 3.845 -89.229 1.00 92.12 326 ARG A O 1
ATOM 2410 N N . GLU A 1 327 ? 60.708 5.572 -90.343 1.00 94.88 327 GLU A N 1
ATOM 2411 C CA . GLU A 1 327 ? 60.851 6.432 -89.169 1.00 94.88 327 GLU A CA 1
ATOM 2412 C C . GLU A 1 327 ? 59.501 6.864 -88.595 1.00 94.88 327 GLU A C 1
ATOM 2414 O O . GLU A 1 327 ? 59.319 6.857 -87.374 1.00 94.88 327 GLU A O 1
ATOM 2419 N N . PHE A 1 328 ? 58.546 7.233 -89.452 1.00 93.19 328 PHE A N 1
ATOM 2420 C CA . PHE A 1 328 ? 57.195 7.587 -89.033 1.00 93.19 328 PHE A CA 1
ATOM 2421 C C . PHE A 1 328 ? 56.509 6.403 -88.343 1.00 93.19 328 PHE A C 1
ATOM 2423 O O . PHE A 1 328 ? 55.993 6.555 -87.234 1.00 93.19 328 PHE A O 1
ATOM 2430 N N . ASP A 1 329 ? 56.586 5.209 -88.928 1.00 93.88 329 ASP A N 1
ATOM 2431 C CA . ASP A 1 329 ? 56.030 3.984 -88.356 1.00 93.88 329 ASP A CA 1
ATOM 2432 C C . ASP A 1 329 ? 56.726 3.605 -87.043 1.00 93.88 329 ASP A C 1
ATOM 2434 O O . ASP A 1 329 ? 56.064 3.208 -86.080 1.00 93.88 329 ASP A O 1
ATOM 2438 N N . ALA A 1 330 ? 58.049 3.779 -86.952 1.00 94.00 330 ALA A N 1
ATOM 2439 C CA . ALA A 1 330 ? 58.799 3.579 -85.714 1.00 94.00 330 ALA A CA 1
ATOM 2440 C C . ALA A 1 330 ? 58.365 4.572 -84.621 1.00 94.00 330 ALA A C 1
ATOM 2442 O O . ALA A 1 330 ? 58.137 4.165 -83.478 1.00 94.00 330 ALA A O 1
ATOM 2443 N N . LYS A 1 331 ? 58.178 5.856 -84.959 1.00 94.38 331 LYS A N 1
ATOM 2444 C CA . LYS A 1 331 ? 57.661 6.885 -84.038 1.00 94.38 331 LYS A CA 1
ATOM 2445 C C . LYS A 1 331 ? 56.229 6.568 -83.596 1.00 94.38 331 LYS A C 1
ATOM 2447 O O . LYS A 1 331 ? 55.933 6.664 -82.407 1.00 94.38 331 LYS A O 1
ATOM 2452 N N . GLN A 1 332 ? 55.355 6.134 -84.505 1.00 92.44 332 GLN A N 1
ATOM 2453 C CA . GLN A 1 332 ? 53.981 5.735 -84.178 1.00 92.44 332 GLN A CA 1
ATOM 2454 C C . GLN A 1 332 ? 53.938 4.498 -83.277 1.00 92.44 332 GLN A C 1
ATOM 2456 O O . GLN A 1 332 ? 53.190 4.476 -82.300 1.00 92.44 332 GLN A O 1
ATOM 2461 N N . LYS A 1 333 ? 54.770 3.485 -83.548 1.00 94.31 333 LYS A N 1
ATOM 2462 C CA . LYS A 1 333 ? 54.901 2.304 -82.681 1.00 94.31 333 LYS A CA 1
ATOM 2463 C C . LYS A 1 333 ? 55.378 2.685 -81.281 1.00 94.31 333 LYS A C 1
ATOM 2465 O O . LYS A 1 333 ? 54.786 2.221 -80.310 1.00 94.31 333 LYS A O 1
ATOM 2470 N N . ARG A 1 334 ? 56.380 3.567 -81.169 1.00 94.75 334 ARG A N 1
ATOM 2471 C CA . ARG A 1 334 ? 56.863 4.084 -79.875 1.00 94.75 334 ARG A CA 1
ATOM 2472 C C . ARG A 1 334 ? 55.766 4.830 -79.114 1.00 94.75 334 ARG A C 1
ATOM 2474 O O . ARG A 1 334 ? 55.505 4.477 -77.971 1.00 94.75 334 ARG A O 1
ATOM 2481 N N . LYS A 1 335 ? 55.058 5.762 -79.763 1.00 94.50 335 LYS A N 1
ATOM 2482 C CA . LYS A 1 335 ? 53.931 6.493 -79.150 1.00 94.50 335 LYS A CA 1
ATOM 2483 C C . LYS A 1 335 ? 52.818 5.558 -78.678 1.00 94.50 335 LYS A C 1
ATOM 2485 O O . LYS A 1 335 ? 52.309 5.713 -77.576 1.00 94.50 335 LYS A O 1
ATOM 2490 N N . LYS A 1 336 ? 52.448 4.559 -79.487 1.00 94.06 336 LYS A N 1
ATOM 2491 C CA . LYS A 1 336 ? 51.444 3.558 -79.094 1.00 94.06 336 LYS A CA 1
ATOM 2492 C C . LYS A 1 336 ? 51.910 2.729 -77.896 1.00 94.06 336 LYS A C 1
ATOM 2494 O O . LYS A 1 336 ? 51.126 2.523 -76.977 1.00 94.06 336 LYS A O 1
ATOM 2499 N N . ALA A 1 337 ? 53.167 2.285 -77.881 1.00 93.88 337 ALA A N 1
ATOM 2500 C CA . ALA A 1 337 ? 53.729 1.544 -76.754 1.00 93.88 337 ALA A CA 1
ATOM 2501 C C . ALA A 1 337 ? 53.756 2.389 -75.468 1.00 93.88 337 ALA A C 1
ATOM 2503 O O . ALA A 1 337 ? 53.366 1.899 -74.411 1.00 93.88 337 ALA A O 1
ATOM 2504 N N . GLU A 1 338 ? 54.139 3.662 -75.568 1.00 95.19 338 GLU A N 1
ATOM 2505 C CA . GLU A 1 338 ? 54.128 4.614 -74.454 1.00 95.19 338 GLU A CA 1
ATOM 2506 C C . GLU A 1 338 ? 52.710 4.844 -73.914 1.00 95.19 338 GLU A C 1
ATOM 2508 O O . GLU A 1 338 ? 52.486 4.721 -72.713 1.00 95.19 338 GLU A O 1
ATOM 2513 N N . LEU A 1 339 ? 51.721 5.070 -74.788 1.00 93.62 339 LEU A N 1
ATOM 2514 C CA . LEU A 1 339 ? 50.317 5.216 -74.385 1.00 93.62 339 LEU A CA 1
ATOM 2515 C C . LEU A 1 339 ? 49.776 3.959 -73.695 1.00 93.62 339 LEU A C 1
ATOM 2517 O O . LEU A 1 339 ? 49.054 4.064 -72.704 1.00 93.62 339 LEU A O 1
ATOM 2521 N N . VAL A 1 340 ? 50.140 2.767 -74.177 1.00 95.75 340 VAL A N 1
ATOM 2522 C CA . VAL A 1 340 ? 49.756 1.503 -73.531 1.00 95.75 340 VAL A CA 1
ATOM 2523 C C . VAL A 1 340 ? 50.390 1.387 -72.144 1.00 95.75 340 VAL A C 1
ATOM 2525 O O . VAL A 1 340 ? 49.696 1.011 -71.199 1.00 95.75 340 VAL A O 1
ATOM 2528 N N . GLN A 1 341 ? 51.668 1.744 -71.990 1.00 95.50 341 GLN A N 1
ATOM 2529 C CA . GLN A 1 341 ? 52.339 1.739 -70.687 1.00 95.50 341 GLN A CA 1
ATOM 2530 C C . GLN A 1 341 ? 51.722 2.754 -69.718 1.00 95.50 341 GLN A C 1
ATOM 2532 O O . GLN A 1 341 ? 51.472 2.412 -68.564 1.00 95.50 341 GLN A O 1
ATOM 2537 N N . LEU A 1 342 ? 51.431 3.974 -70.177 1.00 95.00 342 LEU A N 1
ATOM 2538 C CA . LEU A 1 342 ? 50.774 5.002 -69.367 1.00 95.00 342 LEU A CA 1
ATOM 2539 C C . LEU A 1 342 ? 49.371 4.570 -68.939 1.00 95.00 342 LEU A C 1
ATOM 2541 O O . LEU A 1 342 ? 49.024 4.695 -67.770 1.00 95.00 342 LEU A O 1
ATOM 2545 N N . HIS A 1 343 ? 48.590 3.979 -69.843 1.00 93.94 343 HIS A N 1
ATOM 2546 C CA . HIS A 1 343 ? 47.267 3.457 -69.513 1.00 93.94 343 HIS A CA 1
ATOM 2547 C C . HIS A 1 343 ? 47.328 2.296 -68.507 1.00 93.94 343 HIS A C 1
ATOM 2549 O O . HIS A 1 343 ? 46.498 2.218 -67.604 1.00 93.94 343 HIS A O 1
ATOM 2555 N N . GLN A 1 344 ? 48.320 1.405 -68.615 1.00 94.50 344 GLN A N 1
ATOM 2556 C CA . GLN A 1 344 ? 48.531 0.345 -67.624 1.00 94.50 344 GLN A CA 1
ATOM 2557 C C . GLN A 1 344 ? 48.943 0.903 -66.256 1.00 94.50 344 GLN A C 1
ATOM 2559 O O . GLN A 1 344 ? 48.461 0.405 -65.242 1.00 94.50 344 GLN A O 1
ATOM 2564 N N . LYS A 1 345 ? 49.799 1.932 -66.218 1.00 95.62 345 LYS A N 1
ATOM 2565 C CA . LYS A 1 345 ? 50.171 2.623 -64.973 1.00 95.62 345 LYS A CA 1
ATOM 2566 C C . LYS A 1 345 ? 48.963 3.305 -64.335 1.00 95.62 345 LYS A C 1
ATOM 2568 O O . LYS A 1 345 ? 48.672 3.021 -63.182 1.00 95.62 345 LYS A O 1
ATOM 2573 N N . ALA A 1 346 ? 48.195 4.072 -65.108 1.00 94.88 346 ALA A N 1
ATOM 2574 C CA . ALA A 1 346 ? 46.981 4.732 -64.627 1.00 94.88 346 ALA A CA 1
ATOM 2575 C C . ALA A 1 346 ? 45.951 3.730 -64.075 1.00 94.88 346 ALA A C 1
ATOM 2577 O O . ALA A 1 346 ? 45.362 3.965 -63.025 1.00 94.88 346 ALA A O 1
ATOM 2578 N N . LYS A 1 347 ? 45.775 2.571 -64.730 1.00 95.31 347 LYS A N 1
ATOM 2579 C CA . LYS A 1 347 ? 44.907 1.499 -64.214 1.00 95.31 347 LYS A CA 1
ATOM 2580 C C . LYS A 1 347 ? 45.376 0.955 -62.865 1.00 95.31 347 LYS A C 1
ATOM 2582 O O . LYS A 1 347 ? 44.547 0.768 -61.981 1.00 95.31 347 LYS A O 1
ATOM 2587 N N . LYS A 1 348 ? 46.681 0.713 -62.707 1.00 95.44 348 LYS A N 1
ATOM 2588 C CA . LYS A 1 348 ? 47.255 0.245 -61.437 1.00 95.44 348 LYS A CA 1
ATOM 2589 C C . LYS A 1 348 ? 47.112 1.295 -60.338 1.00 95.44 348 LYS A C 1
ATOM 2591 O O . LYS A 1 348 ? 46.667 0.959 -59.250 1.00 95.44 348 LYS A O 1
ATOM 2596 N N . GLU A 1 349 ? 47.391 2.560 -60.638 1.00 94.56 349 GLU A N 1
ATOM 2597 C CA . GLU A 1 349 ? 47.221 3.669 -59.691 1.00 94.56 349 GLU A CA 1
ATOM 2598 C C . GLU A 1 349 ? 45.754 3.842 -59.262 1.00 94.56 349 GLU A C 1
ATOM 2600 O O . GLU A 1 349 ? 45.471 4.060 -58.085 1.00 94.56 349 GLU A O 1
ATOM 2605 N N . ASP A 1 350 ? 44.794 3.685 -60.180 1.00 91.75 350 ASP A N 1
ATOM 2606 C CA . ASP A 1 350 ? 43.365 3.711 -59.850 1.00 91.75 350 ASP A CA 1
ATOM 2607 C C . ASP A 1 350 ? 42.947 2.530 -58.957 1.00 91.75 350 ASP A C 1
ATOM 2609 O O . ASP A 1 350 ? 42.113 2.696 -58.059 1.00 91.75 350 ASP A O 1
ATOM 2613 N N . GLU A 1 351 ? 43.494 1.336 -59.196 1.00 94.06 351 GLU A N 1
ATOM 2614 C CA . GLU A 1 351 ? 43.278 0.159 -58.349 1.00 94.06 351 GLU A CA 1
ATOM 2615 C C . GLU A 1 351 ? 43.885 0.359 -56.955 1.00 94.06 351 GLU A C 1
ATOM 2617 O O . GLU A 1 351 ? 43.199 0.143 -55.953 1.00 94.06 351 GLU A O 1
ATOM 2622 N N . GLU A 1 352 ? 45.118 0.857 -56.876 1.00 94.75 352 GLU A N 1
ATOM 2623 C CA . GLU A 1 352 ? 45.803 1.184 -55.624 1.00 94.75 352 GLU A CA 1
ATOM 2624 C C . GLU A 1 352 ? 45.056 2.268 -54.840 1.00 94.75 352 GLU A C 1
ATOM 2626 O O . GLU A 1 352 ? 44.815 2.097 -53.643 1.00 94.75 352 GLU A O 1
ATOM 2631 N N . ARG A 1 353 ? 44.576 3.331 -55.504 1.00 95.12 353 ARG A N 1
ATOM 2632 C CA . ARG A 1 353 ? 43.759 4.378 -54.870 1.00 95.12 353 ARG A CA 1
ATOM 2633 C C . ARG A 1 353 ? 42.458 3.809 -54.312 1.00 95.12 353 ARG A C 1
ATOM 2635 O O . ARG A 1 353 ? 42.103 4.110 -53.174 1.00 95.12 353 ARG A O 1
ATOM 2642 N N . LYS A 1 354 ? 41.757 2.959 -55.073 1.00 94.75 354 LYS A N 1
ATOM 2643 C CA . LYS A 1 354 ? 40.522 2.302 -54.605 1.00 94.75 354 LYS A CA 1
ATOM 2644 C C . LYS A 1 354 ? 40.783 1.373 -5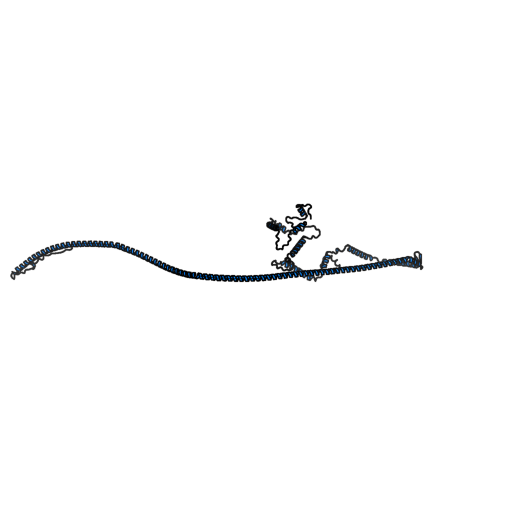3.420 1.00 94.75 354 LYS A C 1
ATOM 2646 O O . LYS A 1 354 ? 39.962 1.310 -52.507 1.00 94.75 354 LYS A O 1
ATOM 2651 N N . MET A 1 355 ? 41.902 0.652 -53.417 1.00 92.31 355 MET A N 1
ATOM 2652 C CA . MET A 1 355 ? 42.281 -0.218 -52.302 1.00 92.31 355 MET A CA 1
ATOM 2653 C C . MET A 1 355 ? 42.670 0.587 -51.059 1.00 92.31 355 MET A C 1
ATOM 2655 O O . MET A 1 355 ? 42.229 0.246 -49.961 1.00 92.31 355 MET A O 1
ATOM 2659 N N . ALA A 1 356 ? 43.404 1.689 -51.223 1.00 95.38 356 ALA A N 1
ATOM 2660 C CA . ALA A 1 356 ? 43.742 2.605 -50.138 1.00 95.38 356 ALA A CA 1
ATOM 2661 C C . ALA A 1 356 ? 42.492 3.269 -49.536 1.00 95.38 356 ALA A C 1
ATOM 2663 O O . ALA A 1 356 ? 42.345 3.305 -48.316 1.00 95.38 356 ALA A O 1
ATOM 2664 N N . GLU A 1 357 ? 41.548 3.719 -50.371 1.00 94.19 357 GLU A N 1
ATOM 2665 C CA . GLU A 1 357 ? 40.274 4.291 -49.919 1.00 94.19 357 GLU A CA 1
ATOM 2666 C C . GLU A 1 357 ? 39.439 3.263 -49.139 1.00 94.19 357 GLU A C 1
ATOM 2668 O O . GLU A 1 357 ? 38.916 3.565 -48.064 1.00 94.19 357 GLU A O 1
ATOM 2673 N N . ARG A 1 358 ? 39.355 2.019 -49.634 1.00 94.25 358 ARG A N 1
ATOM 2674 C CA . ARG A 1 358 ? 38.683 0.921 -48.920 1.00 94.25 358 ARG A CA 1
ATOM 2675 C C . ARG A 1 358 ? 39.344 0.633 -47.574 1.00 94.25 358 ARG A C 1
ATOM 2677 O O . ARG A 1 358 ? 38.638 0.527 -46.575 1.00 94.25 358 ARG A O 1
ATOM 2684 N N . ALA A 1 359 ? 40.673 0.561 -47.530 1.00 94.94 359 ALA A N 1
ATOM 2685 C CA . ALA A 1 359 ? 41.414 0.332 -46.292 1.00 94.94 359 ALA A CA 1
ATOM 2686 C C . ALA A 1 359 ? 41.218 1.477 -45.283 1.00 94.94 359 ALA A C 1
ATOM 2688 O O . ALA A 1 359 ? 40.999 1.220 -44.101 1.00 94.94 359 ALA A O 1
ATOM 2689 N N . ALA A 1 360 ? 41.232 2.734 -45.737 1.00 94.88 360 ALA A N 1
ATOM 2690 C CA . ALA A 1 360 ? 40.959 3.892 -44.888 1.00 94.88 360 ALA A CA 1
ATOM 2691 C C . ALA A 1 360 ? 39.522 3.873 -44.343 1.00 94.88 360 ALA A C 1
ATOM 2693 O O . ALA A 1 360 ? 39.295 4.159 -43.167 1.00 94.88 360 ALA A O 1
ATOM 2694 N N . ARG A 1 361 ? 38.547 3.481 -45.172 1.00 92.81 361 ARG A N 1
ATOM 2695 C CA . ARG A 1 361 ? 37.144 3.366 -44.760 1.00 92.81 361 ARG A CA 1
ATOM 2696 C C . ARG A 1 361 ? 36.928 2.271 -43.717 1.00 92.81 361 ARG A C 1
ATOM 2698 O O . ARG A 1 361 ? 36.164 2.505 -42.780 1.00 92.81 361 ARG A O 1
ATOM 2705 N N . GLU A 1 362 ? 37.573 1.115 -43.865 1.00 93.38 362 GLU A N 1
ATOM 2706 C CA . GLU A 1 362 ? 37.500 0.039 -42.867 1.00 93.38 362 GLU A CA 1
ATOM 2707 C C . GLU A 1 362 ? 38.184 0.449 -41.558 1.00 93.38 362 GLU A C 1
ATOM 2709 O O . GLU A 1 362 ? 37.552 0.357 -40.509 1.00 93.38 362 GLU A O 1
ATOM 2714 N N . LYS A 1 363 ? 39.382 1.052 -41.604 1.00 95.94 363 LYS A N 1
ATOM 2715 C CA . LYS A 1 363 ? 40.035 1.604 -40.400 1.00 95.94 363 LYS A CA 1
ATOM 2716 C C . LYS A 1 363 ? 39.150 2.622 -39.675 1.00 95.94 363 LYS A C 1
ATOM 2718 O O . LYS A 1 363 ? 38.896 2.487 -38.484 1.00 95.94 363 LYS A O 1
ATOM 2723 N N . ALA A 1 364 ? 38.562 3.573 -40.404 1.00 94.75 364 ALA A N 1
ATOM 2724 C CA . ALA A 1 364 ? 37.648 4.559 -39.823 1.00 94.75 364 ALA A CA 1
ATOM 2725 C C . ALA A 1 364 ? 36.353 3.935 -39.264 1.00 94.75 364 ALA A C 1
ATOM 2727 O O . ALA A 1 364 ? 35.661 4.546 -38.444 1.00 94.75 364 ALA A O 1
ATOM 2728 N N . LYS A 1 365 ? 35.951 2.753 -39.743 1.00 95.50 365 LYS A N 1
ATOM 2729 C CA . LYS A 1 365 ? 34.800 2.008 -39.219 1.00 95.50 365 LYS A CA 1
ATOM 2730 C C . LYS A 1 365 ? 35.177 1.252 -37.945 1.00 95.50 365 LYS A C 1
ATOM 2732 O O . LYS A 1 365 ? 34.398 1.279 -36.994 1.00 95.50 365 LYS A O 1
ATOM 2737 N N . GLU A 1 366 ? 36.357 0.640 -37.909 1.00 94.38 366 GLU A N 1
ATOM 2738 C CA . GLU A 1 366 ? 36.921 -0.014 -36.724 1.00 94.38 366 GLU A CA 1
ATOM 2739 C C . GLU A 1 366 ? 37.142 0.985 -35.584 1.00 94.38 366 GLU A C 1
ATOM 2741 O O . GLU A 1 366 ? 36.691 0.740 -34.466 1.00 94.38 366 GLU A O 1
ATOM 2746 N N . GLU A 1 367 ? 37.718 2.154 -35.872 1.00 96.12 367 GLU A N 1
ATOM 2747 C CA . GLU A 1 367 ? 37.906 3.235 -34.896 1.00 96.12 367 GLU A CA 1
ATOM 2748 C C . GLU A 1 367 ? 36.571 3.723 -34.323 1.00 96.12 367 GLU A C 1
ATOM 2750 O O . GLU A 1 367 ? 36.414 3.842 -33.107 1.00 96.12 367 GLU A O 1
ATOM 2755 N N . ARG A 1 368 ? 35.559 3.931 -35.178 1.00 92.62 368 ARG A N 1
ATOM 2756 C CA . ARG A 1 368 ? 34.205 4.296 -34.728 1.00 92.62 368 ARG A CA 1
ATOM 2757 C C . ARG A 1 368 ? 33.569 3.207 -33.868 1.00 92.62 368 ARG A C 1
ATOM 2759 O O . ARG A 1 368 ? 32.930 3.520 -32.863 1.00 92.62 368 ARG A O 1
ATOM 2766 N N . ALA A 1 369 ? 33.736 1.939 -34.238 1.00 94.44 369 ALA A N 1
ATOM 2767 C CA . ALA A 1 369 ? 33.226 0.819 -33.455 1.00 94.44 369 ALA A CA 1
ATOM 2768 C C . ALA A 1 369 ? 33.924 0.719 -32.088 1.00 94.44 369 ALA A C 1
ATOM 2770 O O . ALA A 1 369 ? 33.251 0.508 -31.076 1.00 94.44 369 ALA A O 1
ATOM 2771 N N . ALA A 1 370 ? 35.243 0.925 -32.043 1.00 95.88 370 ALA A N 1
ATOM 2772 C CA . ALA A 1 370 ? 36.029 0.944 -30.814 1.00 95.88 370 ALA A CA 1
ATOM 2773 C C . ALA A 1 370 ? 35.619 2.107 -29.897 1.00 95.88 370 ALA A C 1
ATOM 2775 O O . ALA A 1 370 ? 35.316 1.872 -28.726 1.00 95.88 370 ALA A O 1
ATOM 2776 N N . ALA A 1 371 ? 35.503 3.325 -30.435 1.00 95.00 371 ALA A N 1
ATOM 2777 C CA . ALA A 1 371 ? 35.055 4.501 -29.688 1.00 95.00 371 ALA A CA 1
ATOM 2778 C C . ALA A 1 371 ? 33.643 4.308 -29.115 1.00 95.00 371 ALA A C 1
ATOM 2780 O O . ALA A 1 371 ? 33.394 4.580 -27.942 1.00 95.00 371 ALA A O 1
ATOM 2781 N N . HIS A 1 372 ? 32.720 3.756 -29.905 1.00 92.75 372 HIS A N 1
ATOM 2782 C CA . HIS A 1 372 ? 31.368 3.465 -29.438 1.00 92.75 372 HIS A CA 1
ATOM 2783 C C . HIS A 1 372 ? 31.339 2.364 -28.365 1.00 92.75 372 HIS A C 1
ATOM 2785 O O . HIS A 1 372 ? 30.569 2.451 -27.409 1.00 92.75 372 HIS A O 1
ATOM 2791 N N . LYS A 1 373 ? 32.192 1.337 -28.480 1.00 94.44 373 LYS A N 1
ATOM 2792 C CA . LYS A 1 373 ? 32.333 0.302 -27.447 1.00 94.44 373 LYS A CA 1
ATOM 2793 C C . LYS A 1 373 ? 32.868 0.890 -26.137 1.00 94.44 373 LYS A C 1
ATOM 2795 O O . LYS A 1 373 ? 32.336 0.559 -25.081 1.00 94.44 373 LYS A O 1
ATOM 2800 N N . GLN A 1 374 ? 33.864 1.774 -26.204 1.00 95.62 374 GLN A N 1
ATOM 2801 C CA . GLN A 1 374 ? 34.405 2.472 -25.033 1.00 95.62 374 GLN A CA 1
ATOM 2802 C C . GLN A 1 374 ? 33.369 3.406 -24.396 1.00 95.62 374 GLN A C 1
ATOM 2804 O O . GLN A 1 374 ? 33.176 3.356 -23.185 1.00 95.62 374 GLN A O 1
ATOM 2809 N N . ALA A 1 375 ? 32.640 4.189 -25.199 1.00 93.81 375 ALA A N 1
ATOM 2810 C CA . ALA A 1 375 ? 31.574 5.062 -24.708 1.00 93.81 375 ALA A CA 1
ATOM 2811 C C . ALA A 1 375 ? 30.469 4.267 -23.994 1.00 93.81 375 ALA A C 1
ATOM 2813 O O . ALA A 1 375 ? 30.066 4.631 -22.891 1.00 93.81 375 ALA A O 1
ATOM 2814 N N . LYS A 1 376 ? 30.045 3.134 -24.573 1.00 94.62 376 LYS A N 1
ATOM 2815 C CA . LYS A 1 376 ? 29.087 2.223 -23.933 1.00 94.62 376 LYS A CA 1
ATOM 2816 C C . LYS A 1 376 ? 29.615 1.650 -22.623 1.00 94.62 376 LYS A C 1
ATOM 2818 O O . LYS A 1 376 ? 28.876 1.612 -21.648 1.00 94.62 376 LYS A O 1
ATOM 2823 N N . ALA A 1 377 ? 30.870 1.204 -22.584 1.00 95.25 377 ALA A N 1
ATOM 2824 C CA . ALA A 1 377 ? 31.472 0.683 -21.358 1.00 95.25 377 ALA A CA 1
ATOM 2825 C C . ALA A 1 377 ? 31.506 1.748 -20.246 1.00 95.25 377 ALA A C 1
ATOM 2827 O O . ALA A 1 377 ? 31.085 1.468 -19.127 1.00 95.25 377 ALA A O 1
ATOM 2828 N N . ALA A 1 378 ? 31.902 2.981 -20.577 1.00 95.25 378 ALA A N 1
ATOM 2829 C CA . ALA A 1 378 ? 31.912 4.100 -19.637 1.00 95.25 378 ALA A CA 1
ATOM 2830 C C . ALA A 1 378 ? 30.500 4.477 -19.147 1.00 95.25 378 ALA A C 1
ATOM 2832 O O . ALA A 1 378 ? 30.317 4.813 -17.978 1.00 95.25 378 ALA A O 1
ATOM 2833 N N . GLU A 1 379 ? 29.486 4.413 -20.015 1.00 91.31 379 GLU A N 1
ATOM 2834 C CA . GLU A 1 379 ? 28.089 4.633 -19.627 1.00 91.31 379 GLU A CA 1
ATOM 2835 C C . GLU A 1 379 ? 27.588 3.537 -18.676 1.00 91.31 379 GLU A C 1
ATOM 2837 O O . GLU A 1 379 ? 27.021 3.848 -17.629 1.00 91.31 379 GLU A O 1
ATOM 2842 N N . TYR A 1 380 ? 27.859 2.262 -18.980 1.00 93.50 380 TYR A N 1
ATOM 2843 C CA . TYR A 1 380 ? 27.514 1.152 -18.089 1.00 93.50 380 TYR A CA 1
ATOM 2844 C C . TYR A 1 380 ? 28.175 1.280 -16.718 1.00 93.50 380 TYR A C 1
ATOM 2846 O O . TYR A 1 380 ? 27.543 0.993 -15.702 1.00 93.50 380 TYR A O 1
ATOM 2854 N N . GLU A 1 381 ? 29.425 1.733 -16.672 1.00 95.31 381 GLU A N 1
ATOM 2855 C CA . GLU A 1 381 ? 30.137 1.944 -15.417 1.00 95.31 381 GLU A CA 1
ATOM 2856 C C . GLU A 1 381 ? 29.524 3.081 -14.592 1.00 95.31 381 GLU A C 1
ATOM 2858 O O . GLU A 1 381 ? 29.291 2.903 -13.397 1.00 95.31 381 GLU A O 1
ATOM 2863 N N . LYS A 1 382 ? 29.132 4.194 -15.228 1.00 95.31 382 LYS A N 1
ATOM 2864 C CA . LYS A 1 382 ? 28.380 5.275 -14.565 1.00 95.31 382 LYS A CA 1
ATOM 2865 C C . LYS A 1 382 ? 27.037 4.795 -14.020 1.00 95.31 382 LYS A C 1
ATOM 2867 O O . LYS A 1 382 ? 26.696 5.098 -12.880 1.00 95.31 382 LYS A O 1
ATOM 2872 N N . VAL A 1 383 ? 26.285 4.019 -14.803 1.00 93.31 383 VAL A N 1
ATOM 2873 C CA . VAL A 1 383 ? 25.006 3.441 -14.355 1.00 93.31 383 VAL A CA 1
ATOM 2874 C C . VAL A 1 383 ? 25.228 2.494 -13.176 1.00 93.31 383 VAL A C 1
ATOM 2876 O O . VAL A 1 383 ? 24.475 2.538 -12.206 1.00 93.31 383 VAL A O 1
ATOM 2879 N N . ARG A 1 384 ? 26.284 1.674 -13.214 1.00 94.69 384 ARG A N 1
ATOM 2880 C CA . ARG A 1 384 ? 26.641 0.769 -12.115 1.00 94.69 384 ARG A CA 1
ATOM 2881 C C . ARG A 1 384 ? 27.018 1.534 -10.846 1.00 94.69 384 ARG A C 1
ATOM 2883 O O . ARG A 1 384 ? 26.554 1.161 -9.773 1.00 94.69 384 ARG A O 1
ATOM 2890 N N . GLN A 1 385 ? 27.819 2.593 -10.960 1.00 95.06 385 GLN A N 1
ATOM 2891 C CA . GLN A 1 385 ? 28.181 3.461 -9.834 1.00 95.06 385 GLN A CA 1
ATOM 2892 C C . GLN A 1 385 ? 26.947 4.147 -9.243 1.00 95.06 385 GLN A C 1
ATOM 2894 O O . GLN A 1 385 ? 26.768 4.128 -8.030 1.00 95.06 385 GLN A O 1
ATOM 2899 N N . PHE A 1 386 ? 26.057 4.674 -10.089 1.00 93.50 386 PHE A N 1
ATOM 2900 C CA . PHE A 1 386 ? 24.802 5.274 -9.644 1.00 93.50 386 PHE A CA 1
ATOM 2901 C C . PHE A 1 386 ? 23.921 4.262 -8.901 1.00 93.50 386 PHE A C 1
ATOM 2903 O O . PHE A 1 386 ? 23.446 4.549 -7.809 1.00 93.50 386 PHE A O 1
ATOM 2910 N N . GLN A 1 387 ? 23.760 3.049 -9.438 1.00 93.31 387 GLN A N 1
ATOM 2911 C CA . GLN A 1 387 ? 23.000 1.990 -8.768 1.00 93.31 387 GLN A CA 1
ATOM 2912 C C . GLN A 1 387 ? 23.629 1.569 -7.437 1.00 93.31 387 GLN A C 1
ATOM 2914 O O . GLN A 1 387 ? 22.901 1.348 -6.473 1.00 93.31 387 GLN A O 1
ATOM 2919 N N . ALA A 1 388 ? 24.957 1.459 -7.369 1.00 95.38 388 ALA A N 1
ATOM 2920 C CA . ALA A 1 388 ? 25.661 1.144 -6.128 1.00 95.38 388 ALA A CA 1
ATOM 2921 C C . ALA A 1 388 ? 25.470 2.252 -5.082 1.00 95.38 388 ALA A C 1
ATOM 2923 O O . ALA A 1 388 ? 25.150 1.954 -3.937 1.00 95.38 388 ALA A O 1
ATOM 2924 N N . PHE A 1 389 ? 25.576 3.518 -5.489 1.00 95.44 389 PHE A N 1
ATOM 2925 C CA . PHE A 1 389 ? 25.334 4.672 -4.626 1.00 95.44 389 PHE A CA 1
ATOM 2926 C C . PHE A 1 389 ? 23.884 4.725 -4.127 1.00 95.44 389 PHE A C 1
ATOM 2928 O O . PHE A 1 389 ? 23.647 4.875 -2.933 1.00 95.44 389 PHE A O 1
ATOM 2935 N N . SER A 1 390 ? 22.900 4.522 -5.010 1.00 90.81 390 SER A N 1
ATOM 2936 C CA . SER A 1 390 ? 21.489 4.464 -4.611 1.00 90.81 390 SER A CA 1
ATOM 2937 C C . SER A 1 390 ? 21.197 3.306 -3.655 1.00 90.81 390 SER A C 1
ATOM 2939 O O . SER A 1 390 ? 20.415 3.480 -2.725 1.00 90.81 390 SER A O 1
ATOM 2941 N N . ARG A 1 391 ? 21.820 2.135 -3.854 1.00 94.38 391 ARG A N 1
ATOM 2942 C CA . ARG A 1 391 ? 21.700 1.004 -2.919 1.00 94.38 391 ARG A CA 1
ATOM 2943 C C . ARG A 1 391 ? 22.328 1.319 -1.568 1.00 94.38 391 ARG A C 1
ATOM 2945 O O . ARG A 1 391 ? 21.688 1.056 -0.562 1.00 94.38 391 ARG A O 1
ATOM 2952 N N . ALA A 1 392 ? 23.508 1.937 -1.546 1.00 95.69 392 ALA A N 1
ATOM 2953 C CA . ALA A 1 392 ? 24.160 2.346 -0.305 1.00 95.69 392 ALA A CA 1
ATOM 2954 C C . ALA A 1 392 ? 23.294 3.333 0.498 1.00 95.69 392 ALA A C 1
ATOM 2956 O O . ALA A 1 392 ? 23.110 3.135 1.693 1.00 95.69 392 ALA A O 1
ATOM 2957 N N . ILE A 1 393 ? 22.682 4.326 -0.163 1.00 94.00 393 ILE A N 1
ATOM 2958 C CA . ILE A 1 393 ? 21.730 5.245 0.488 1.00 94.00 393 ILE A CA 1
ATOM 2959 C C . ILE A 1 393 ? 20.514 4.487 1.027 1.00 94.00 393 ILE A C 1
ATOM 2961 O O . ILE A 1 393 ? 20.063 4.760 2.135 1.00 94.00 393 ILE A O 1
ATOM 2965 N N . ALA A 1 394 ? 19.957 3.553 0.252 1.00 92.56 394 ALA A N 1
ATOM 2966 C CA . ALA A 1 394 ? 18.812 2.767 0.701 1.00 92.56 394 ALA A CA 1
ATOM 2967 C C . ALA A 1 394 ? 19.164 1.912 1.929 1.00 92.56 394 ALA A C 1
ATOM 2969 O O . ALA A 1 394 ? 18.396 1.885 2.884 1.00 92.56 394 ALA A O 1
ATOM 2970 N N . GLU A 1 395 ? 20.336 1.273 1.933 1.00 95.31 395 GLU A N 1
ATOM 2971 C CA . GLU A 1 395 ? 20.844 0.497 3.067 1.00 95.31 395 GLU A CA 1
ATOM 2972 C C . GLU A 1 395 ? 21.099 1.374 4.300 1.00 95.31 395 GLU A C 1
ATOM 2974 O O . GLU A 1 395 ? 20.741 0.980 5.406 1.00 95.31 395 GLU A O 1
ATOM 2979 N N . GLU A 1 396 ? 21.668 2.569 4.129 1.00 96.50 396 GLU A N 1
ATOM 2980 C CA . GLU A 1 396 ? 21.869 3.540 5.212 1.00 96.50 396 GLU A CA 1
ATOM 2981 C C . GLU A 1 396 ? 20.533 3.998 5.806 1.00 96.50 396 GLU A C 1
ATOM 2983 O O . GLU A 1 396 ? 20.335 3.921 7.015 1.00 96.50 396 GLU A O 1
ATOM 2988 N N . LYS A 1 397 ? 19.565 4.369 4.960 1.00 93.62 397 LYS A N 1
ATOM 2989 C CA . LYS A 1 397 ? 18.219 4.755 5.409 1.00 93.62 397 LYS A CA 1
ATOM 2990 C C . LYS A 1 397 ? 17.470 3.610 6.077 1.00 93.62 397 LYS A C 1
ATOM 2992 O O . LYS A 1 397 ? 16.673 3.843 6.981 1.00 93.62 397 LYS A O 1
ATOM 2997 N N . GLN A 1 398 ? 17.715 2.379 5.649 1.00 93.81 398 GLN A N 1
ATOM 2998 C CA . GLN A 1 398 ? 17.110 1.209 6.265 1.00 93.81 398 GLN A CA 1
ATOM 2999 C C . GLN A 1 398 ? 17.713 0.925 7.645 1.00 93.81 398 GLN A C 1
ATOM 3001 O O . GLN A 1 398 ? 16.956 0.656 8.572 1.00 93.81 398 GLN A O 1
ATOM 3006 N N . LYS A 1 399 ? 19.031 1.101 7.810 1.00 95.62 399 LYS A N 1
ATOM 3007 C CA . LYS A 1 399 ? 19.681 1.075 9.130 1.00 95.62 399 LYS A CA 1
ATOM 3008 C C . LYS A 1 399 ? 19.150 2.175 10.046 1.00 95.62 399 LYS A C 1
ATOM 3010 O O . LYS A 1 399 ? 18.736 1.859 11.149 1.00 95.62 399 LYS A O 1
ATOM 3015 N N . GLU A 1 400 ? 19.052 3.421 9.571 1.00 94.81 400 GLU A N 1
ATOM 3016 C CA . GLU A 1 400 ? 18.458 4.523 10.350 1.00 94.81 400 GLU A CA 1
ATOM 3017 C C . GLU A 1 400 ? 17.024 4.197 10.808 1.00 94.81 400 GLU A C 1
ATOM 3019 O O . GLU A 1 400 ? 16.651 4.479 11.945 1.00 94.81 400 GLU A O 1
ATOM 3024 N N . LEU A 1 401 ? 16.206 3.593 9.937 1.00 92.88 401 LEU A N 1
ATOM 3025 C CA . LEU A 1 401 ? 14.848 3.173 10.289 1.00 92.88 401 LEU A CA 1
ATOM 3026 C C . LEU A 1 401 ? 14.830 2.051 11.326 1.00 92.88 401 LEU A C 1
ATOM 3028 O O . LEU A 1 401 ? 13.956 2.048 12.190 1.00 92.88 401 LEU A O 1
ATOM 3032 N N . ASP A 1 402 ? 15.737 1.087 11.223 1.00 94.81 402 ASP A N 1
ATOM 3033 C CA . ASP A 1 402 ? 15.807 -0.025 12.166 1.00 94.81 402 ASP A CA 1
ATOM 3034 C C . ASP A 1 402 ? 16.360 0.432 13.528 1.00 94.81 402 ASP A C 1
ATOM 3036 O O . ASP A 1 402 ? 15.809 0.041 14.557 1.00 94.81 402 ASP A O 1
ATOM 3040 N N . ASP A 1 403 ? 17.324 1.357 13.547 1.00 95.25 403 ASP A N 1
ATOM 3041 C CA . ASP A 1 403 ? 17.808 2.020 14.763 1.00 95.25 403 ASP A CA 1
ATOM 3042 C C . ASP A 1 403 ? 16.687 2.835 15.433 1.00 95.25 403 ASP A C 1
ATOM 3044 O O . ASP A 1 403 ? 16.469 2.721 16.638 1.00 95.25 403 ASP A O 1
ATOM 3048 N N . LEU A 1 404 ? 15.905 3.605 14.663 1.00 93.44 404 LEU A N 1
ATOM 3049 C CA . LEU A 1 404 ? 14.749 4.345 15.189 1.00 93.44 404 LEU A CA 1
ATOM 3050 C C . LEU A 1 404 ? 13.662 3.420 15.748 1.00 93.44 404 LEU A C 1
ATOM 3052 O O . LEU A 1 404 ? 13.074 3.721 16.786 1.00 93.44 404 LEU A O 1
ATOM 3056 N N . LYS A 1 405 ? 13.388 2.286 15.091 1.00 93.19 405 LYS A N 1
ATOM 3057 C CA . LYS A 1 405 ? 12.455 1.283 15.628 1.00 93.19 405 LYS A CA 1
ATOM 3058 C C . LYS A 1 405 ? 12.970 0.700 16.937 1.00 93.19 405 LYS A C 1
ATOM 3060 O O . LYS A 1 405 ? 12.186 0.603 17.874 1.00 93.19 405 LYS A O 1
ATOM 3065 N N . ALA A 1 406 ? 14.257 0.362 17.017 1.00 95.19 406 ALA A N 1
ATOM 3066 C CA . ALA A 1 406 ? 14.859 -0.145 18.245 1.00 95.19 406 ALA A CA 1
ATOM 3067 C C . ALA A 1 406 ? 14.749 0.884 19.382 1.00 95.19 406 ALA A C 1
ATOM 3069 O O . ALA A 1 406 ? 14.334 0.527 20.483 1.00 95.19 406 ALA A O 1
ATOM 3070 N N . MET A 1 407 ? 15.008 2.167 19.101 1.00 94.50 407 MET A N 1
ATOM 3071 C CA . MET A 1 407 ? 14.824 3.249 20.075 1.00 94.50 407 MET A CA 1
ATOM 3072 C C . MET A 1 407 ? 13.366 3.357 20.543 1.00 94.50 407 MET A C 1
ATOM 3074 O O . MET A 1 407 ? 13.100 3.368 21.745 1.00 94.50 407 MET A O 1
ATOM 3078 N N . HIS A 1 408 ? 12.399 3.333 19.626 1.00 91.19 408 HIS A N 1
ATOM 3079 C CA . HIS A 1 408 ? 10.980 3.360 19.993 1.00 91.19 408 HIS A CA 1
ATOM 3080 C C . HIS A 1 408 ? 10.525 2.110 20.757 1.00 91.19 408 HIS A C 1
ATOM 3082 O O . HIS A 1 408 ? 9.655 2.197 21.625 1.00 91.19 408 HIS A O 1
ATOM 3088 N N . GLU A 1 409 ? 11.090 0.940 20.463 1.00 94.12 409 GLU A N 1
ATOM 3089 C CA . GLU A 1 409 ? 10.837 -0.281 21.229 1.00 94.12 409 GLU A CA 1
ATOM 3090 C C . GLU A 1 409 ? 11.394 -0.171 22.651 1.00 94.12 409 GLU A C 1
ATOM 3092 O O . GLU A 1 409 ? 10.697 -0.548 23.598 1.00 94.12 409 GLU A O 1
ATOM 3097 N N . THR A 1 410 ? 12.588 0.409 22.822 1.00 93.62 410 THR A N 1
ATOM 3098 C CA . THR A 1 410 ? 13.150 0.675 24.153 1.00 93.62 410 THR A CA 1
ATOM 3099 C C . THR A 1 410 ? 12.322 1.692 24.934 1.00 93.62 410 THR A C 1
ATOM 3101 O O . THR A 1 410 ? 11.928 1.395 26.060 1.00 93.62 410 THR A O 1
ATOM 3104 N N . GLU A 1 411 ? 11.941 2.819 24.323 1.00 92.06 411 GLU A N 1
ATOM 3105 C CA . GLU A 1 411 ? 11.072 3.831 24.942 1.00 92.06 411 GLU A CA 1
ATOM 3106 C C . GLU A 1 411 ? 9.721 3.227 25.340 1.00 92.06 411 GLU A C 1
ATOM 3108 O O . GLU A 1 411 ? 9.212 3.450 26.439 1.00 92.06 411 GLU A O 1
ATOM 3113 N N . ARG A 1 412 ? 9.131 2.399 24.470 1.00 93.50 412 ARG A N 1
ATOM 3114 C CA . ARG A 1 412 ? 7.872 1.710 24.765 1.00 93.50 412 ARG A CA 1
ATOM 3115 C C . ARG A 1 412 ? 8.023 0.737 25.930 1.00 93.50 412 ARG A C 1
ATOM 3117 O O . ARG A 1 412 ? 7.122 0.664 26.766 1.00 93.50 412 ARG A O 1
ATOM 3124 N N . ALA A 1 413 ? 9.120 -0.014 25.992 1.00 94.06 413 ALA A N 1
ATOM 3125 C CA . ALA A 1 413 ? 9.395 -0.921 27.101 1.00 94.06 413 ALA A CA 1
ATOM 3126 C C . ALA A 1 413 ? 9.594 -0.157 28.421 1.00 94.06 413 ALA A C 1
ATOM 3128 O O . ALA A 1 413 ? 9.069 -0.580 29.451 1.00 94.06 413 ALA A O 1
ATOM 3129 N N . GLU A 1 414 ? 10.286 0.983 28.395 1.00 94.56 414 GLU A N 1
ATOM 3130 C CA . GLU A 1 414 ? 10.437 1.873 29.550 1.00 94.56 414 GLU A CA 1
ATOM 3131 C C . GLU A 1 414 ? 9.095 2.453 30.002 1.00 94.56 414 GLU A C 1
ATOM 3133 O O . GLU A 1 414 ? 8.749 2.355 31.178 1.00 94.56 414 GLU A O 1
ATOM 3138 N N . HIS A 1 415 ? 8.278 2.966 29.079 1.00 90.94 415 HIS A N 1
ATOM 3139 C CA . HIS A 1 415 ? 6.937 3.458 29.395 1.00 90.94 415 HIS A CA 1
ATOM 3140 C C . HIS A 1 415 ? 6.021 2.367 29.954 1.00 90.94 415 HIS A C 1
ATOM 3142 O O . HIS A 1 415 ? 5.234 2.637 30.862 1.00 90.94 415 HIS A O 1
ATOM 3148 N N . LEU A 1 416 ? 6.120 1.134 29.447 1.00 94.00 416 LEU A N 1
ATOM 3149 C CA . LEU A 1 416 ? 5.380 -0.002 29.993 1.00 94.00 416 LEU A CA 1
ATOM 3150 C C . LEU A 1 416 ? 5.825 -0.324 31.420 1.00 94.00 416 LEU A C 1
ATOM 3152 O O . LEU A 1 416 ? 4.956 -0.501 32.267 1.00 94.00 416 LEU A O 1
ATOM 3156 N N . LYS A 1 417 ? 7.134 -0.322 31.704 1.00 95.62 417 LYS A N 1
ATOM 3157 C CA . LYS A 1 417 ? 7.655 -0.494 33.071 1.00 95.62 417 LYS A CA 1
ATOM 3158 C C . LYS A 1 417 ? 7.169 0.613 34.008 1.00 95.62 417 LYS A C 1
ATOM 3160 O O . LYS A 1 417 ? 6.630 0.329 35.069 1.00 95.62 417 LYS A O 1
ATOM 3165 N N . ILE A 1 418 ? 7.261 1.875 33.582 1.00 93.81 418 ILE A N 1
ATOM 3166 C CA . ILE A 1 418 ? 6.764 3.020 34.362 1.00 93.81 418 ILE A CA 1
ATOM 3167 C C . ILE A 1 418 ? 5.264 2.881 34.639 1.00 93.81 418 ILE A C 1
ATOM 3169 O O . ILE A 1 418 ? 4.799 3.209 35.731 1.00 93.81 418 ILE A O 1
ATOM 3173 N N . LYS A 1 419 ? 4.488 2.407 33.659 1.00 93.69 419 LYS A N 1
ATOM 3174 C CA . LYS A 1 419 ? 3.057 2.167 33.840 1.00 93.69 419 LYS A CA 1
ATOM 3175 C C . LYS A 1 419 ? 2.808 1.053 34.856 1.00 93.69 419 LYS A C 1
ATOM 3177 O O . LYS A 1 419 ? 2.044 1.276 35.786 1.00 93.69 419 LYS A O 1
ATOM 3182 N N . THR A 1 420 ? 3.471 -0.098 34.724 1.00 95.06 420 THR A N 1
ATOM 3183 C CA . THR A 1 420 ? 3.296 -1.216 35.664 1.00 95.06 420 THR A CA 1
ATOM 3184 C C . THR A 1 420 ? 3.709 -0.847 37.085 1.00 95.06 420 THR A C 1
ATOM 3186 O O . THR A 1 420 ? 3.009 -1.209 38.025 1.00 95.06 420 THR A O 1
ATOM 3189 N N . ASP A 1 421 ? 4.788 -0.080 37.246 1.00 94.94 421 ASP A N 1
ATOM 3190 C CA . ASP A 1 421 ? 5.267 0.368 38.557 1.00 94.94 421 ASP A CA 1
ATOM 3191 C C . ASP A 1 421 ? 4.297 1.375 39.194 1.00 94.94 421 ASP A C 1
ATOM 3193 O O . ASP A 1 421 ? 4.011 1.307 40.392 1.00 94.94 421 ASP A O 1
ATOM 3197 N N . ASN A 1 422 ? 3.741 2.296 38.399 1.00 92.50 422 ASN A N 1
ATOM 3198 C CA . ASN A 1 422 ? 2.715 3.221 38.881 1.00 92.50 422 ASN A CA 1
ATOM 3199 C C . ASN A 1 422 ? 1.415 2.500 39.241 1.00 92.50 422 ASN A C 1
ATOM 3201 O O . ASN A 1 422 ? 0.862 2.788 40.300 1.00 92.50 422 ASN A O 1
ATOM 3205 N N . ASP A 1 423 ? 0.956 1.562 38.410 1.00 92.50 423 ASP A N 1
ATOM 3206 C CA . ASP A 1 423 ? -0.239 0.757 38.677 1.00 92.50 423 ASP A CA 1
ATOM 3207 C C . ASP A 1 423 ? -0.052 -0.067 39.963 1.00 92.50 423 ASP A C 1
ATOM 3209 O O . ASP A 1 423 ? -0.935 -0.089 40.819 1.00 92.50 423 ASP A O 1
ATOM 3213 N N . ALA A 1 424 ? 1.128 -0.667 40.169 1.00 94.06 424 ALA A N 1
ATOM 3214 C CA . ALA A 1 424 ? 1.463 -1.366 41.410 1.00 94.06 424 ALA A CA 1
ATOM 3215 C C . ALA A 1 424 ? 1.425 -0.426 42.626 1.00 94.06 424 ALA A C 1
ATOM 3217 O O . ALA A 1 424 ? 0.803 -0.753 43.637 1.00 94.06 424 ALA A O 1
ATOM 3218 N N . ARG A 1 425 ? 2.011 0.774 42.514 1.00 94.88 425 ARG A N 1
ATOM 3219 C CA . ARG A 1 425 ? 2.006 1.775 43.592 1.00 94.88 425 ARG A CA 1
ATOM 3220 C C . ARG A 1 425 ? 0.604 2.305 43.901 1.00 94.88 425 ARG A C 1
ATOM 3222 O O . ARG A 1 425 ? 0.315 2.626 45.052 1.00 94.88 425 ARG A O 1
ATOM 3229 N N . ILE A 1 426 ? -0.253 2.450 42.889 1.00 91.81 426 ILE A N 1
ATOM 3230 C CA . ILE A 1 426 ? -1.657 2.842 43.067 1.00 91.81 426 ILE A CA 1
ATOM 3231 C C . ILE A 1 426 ? -2.404 1.726 43.792 1.00 91.81 426 ILE A C 1
ATOM 3233 O O . ILE A 1 426 ? -3.000 1.995 44.830 1.00 91.81 426 ILE A O 1
ATOM 3237 N N . ASN A 1 427 ? -2.292 0.483 43.322 1.00 92.75 427 ASN A N 1
ATOM 3238 C CA . ASN A 1 427 ? -2.951 -0.668 43.940 1.00 92.75 427 ASN A CA 1
ATOM 3239 C C . ASN A 1 427 ? -2.512 -0.873 45.396 1.00 92.75 427 ASN A C 1
ATOM 3241 O O . ASN A 1 427 ? -3.344 -1.133 46.262 1.00 92.75 427 ASN A O 1
ATOM 3245 N N . GLU A 1 428 ? -1.221 -0.713 45.694 1.00 94.50 428 GLU A N 1
ATOM 3246 C CA . GLU A 1 428 ? -0.706 -0.791 47.062 1.00 94.50 428 GLU A CA 1
ATOM 3247 C C . GLU A 1 428 ? -1.329 0.299 47.946 1.00 94.50 428 GLU A C 1
ATOM 3249 O O . GLU A 1 428 ? -1.883 -0.004 49.004 1.00 94.50 428 GLU A O 1
ATOM 3254 N N . LYS A 1 429 ? -1.344 1.556 47.481 1.00 91.62 429 LYS A N 1
ATOM 3255 C CA . LYS A 1 429 ? -1.981 2.668 48.204 1.00 91.62 429 LYS A CA 1
ATOM 3256 C C . LYS A 1 429 ? -3.483 2.471 48.392 1.00 91.62 429 LYS A C 1
ATOM 3258 O O . LYS A 1 429 ? -3.986 2.739 49.479 1.00 91.62 429 LYS A O 1
ATOM 3263 N N . GLU A 1 430 ? -4.196 2.016 47.366 1.00 90.50 430 GLU A N 1
ATOM 3264 C CA . GLU A 1 430 ? -5.632 1.739 47.435 1.00 90.50 430 GLU A CA 1
ATOM 3265 C C . GLU A 1 430 ? -5.926 0.601 48.407 1.00 90.50 430 GLU A C 1
ATOM 3267 O O . GLU A 1 430 ? -6.798 0.744 49.262 1.00 90.50 430 GLU A O 1
ATOM 3272 N N . SER A 1 431 ? -5.163 -0.493 48.347 1.00 91.31 431 SER A N 1
ATOM 3273 C CA . SER A 1 431 ? -5.308 -1.611 49.281 1.00 91.31 431 SER A CA 1
ATOM 3274 C C . SER A 1 431 ? -5.038 -1.184 50.727 1.00 91.31 431 SER A C 1
ATOM 3276 O O . SER A 1 431 ? -5.807 -1.545 51.617 1.00 91.31 431 SER A O 1
ATOM 3278 N N . GLY A 1 432 ? -4.028 -0.335 50.953 1.00 91.88 432 GLY A N 1
ATOM 3279 C CA . GLY A 1 432 ? -3.736 0.258 52.255 1.00 91.88 432 GLY A CA 1
ATOM 3280 C C . GLY A 1 432 ? -4.859 1.172 52.751 1.00 91.88 432 GLY A C 1
ATOM 3281 O O . GLY A 1 432 ? -5.272 1.061 53.904 1.00 91.88 432 GLY A O 1
ATOM 3282 N N . LEU A 1 433 ? -5.417 2.025 51.883 1.00 91.06 433 LEU A N 1
ATOM 3283 C CA . LEU A 1 433 ? -6.567 2.873 52.223 1.00 91.06 433 LEU A CA 1
ATOM 3284 C C . LEU A 1 433 ? -7.820 2.047 52.534 1.00 91.06 433 LEU A C 1
ATOM 3286 O O . LEU A 1 433 ? -8.545 2.367 53.472 1.00 91.06 433 LEU A O 1
ATOM 3290 N N . ILE A 1 434 ? -8.092 1.000 51.752 1.00 90.06 434 ILE A N 1
ATOM 3291 C CA . ILE A 1 434 ? -9.233 0.104 51.962 1.00 90.06 434 ILE A CA 1
ATOM 3292 C C . ILE A 1 434 ? -9.068 -0.649 53.282 1.00 90.06 434 ILE A C 1
ATOM 3294 O O . ILE A 1 434 ? -10.021 -0.717 54.053 1.00 90.06 434 ILE A O 1
ATOM 3298 N N . ALA A 1 435 ? -7.877 -1.183 53.564 1.00 92.25 435 ALA A N 1
ATOM 3299 C CA . ALA A 1 435 ? -7.583 -1.844 54.831 1.00 92.25 435 ALA A CA 1
ATOM 3300 C C . ALA A 1 435 ? -7.732 -0.876 56.017 1.00 92.25 435 ALA A C 1
ATOM 3302 O O . ALA A 1 435 ? -8.365 -1.227 57.009 1.00 92.25 435 ALA A O 1
ATOM 3303 N N . GLY A 1 436 ? -7.239 0.360 55.881 1.00 91.75 436 GLY A N 1
ATOM 3304 C CA . GLY A 1 436 ? -7.410 1.416 56.880 1.00 91.75 436 GLY A CA 1
ATOM 3305 C C . GLY A 1 436 ? -8.880 1.753 57.139 1.00 91.75 436 GLY A C 1
ATOM 3306 O O . GLY A 1 436 ? -9.316 1.723 58.284 1.00 91.75 436 GLY A O 1
ATOM 3307 N N . ARG A 1 437 ? -9.669 1.983 56.079 1.00 90.31 437 ARG A N 1
ATOM 3308 C CA . ARG A 1 437 ? -11.117 2.243 56.187 1.00 90.31 437 ARG A CA 1
ATOM 3309 C C . ARG A 1 437 ? -11.882 1.068 56.785 1.00 90.31 437 ARG A C 1
ATOM 3311 O O . ARG A 1 437 ? -12.824 1.290 57.533 1.00 90.31 437 ARG A O 1
ATOM 3318 N N . LYS A 1 438 ? -11.506 -0.173 56.462 1.00 93.69 438 LYS A N 1
ATOM 3319 C CA . LYS A 1 438 ? -12.113 -1.366 57.071 1.00 93.69 438 LYS A CA 1
ATOM 3320 C C . LYS A 1 438 ? -11.827 -1.430 58.566 1.00 93.69 438 LYS A C 1
ATOM 3322 O O . LYS A 1 438 ? -12.764 -1.590 59.331 1.00 93.69 438 LYS A O 1
ATOM 3327 N N . ALA A 1 439 ? -10.575 -1.230 58.974 1.00 92.62 439 ALA A N 1
ATOM 3328 C CA . ALA A 1 439 ? -10.212 -1.207 60.388 1.00 92.62 439 ALA A CA 1
ATOM 3329 C C . ALA A 1 439 ? -10.907 -0.061 61.147 1.00 92.62 439 ALA A C 1
ATOM 3331 O O . ALA A 1 439 ? -11.294 -0.228 62.299 1.00 92.62 439 ALA A O 1
ATOM 3332 N N . GLU A 1 440 ? -11.084 1.100 60.514 1.00 90.50 440 GLU A N 1
ATOM 3333 C CA . GLU A 1 440 ? -11.840 2.222 61.081 1.00 90.50 440 GLU A CA 1
ATOM 3334 C C . GLU A 1 440 ? -13.337 1.901 61.202 1.00 90.50 440 GLU A C 1
ATOM 3336 O O . GLU A 1 440 ? -13.920 2.139 62.253 1.00 90.50 440 GLU A O 1
ATOM 3341 N N . LEU A 1 441 ? -13.950 1.301 60.175 1.00 90.12 441 LEU A N 1
ATOM 3342 C CA . LEU A 1 441 ? -15.348 0.859 60.221 1.00 90.12 441 LEU A CA 1
ATOM 3343 C C . LEU A 1 441 ? -15.580 -0.220 61.279 1.00 90.12 441 LEU A C 1
ATOM 3345 O O . LEU A 1 441 ? -16.576 -0.146 61.988 1.00 90.12 441 LEU A O 1
ATOM 3349 N N . GLU A 1 442 ? -14.674 -1.188 61.407 1.00 93.00 442 GLU A N 1
ATOM 3350 C CA . GLU A 1 442 ? -14.747 -2.223 62.443 1.00 93.00 442 GLU A CA 1
ATOM 3351 C C . GLU A 1 442 ? -14.643 -1.614 63.845 1.00 93.00 442 GLU A C 1
ATOM 3353 O O . GLU A 1 442 ? -15.414 -1.985 64.725 1.00 93.00 442 GLU A O 1
ATOM 3358 N N . LYS A 1 443 ? -13.755 -0.631 64.052 1.00 91.50 443 LYS A N 1
ATOM 3359 C CA . LYS A 1 443 ? -13.687 0.114 65.319 1.00 91.50 443 LYS A CA 1
ATOM 3360 C C . LYS A 1 443 ? -14.964 0.900 65.592 1.00 91.50 443 LYS A C 1
ATOM 3362 O O . LYS A 1 443 ? -15.509 0.787 66.679 1.00 91.50 443 LYS A O 1
ATOM 3367 N N . MET A 1 444 ? -15.472 1.634 64.603 1.00 86.12 444 MET A N 1
ATOM 3368 C CA . MET A 1 444 ? -16.721 2.392 64.728 1.00 86.12 444 MET A CA 1
ATOM 3369 C C . MET A 1 444 ? -17.916 1.479 65.020 1.00 86.12 444 MET A C 1
ATOM 3371 O O . MET A 1 444 ? -18.787 1.846 65.800 1.00 86.12 444 MET A O 1
ATOM 3375 N N . GLN A 1 445 ? -17.977 0.297 64.402 1.00 87.56 445 GLN A N 1
ATOM 3376 C CA . GLN A 1 445 ? -19.008 -0.700 64.689 1.00 87.56 445 GLN A CA 1
ATOM 3377 C C . GLN A 1 445 ? -18.857 -1.260 66.100 1.00 87.56 445 GLN A C 1
ATOM 3379 O O . GLN A 1 445 ? -19.844 -1.305 66.817 1.00 87.56 445 GLN A O 1
ATOM 3384 N N . ALA A 1 446 ? -17.640 -1.598 66.533 1.00 89.75 446 ALA A N 1
ATOM 3385 C CA . ALA A 1 446 ? -17.395 -2.067 67.893 1.00 89.75 446 ALA A CA 1
ATOM 3386 C C . ALA A 1 446 ? -17.770 -1.013 68.950 1.00 89.75 446 ALA A C 1
ATOM 3388 O O . ALA A 1 446 ? -18.435 -1.347 69.924 1.00 89.75 446 ALA A O 1
ATOM 3389 N N . GLU A 1 447 ? -17.414 0.256 68.732 1.00 86.94 447 GLU A N 1
ATOM 3390 C CA . GLU A 1 447 ? -17.811 1.375 69.598 1.00 86.94 447 GLU A CA 1
ATOM 3391 C C . GLU A 1 447 ? -19.338 1.549 69.620 1.00 86.94 447 GLU A C 1
ATOM 3393 O O . GLU A 1 447 ? -19.931 1.696 70.686 1.00 86.94 447 GLU A O 1
ATOM 3398 N N . LYS A 1 448 ? -20.003 1.473 68.458 1.00 85.62 448 LYS A N 1
ATOM 3399 C CA . LYS A 1 448 ? -21.471 1.542 68.376 1.00 85.62 448 LYS A CA 1
ATOM 3400 C C . LYS A 1 448 ? -22.144 0.359 69.060 1.00 85.62 448 LYS A C 1
ATOM 3402 O O . LYS A 1 448 ? -23.142 0.556 69.743 1.00 85.62 448 LYS A O 1
ATOM 3407 N N . ASP A 1 449 ? -21.608 -0.842 68.909 1.00 85.12 449 ASP A N 1
ATOM 3408 C CA . ASP A 1 449 ? -22.129 -2.038 69.560 1.00 85.12 449 ASP A CA 1
ATOM 3409 C C . ASP A 1 449 ? -21.919 -1.970 71.081 1.00 85.12 449 ASP A C 1
ATOM 3411 O O . ASP A 1 449 ? -22.793 -2.391 71.833 1.00 85.12 449 ASP A O 1
ATOM 3415 N N . GLU A 1 450 ? -20.808 -1.401 71.561 1.00 87.38 450 GLU A N 1
ATOM 3416 C CA . GLU A 1 450 ? -20.597 -1.121 72.988 1.00 87.38 450 GLU A CA 1
ATOM 3417 C C . GLU A 1 450 ? -21.574 -0.072 73.534 1.00 87.38 450 GLU A C 1
ATOM 3419 O O . GLU A 1 450 ? -22.126 -0.274 74.615 1.00 87.38 450 GLU A O 1
ATOM 3424 N N . GLU A 1 451 ? -21.847 1.002 72.787 1.00 82.25 451 GLU A N 1
ATOM 3425 C CA . GLU A 1 451 ? -22.857 2.007 73.153 1.00 82.25 451 GLU A CA 1
ATOM 3426 C C . GLU A 1 451 ? -24.287 1.435 73.149 1.00 82.25 451 GLU A C 1
ATOM 3428 O O . GLU A 1 451 ? -25.104 1.800 73.996 1.00 82.25 451 GLU A O 1
ATOM 3433 N N . LEU A 1 452 ? -24.607 0.547 72.201 1.00 84.44 452 LEU A N 1
ATOM 3434 C CA . LEU A 1 452 ? -25.949 -0.018 72.028 1.00 84.44 452 LEU A CA 1
ATOM 3435 C C . LEU A 1 452 ? -26.238 -1.209 72.946 1.00 84.44 452 LEU A C 1
ATOM 3437 O O . LEU A 1 452 ? -27.408 -1.476 73.208 1.00 84.44 452 LEU A O 1
ATOM 3441 N N . LYS A 1 453 ? -25.220 -1.915 73.453 1.00 86.62 453 LYS A N 1
ATOM 3442 C CA . LYS A 1 453 ? -25.385 -3.029 74.406 1.00 86.62 453 LYS A CA 1
ATOM 3443 C C . LYS A 1 453 ? -26.293 -2.700 75.596 1.00 86.62 453 LYS A C 1
ATOM 3445 O O . LYS A 1 453 ? -27.293 -3.397 75.736 1.00 86.62 453 LYS A O 1
ATOM 3450 N N . PRO A 1 454 ? -26.036 -1.650 76.403 1.00 88.62 454 PRO A N 1
ATOM 3451 C CA . PRO A 1 454 ? -26.889 -1.349 77.551 1.00 88.62 454 PRO A CA 1
ATOM 3452 C C . PRO A 1 454 ? -28.312 -0.967 77.132 1.00 88.62 454 PRO A C 1
ATOM 3454 O O . PRO A 1 454 ? -29.262 -1.336 77.807 1.00 88.62 454 PRO A O 1
ATOM 3457 N N . ILE A 1 455 ? -28.476 -0.281 75.995 1.00 82.56 455 ILE A N 1
ATOM 3458 C CA . ILE A 1 455 ? -29.796 0.105 75.472 1.00 82.56 455 ILE A CA 1
ATOM 3459 C C . ILE A 1 455 ? -30.582 -1.131 75.017 1.00 82.56 455 ILE A C 1
ATOM 3461 O O . ILE A 1 455 ? -31.787 -1.209 75.236 1.00 82.56 455 ILE A O 1
ATOM 3465 N N . ASN A 1 456 ? -29.917 -2.098 74.383 1.00 84.81 456 ASN A N 1
ATOM 3466 C CA . ASN A 1 456 ? -30.544 -3.343 73.952 1.00 84.81 456 ASN A CA 1
ATOM 3467 C C . ASN A 1 456 ? -30.887 -4.239 75.148 1.00 84.81 456 ASN A C 1
ATOM 3469 O O . ASN A 1 456 ? -31.979 -4.795 75.173 1.00 84.81 456 ASN A O 1
ATOM 3473 N N . GLU A 1 457 ? -30.002 -4.338 76.144 1.00 88.44 457 GLU A N 1
ATOM 3474 C CA . GLU A 1 457 ? -30.266 -5.057 77.397 1.00 88.44 457 GLU A CA 1
ATOM 3475 C C . GLU A 1 457 ? -31.446 -4.423 78.158 1.00 88.44 457 GLU A C 1
ATOM 3477 O O . GLU A 1 457 ? -32.386 -5.123 78.529 1.00 88.44 457 GLU A O 1
ATOM 3482 N N . GLU A 1 458 ? -31.476 -3.093 78.289 1.00 88.19 458 GLU A N 1
ATOM 3483 C CA . GLU A 1 458 ? -32.601 -2.359 78.885 1.00 88.19 458 GLU A CA 1
ATOM 3484 C C . GLU A 1 458 ? -33.898 -2.551 78.079 1.00 88.19 458 GLU A C 1
ATOM 3486 O O . GLU A 1 458 ? -34.961 -2.787 78.651 1.00 88.19 458 GLU A O 1
ATOM 3491 N N . ALA A 1 459 ? -33.837 -2.525 76.743 1.00 85.94 459 ALA A N 1
ATOM 3492 C CA . ALA A 1 459 ? -34.999 -2.780 75.892 1.00 85.94 459 ALA A CA 1
ATOM 3493 C C . ALA A 1 459 ? -35.514 -4.224 76.016 1.00 85.94 459 ALA A C 1
ATOM 3495 O O . ALA A 1 459 ? -36.728 -4.447 75.983 1.00 85.94 459 ALA A O 1
ATOM 3496 N N . GLU A 1 460 ? -34.626 -5.209 76.168 1.00 88.25 460 GLU A N 1
ATOM 3497 C CA . GLU A 1 460 ? -35.003 -6.597 76.435 1.00 88.25 460 GLU A CA 1
ATOM 3498 C C . GLU A 1 460 ? -35.698 -6.725 77.795 1.00 88.25 460 GLU A C 1
ATOM 3500 O O . GLU A 1 460 ? -36.784 -7.315 77.856 1.00 88.25 460 GLU A O 1
ATOM 3505 N N . GLU A 1 461 ? -35.153 -6.105 78.846 1.00 89.06 461 GLU A N 1
ATOM 3506 C CA . GLU A 1 461 ? -35.771 -6.047 80.175 1.00 89.06 461 GLU A CA 1
ATOM 3507 C C . GLU A 1 461 ? -37.150 -5.373 80.146 1.00 89.06 461 GLU A C 1
ATOM 3509 O O . GLU A 1 461 ? -38.121 -5.920 80.672 1.00 89.06 461 GLU A O 1
ATOM 3514 N N . GLU A 1 462 ? -37.276 -4.215 79.495 1.00 83.62 462 GLU A N 1
ATOM 3515 C CA . GLU A 1 462 ? -38.553 -3.511 79.351 1.00 83.62 462 GLU A CA 1
ATOM 3516 C C . GLU A 1 462 ? -39.554 -4.314 78.510 1.00 83.62 462 GLU A C 1
ATOM 3518 O O . GLU A 1 462 ? -40.745 -4.357 78.824 1.00 83.62 462 GLU A O 1
ATOM 3523 N N . SER A 1 463 ? -39.097 -5.036 77.481 1.00 85.12 463 SER A N 1
ATOM 3524 C CA . SER A 1 463 ? -39.965 -5.928 76.704 1.00 85.12 463 SER A CA 1
ATOM 3525 C C . SER A 1 463 ? -40.455 -7.127 77.524 1.00 85.12 463 SER A C 1
ATOM 3527 O O . SER A 1 463 ? -41.595 -7.569 77.346 1.00 85.12 463 SER A O 1
ATOM 3529 N N . ALA A 1 464 ? -39.625 -7.644 78.437 1.00 88.06 464 ALA A N 1
ATOM 3530 C CA . ALA A 1 464 ? -39.994 -8.706 79.364 1.00 88.06 464 ALA A CA 1
ATOM 3531 C C . ALA A 1 464 ? -41.024 -8.198 80.383 1.00 88.06 464 ALA A C 1
ATOM 3533 O O . ALA A 1 464 ? -42.093 -8.799 80.503 1.00 88.06 464 ALA A O 1
ATOM 3534 N N . LYS A 1 465 ? -40.780 -7.032 81.000 1.00 90.00 465 LYS A N 1
ATOM 3535 C CA . LYS A 1 465 ? -41.744 -6.358 81.891 1.00 90.00 465 LYS A CA 1
ATOM 3536 C C . LYS A 1 465 ? -43.065 -6.073 81.178 1.00 90.00 465 LYS A C 1
ATOM 3538 O O . LYS A 1 465 ? -44.135 -6.300 81.736 1.00 90.00 465 LYS A O 1
ATOM 3543 N N . LEU A 1 466 ? -43.026 -5.620 79.922 1.00 88.62 466 LEU A N 1
ATOM 3544 C CA . LEU A 1 466 ? -44.234 -5.363 79.139 1.00 88.62 466 LEU A CA 1
ATOM 3545 C C . LEU A 1 466 ? -45.009 -6.655 78.867 1.00 88.62 466 LEU A C 1
ATOM 3547 O O . LEU A 1 466 ? -46.234 -6.654 78.983 1.00 88.62 466 LEU A O 1
ATOM 3551 N N . LYS A 1 467 ? -44.332 -7.765 78.549 1.00 90.44 467 LYS A N 1
ATOM 3552 C CA . LYS A 1 467 ? -44.984 -9.077 78.405 1.00 90.44 467 LYS A CA 1
ATOM 3553 C C . LYS A 1 467 ? -45.631 -9.524 79.713 1.00 90.44 467 LYS A C 1
ATOM 3555 O O . LYS A 1 467 ? -46.798 -9.903 79.674 1.00 90.44 467 LYS A O 1
ATOM 3560 N N . GLU A 1 468 ? -44.933 -9.408 80.841 1.00 90.44 468 GLU A N 1
ATOM 3561 C CA . GLU A 1 468 ? -45.474 -9.720 82.172 1.00 90.44 468 GLU A CA 1
ATOM 3562 C C . GLU A 1 468 ? -46.714 -8.873 82.494 1.00 90.44 468 GLU A C 1
ATOM 3564 O O . GLU A 1 468 ? -47.767 -9.410 82.841 1.00 90.44 468 GLU A O 1
ATOM 3569 N N . LEU A 1 469 ? -46.648 -7.556 82.278 1.00 89.06 469 LEU A N 1
ATOM 3570 C CA . LEU A 1 469 ? -47.794 -6.658 82.453 1.00 89.06 469 LEU A CA 1
ATOM 3571 C C . LEU A 1 469 ? -48.946 -6.993 81.503 1.00 89.06 469 LEU A C 1
ATOM 3573 O O . LEU A 1 469 ? -50.111 -6.856 81.872 1.00 89.06 469 LEU A O 1
ATOM 3577 N N . THR A 1 470 ? -48.648 -7.441 80.283 1.00 91.12 470 THR A N 1
ATOM 3578 C CA . THR A 1 470 ? -49.672 -7.849 79.314 1.00 91.12 470 THR A CA 1
ATOM 3579 C C . THR A 1 470 ? -50.362 -9.133 79.767 1.00 91.12 470 THR A C 1
ATOM 3581 O O . THR A 1 470 ? -51.591 -9.195 79.739 1.00 91.12 470 THR A O 1
ATOM 3584 N N . THR A 1 471 ? -49.602 -10.122 80.252 1.00 92.56 471 THR A N 1
ATOM 3585 C CA . THR A 1 471 ? -50.164 -11.355 80.817 1.00 92.56 471 THR A CA 1
ATOM 3586 C C . THR A 1 471 ? -50.982 -11.084 82.074 1.00 92.56 471 THR A C 1
ATOM 3588 O O . THR A 1 471 ? -52.076 -11.628 82.210 1.00 92.56 471 THR A O 1
ATOM 3591 N N . GLU A 1 472 ? -50.518 -10.187 82.946 1.00 91.38 472 GLU A N 1
ATOM 3592 C CA . GLU A 1 472 ? -51.234 -9.844 84.174 1.00 91.38 472 GLU A CA 1
ATOM 3593 C C . GLU A 1 472 ? -52.503 -9.042 83.870 1.00 91.38 472 GLU A C 1
ATOM 3595 O O . GLU A 1 472 ? -53.564 -9.308 84.431 1.00 91.38 472 GLU A O 1
ATOM 3600 N N . ARG A 1 473 ? -52.449 -8.124 82.896 1.00 92.44 473 ARG A N 1
ATOM 3601 C CA . ARG A 1 473 ? -53.635 -7.435 82.373 1.00 92.44 473 ARG A CA 1
ATOM 3602 C C . ARG A 1 473 ? -54.661 -8.429 81.836 1.00 92.44 473 ARG A C 1
ATOM 3604 O O . ARG A 1 473 ? -55.846 -8.266 82.109 1.00 92.44 473 ARG A O 1
ATOM 3611 N N . ASP A 1 474 ? -54.239 -9.409 81.042 1.00 91.50 474 ASP A N 1
ATOM 3612 C CA . ASP A 1 474 ? -55.161 -10.378 80.439 1.00 91.50 474 ASP A CA 1
ATOM 3613 C C . ASP A 1 474 ? -55.752 -11.327 81.478 1.00 91.50 474 ASP A C 1
ATOM 3615 O O . ASP A 1 474 ? -56.949 -11.611 81.430 1.00 91.50 474 ASP A O 1
ATOM 3619 N N . ARG A 1 475 ? -54.963 -11.712 82.485 1.00 92.81 475 ARG A N 1
ATOM 3620 C CA . ARG A 1 475 ? -55.451 -12.426 83.664 1.00 92.81 475 ARG A CA 1
ATOM 3621 C C . ARG A 1 475 ? -56.500 -11.614 84.424 1.00 92.81 475 ARG A C 1
ATOM 3623 O O . ARG A 1 475 ? -57.590 -12.115 84.671 1.00 92.81 475 ARG A O 1
ATOM 3630 N N . VAL A 1 476 ? -56.207 -10.355 84.756 1.00 90.69 476 VAL A N 1
ATOM 3631 C CA . VAL A 1 476 ? -57.142 -9.480 85.484 1.00 90.69 476 VAL A CA 1
ATOM 3632 C C . VAL A 1 476 ? -58.409 -9.219 84.671 1.00 90.69 476 VAL A C 1
ATOM 3634 O O . VAL A 1 476 ? -59.496 -9.173 85.242 1.00 90.69 476 VAL A O 1
ATOM 3637 N N . LYS A 1 477 ? -58.306 -9.076 83.344 1.00 93.00 477 LYS A N 1
ATOM 3638 C CA . LYS A 1 477 ? -59.478 -8.973 82.463 1.00 93.00 477 LYS A CA 1
ATOM 3639 C C . LYS A 1 477 ? -60.329 -10.238 82.504 1.00 93.00 477 LYS A C 1
ATOM 3641 O O . LYS A 1 477 ? -61.533 -10.120 82.682 1.00 93.00 477 LYS A O 1
ATOM 3646 N N . ALA A 1 478 ? -59.721 -11.421 82.417 1.00 91.06 478 ALA A N 1
ATOM 3647 C CA . ALA A 1 478 ? -60.449 -12.681 82.546 1.00 91.06 478 ALA A CA 1
ATOM 3648 C C . ALA A 1 478 ? -61.141 -12.797 83.917 1.00 91.06 478 ALA A C 1
ATOM 3650 O O . ALA A 1 478 ? -62.331 -13.092 83.979 1.00 91.06 478 ALA A O 1
ATOM 3651 N N . GLU A 1 479 ? -60.441 -12.464 85.008 1.00 90.81 479 GLU A N 1
ATOM 3652 C CA . GLU A 1 479 ? -61.021 -12.441 86.359 1.00 90.81 479 GLU A CA 1
ATOM 3653 C C . GLU A 1 479 ? -62.155 -11.405 86.494 1.00 90.81 479 GLU A C 1
ATOM 3655 O O . GLU A 1 479 ? -63.144 -11.643 87.194 1.00 90.81 479 GLU A O 1
ATOM 3660 N N . HIS A 1 480 ? -62.034 -10.246 85.840 1.00 90.44 480 HIS A N 1
ATOM 3661 C CA . HIS A 1 480 ? -63.085 -9.231 85.796 1.00 90.44 480 HIS A CA 1
ATOM 3662 C C . HIS A 1 480 ? -64.311 -9.738 85.035 1.00 90.44 480 HIS A C 1
ATOM 3664 O O . HIS A 1 480 ? -65.422 -9.620 85.546 1.00 90.44 480 HIS A O 1
ATOM 3670 N N . ASP A 1 481 ? -64.121 -10.327 83.856 1.00 90.12 481 ASP A N 1
ATOM 3671 C CA . ASP A 1 481 ? -65.205 -10.855 83.027 1.00 90.12 481 ASP A CA 1
ATOM 3672 C C . ASP A 1 481 ? -65.920 -12.022 83.727 1.00 90.12 481 ASP A C 1
ATOM 3674 O O . ASP A 1 481 ? -67.151 -12.073 83.747 1.00 90.12 481 ASP A O 1
ATOM 3678 N N . GLU A 1 482 ? -65.182 -12.911 84.399 1.00 92.25 482 GLU A N 1
ATOM 3679 C CA . GLU A 1 482 ? -65.747 -13.963 85.255 1.00 92.25 482 GLU A CA 1
ATOM 3680 C C . GLU A 1 482 ? -66.588 -13.382 86.398 1.00 92.25 482 GLU A C 1
ATOM 3682 O O . GLU A 1 482 ? -67.734 -13.796 86.603 1.00 92.25 482 GLU A O 1
ATOM 3687 N N . LYS A 1 483 ? -66.063 -12.386 87.126 1.00 88.50 483 LYS A N 1
ATOM 3688 C CA . LYS A 1 483 ? -66.804 -11.715 88.208 1.00 88.50 483 LYS A CA 1
ATOM 3689 C C . LYS A 1 483 ? -68.015 -10.951 87.686 1.00 88.50 483 LYS A C 1
ATOM 3691 O O . LYS A 1 483 ? -69.052 -10.949 88.349 1.00 88.50 483 LYS A O 1
ATOM 3696 N N . GLN A 1 484 ? -67.915 -10.318 86.522 1.00 90.81 484 GLN A N 1
ATOM 3697 C CA . GLN A 1 484 ? -69.022 -9.606 85.893 1.00 90.81 484 GLN A CA 1
ATOM 3698 C C . GLN A 1 484 ? -70.121 -10.582 85.465 1.00 90.81 484 GLN A C 1
ATOM 3700 O O . GLN A 1 484 ? -71.293 -10.328 85.743 1.00 90.81 484 GLN A O 1
ATOM 3705 N N . ASN A 1 485 ? -69.759 -11.723 84.876 1.00 89.56 485 ASN A N 1
ATOM 3706 C CA . ASN A 1 485 ? -70.699 -12.789 84.536 1.00 89.56 485 ASN A CA 1
ATOM 3707 C C . ASN A 1 485 ? -71.373 -13.361 85.787 1.00 89.56 485 ASN A C 1
ATOM 3709 O O . ASN A 1 485 ? -72.601 -13.422 85.838 1.00 89.56 485 ASN A O 1
ATOM 3713 N N . ALA A 1 486 ? -70.605 -13.671 86.836 1.00 90.31 486 ALA A N 1
ATOM 3714 C CA . ALA A 1 486 ? -71.160 -14.117 88.111 1.00 90.31 486 ALA A CA 1
ATOM 3715 C C . ALA A 1 486 ? -72.103 -13.065 88.717 1.00 90.31 486 ALA A C 1
ATOM 3717 O O . ALA A 1 486 ? -73.184 -13.403 89.191 1.00 90.31 486 ALA A O 1
ATOM 3718 N N . ASN A 1 487 ? -71.743 -11.780 88.674 1.00 89.94 487 ASN A N 1
ATOM 3719 C CA . ASN A 1 487 ? -72.598 -10.704 89.168 1.00 89.94 487 ASN A CA 1
ATOM 3720 C C . ASN A 1 487 ? -73.891 -10.572 88.348 1.00 89.94 487 ASN A C 1
ATOM 3722 O O . ASN A 1 487 ? -74.960 -10.397 88.925 1.00 89.94 487 ASN A O 1
ATOM 3726 N N . ASN A 1 488 ? -73.823 -10.722 87.023 1.00 90.19 488 ASN A N 1
ATOM 3727 C CA . ASN A 1 488 ? -75.004 -10.754 86.159 1.00 90.19 488 ASN A CA 1
ATOM 3728 C C . ASN A 1 488 ? -75.909 -11.955 86.490 1.00 90.19 488 ASN A C 1
ATOM 3730 O O . ASN A 1 488 ? -77.129 -11.800 86.573 1.00 90.19 488 ASN A O 1
ATOM 3734 N N . GLU A 1 489 ? -75.337 -13.133 86.757 1.00 91.06 489 GLU A N 1
ATOM 3735 C CA . GLU A 1 489 ? -76.087 -14.305 87.225 1.00 91.06 489 GLU A CA 1
ATOM 3736 C C . GLU A 1 489 ? -76.727 -14.075 88.599 1.00 91.06 489 GLU A C 1
ATOM 3738 O O . GLU A 1 489 ? -77.888 -14.433 88.814 1.00 91.06 489 GLU A O 1
ATOM 3743 N N . TRP A 1 490 ? -76.000 -13.468 89.542 1.00 87.56 490 TRP A N 1
ATOM 3744 C CA . TRP A 1 490 ? -76.534 -13.111 90.856 1.00 87.56 490 TRP A CA 1
ATOM 3745 C C . TRP A 1 490 ? -77.644 -12.069 90.742 1.00 87.56 490 TRP A C 1
ATOM 3747 O O . TRP A 1 490 ? -78.684 -12.227 91.378 1.00 87.56 490 TRP A O 1
ATOM 3757 N N . ALA A 1 491 ? -77.489 -11.060 89.886 1.00 90.88 491 ALA A N 1
ATOM 3758 C CA . ALA A 1 491 ? -78.524 -10.074 89.603 1.00 90.88 491 ALA A CA 1
ATOM 3759 C C . ALA A 1 491 ? -79.778 -10.731 89.003 1.00 90.88 491 ALA A C 1
ATOM 3761 O O . ALA A 1 491 ? -80.891 -10.434 89.441 1.00 90.88 491 ALA A O 1
ATOM 3762 N N . ALA A 1 492 ? -79.616 -11.684 88.076 1.00 90.31 492 ALA A N 1
ATOM 3763 C CA . ALA A 1 492 ? -80.722 -12.462 87.521 1.00 90.31 492 ALA A CA 1
ATOM 3764 C C . ALA A 1 492 ? -81.415 -13.330 88.588 1.00 90.31 492 ALA A C 1
ATOM 3766 O O . ALA A 1 492 ? -82.645 -13.352 88.661 1.00 90.31 492 ALA A O 1
ATOM 3767 N N . LYS A 1 493 ? -80.649 -13.992 89.469 1.00 91.38 493 LYS A N 1
ATOM 3768 C CA . LYS A 1 493 ? -81.188 -14.754 90.612 1.00 91.38 493 LYS A CA 1
ATOM 3769 C C . LYS A 1 493 ? -81.953 -13.850 91.579 1.00 91.38 493 LYS A C 1
ATOM 3771 O O . LYS A 1 493 ? -83.050 -14.209 91.999 1.00 91.38 493 LYS A O 1
ATOM 3776 N N . VAL A 1 494 ? -81.425 -12.669 91.897 1.00 89.00 494 VAL A N 1
ATOM 3777 C CA . VAL A 1 494 ? -82.098 -11.679 92.752 1.00 89.00 494 VAL A CA 1
ATOM 3778 C C . VAL A 1 494 ? -83.380 -11.173 92.094 1.00 89.00 494 VAL A C 1
ATOM 3780 O O . VAL A 1 494 ? -84.405 -11.098 92.765 1.00 89.00 494 VAL A O 1
ATOM 3783 N N . ALA A 1 495 ? -83.367 -10.870 90.794 1.00 90.00 495 ALA A N 1
ATOM 3784 C CA . ALA A 1 495 ? -84.567 -10.462 90.064 1.00 90.00 495 ALA A CA 1
ATOM 3785 C C . ALA A 1 495 ? -85.636 -11.571 90.056 1.00 90.00 495 ALA A C 1
ATOM 3787 O O . ALA A 1 495 ? -86.808 -11.301 90.315 1.00 90.00 495 ALA A O 1
ATOM 3788 N N . ALA A 1 496 ? -85.233 -12.828 89.845 1.00 88.31 496 ALA A N 1
ATOM 3789 C CA . ALA A 1 496 ? -86.132 -13.977 89.918 1.00 88.31 496 ALA A CA 1
ATOM 3790 C C . ALA A 1 496 ? -86.709 -14.177 91.331 1.00 88.31 496 ALA A C 1
ATOM 3792 O O . ALA A 1 496 ? -87.902 -14.441 91.474 1.00 88.31 496 ALA A O 1
ATOM 3793 N N . LEU A 1 497 ? -85.891 -14.020 92.378 1.00 88.75 497 LEU A N 1
ATOM 3794 C CA . LEU A 1 497 ? -86.344 -14.082 93.770 1.00 88.75 497 LEU A CA 1
ATOM 3795 C C . LEU A 1 497 ? -87.293 -12.931 94.117 1.00 88.75 497 LEU A C 1
ATOM 3797 O O . LEU A 1 497 ? -88.301 -13.174 94.769 1.00 88.75 497 LEU A O 1
ATOM 3801 N N . LYS A 1 498 ? -87.029 -11.708 93.640 1.00 90.94 498 LYS A N 1
ATOM 3802 C CA . LYS A 1 498 ? -87.945 -10.568 93.799 1.00 90.94 498 LYS A CA 1
ATOM 3803 C C . LYS A 1 498 ? -89.290 -10.828 93.128 1.00 90.94 498 LYS A C 1
ATOM 3805 O O . LYS A 1 498 ? -90.315 -10.613 93.758 1.00 90.94 498 LYS A O 1
ATOM 3810 N N . LYS A 1 499 ? -89.296 -11.368 91.905 1.00 90.81 499 LYS A N 1
ATOM 3811 C CA . LYS A 1 499 ? -90.538 -11.738 91.213 1.00 90.81 499 LYS A CA 1
ATOM 3812 C C . LYS A 1 499 ? -91.323 -12.803 91.985 1.00 90.81 499 LYS A C 1
ATOM 3814 O O . LYS A 1 499 ? -92.525 -12.650 92.169 1.00 90.81 499 LYS A O 1
ATOM 3819 N N . LYS A 1 500 ? -90.643 -13.835 92.500 1.00 90.38 500 LYS A N 1
ATOM 3820 C CA . LYS A 1 500 ? -91.272 -14.831 93.385 1.00 90.38 500 LYS A CA 1
ATOM 3821 C C . LYS A 1 500 ? -91.836 -14.188 94.653 1.00 90.38 500 LYS A C 1
ATOM 3823 O O . LYS A 1 500 ? -92.925 -14.553 95.068 1.00 90.38 500 LYS A O 1
ATOM 3828 N N . LEU A 1 501 ? -91.124 -13.226 95.241 1.00 87.50 501 LEU A N 1
ATOM 3829 C CA . LEU A 1 501 ? -91.570 -12.506 96.434 1.00 87.50 501 LEU A CA 1
ATOM 3830 C C . LEU A 1 501 ? -92.822 -11.659 96.145 1.00 87.50 501 LEU A C 1
ATOM 3832 O O . LEU A 1 501 ? -93.776 -11.683 96.918 1.00 87.50 501 LEU A O 1
ATOM 3836 N N . GLU A 1 502 ? -92.863 -10.967 95.006 1.00 88.94 502 GLU A N 1
ATOM 3837 C CA . GLU A 1 502 ? -94.047 -10.233 94.542 1.00 88.94 502 GLU A CA 1
ATOM 3838 C C . GLU A 1 502 ? -95.238 -11.164 94.271 1.00 88.94 502 GLU A C 1
ATOM 3840 O O . GLU A 1 502 ? -96.366 -10.842 94.642 1.00 88.94 502 GLU A O 1
ATOM 3845 N N . GLU A 1 503 ? -95.007 -12.329 93.660 1.00 88.19 503 GLU A N 1
ATOM 3846 C CA . GLU A 1 503 ? -96.033 -13.359 93.460 1.00 88.19 503 GLU A CA 1
ATOM 3847 C C . GLU A 1 503 ? -96.566 -13.883 94.801 1.00 88.19 503 GLU A C 1
ATOM 3849 O O . GLU A 1 503 ? -97.780 -13.949 94.989 1.00 88.19 503 GLU A O 1
ATOM 3854 N N . THR A 1 504 ? -95.689 -14.178 95.767 1.00 86.44 504 THR A N 1
ATOM 3855 C CA . THR A 1 504 ? -96.117 -14.602 97.108 1.00 86.44 504 THR A CA 1
ATOM 3856 C C . THR A 1 504 ? -96.857 -13.501 97.861 1.00 86.44 504 THR A C 1
ATOM 3858 O O . THR A 1 504 ? -97.840 -13.800 98.528 1.00 86.44 504 THR A O 1
ATOM 3861 N N . ASN A 1 505 ? -96.458 -12.233 97.718 1.00 88.31 505 ASN A N 1
ATOM 3862 C CA . ASN A 1 505 ? -97.177 -11.114 98.329 1.00 88.31 505 ASN A CA 1
ATOM 3863 C C . ASN A 1 505 ? -98.583 -10.970 97.742 1.00 88.31 505 ASN A C 1
ATOM 3865 O O . ASN A 1 505 ? -99.534 -10.829 98.499 1.00 88.31 505 ASN A O 1
ATOM 3869 N N . LYS A 1 506 ? -98.749 -11.120 96.420 1.00 89.12 506 LYS A N 1
ATOM 3870 C CA . LYS A 1 506 ? -100.084 -11.150 95.796 1.00 89.12 506 LYS A CA 1
ATOM 3871 C C . LYS A 1 506 ? -100.951 -12.286 96.341 1.00 89.12 506 LYS A C 1
ATOM 3873 O O . LYS A 1 506 ? -102.144 -12.088 96.546 1.00 89.12 506 LYS A O 1
ATOM 3878 N N . VAL A 1 507 ? -100.369 -13.463 96.583 1.00 87.25 507 VAL A N 1
ATOM 3879 C CA . VAL A 1 507 ? -101.079 -14.597 97.202 1.00 87.25 507 VAL A CA 1
ATOM 3880 C C . VAL A 1 507 ? -101.456 -14.292 98.656 1.00 87.25 507 VAL A C 1
ATOM 3882 O O . VAL A 1 507 ? -102.571 -14.592 99.073 1.00 87.25 507 VAL A O 1
ATOM 3885 N N . ILE A 1 508 ? -100.571 -13.653 99.426 1.00 84.31 508 ILE A N 1
ATOM 3886 C CA . ILE A 1 508 ? -100.871 -13.201 100.793 1.00 84.31 508 ILE A CA 1
ATOM 3887 C C . ILE A 1 508 ? -102.013 -12.177 100.786 1.00 84.31 508 ILE A C 1
ATOM 3889 O O . ILE A 1 508 ? -102.947 -12.314 101.571 1.00 84.31 508 ILE A O 1
ATOM 3893 N N . ASP A 1 509 ? -102.003 -11.206 99.872 1.00 86.12 509 ASP A N 1
ATOM 3894 C CA . ASP A 1 509 ? -103.076 -10.213 99.735 1.00 86.12 509 ASP A CA 1
ATOM 3895 C C . ASP A 1 509 ? -104.417 -10.867 99.353 1.00 86.12 509 ASP A C 1
ATOM 3897 O O . ASP A 1 509 ? -105.470 -10.511 99.889 1.00 86.12 509 ASP A O 1
ATOM 3901 N N . GLN A 1 510 ? -104.397 -11.884 98.484 1.00 86.31 510 GLN A N 1
ATOM 3902 C CA . GLN A 1 510 ? -105.578 -12.702 98.178 1.00 86.31 510 GLN A CA 1
ATOM 3903 C C . GLN A 1 510 ? -106.092 -13.457 99.411 1.00 86.31 510 GLN A C 1
ATOM 3905 O O . GLN A 1 510 ? -107.292 -13.472 99.675 1.00 86.31 510 GLN A O 1
ATOM 3910 N N . HIS A 1 511 ? -105.210 -14.059 100.210 1.00 83.19 511 HIS A N 1
ATOM 3911 C CA . HIS A 1 511 ? -105.624 -14.714 101.451 1.00 83.19 511 HIS A CA 1
ATOM 3912 C C . HIS A 1 511 ? -106.153 -13.721 102.493 1.00 83.19 511 HIS A C 1
ATOM 3914 O O . HIS A 1 511 ? -107.133 -14.025 103.170 1.00 83.19 511 HIS A O 1
ATOM 3920 N N . ASN A 1 512 ? -105.567 -12.527 102.593 1.00 86.81 512 ASN A N 1
ATOM 3921 C CA . ASN A 1 512 ? -106.025 -11.479 103.505 1.00 86.81 512 ASN A CA 1
ATOM 3922 C C . ASN A 1 512 ? -107.399 -10.925 103.107 1.00 86.81 512 ASN A C 1
ATOM 3924 O O . ASN A 1 512 ? -108.239 -10.720 103.977 1.00 86.81 512 ASN A O 1
ATOM 3928 N N . THR A 1 513 ? -107.660 -10.727 101.812 1.00 84.38 513 THR A N 1
ATOM 3929 C CA . THR A 1 513 ? -108.994 -10.328 101.321 1.00 84.38 513 THR A CA 1
ATOM 3930 C C . THR A 1 513 ? -110.038 -11.415 101.574 1.00 84.38 513 THR A C 1
ATOM 3932 O O . THR A 1 513 ? -111.115 -11.115 102.080 1.00 84.38 513 THR A O 1
ATOM 3935 N N . LEU A 1 514 ? -109.701 -12.690 101.345 1.00 83.25 514 LEU A N 1
ATOM 3936 C CA . LEU A 1 514 ? -110.578 -13.813 101.703 1.00 83.25 514 LEU A CA 1
ATOM 3937 C C . LEU A 1 514 ? -110.861 -13.880 103.213 1.00 83.25 514 LEU A C 1
ATOM 3939 O O . LEU A 1 514 ? -111.999 -14.125 103.610 1.00 83.25 514 LEU A O 1
ATOM 3943 N N . LEU A 1 515 ? -109.856 -13.648 104.063 1.00 80.44 515 LEU A N 1
ATOM 3944 C CA . LEU A 1 515 ? -110.047 -13.564 105.514 1.00 80.44 515 LEU A CA 1
ATOM 3945 C C . LEU A 1 515 ? -110.948 -12.382 105.895 1.00 80.44 515 LEU A C 1
ATOM 3947 O O . LEU A 1 515 ? -111.859 -12.560 106.702 1.00 80.44 515 LEU A O 1
ATOM 3951 N N . ALA A 1 516 ? -110.747 -11.214 105.283 1.00 82.19 516 ALA A N 1
ATOM 3952 C CA . ALA A 1 516 ? -111.577 -10.031 105.500 1.00 82.19 516 ALA A CA 1
ATOM 3953 C C . ALA A 1 516 ? -113.041 -10.231 105.068 1.00 82.19 516 ALA A C 1
ATOM 3955 O O . ALA A 1 516 ? -113.917 -9.632 105.678 1.00 82.19 516 ALA A O 1
ATOM 3956 N N . ASP A 1 517 ? -113.324 -11.097 104.090 1.00 81.75 517 ASP A N 1
ATOM 3957 C CA . ASP A 1 517 ? -114.692 -11.476 103.700 1.00 81.75 517 ASP A CA 1
ATOM 3958 C C . ASP A 1 517 ? -115.318 -12.535 104.627 1.00 81.75 517 ASP A C 1
ATOM 3960 O O . ASP A 1 517 ? -116.540 -12.579 104.799 1.00 81.75 517 ASP A O 1
ATOM 3964 N N . ILE A 1 518 ? -114.509 -13.428 105.208 1.00 79.75 518 ILE A N 1
ATOM 3965 C CA . ILE A 1 518 ? -114.980 -14.504 106.098 1.00 79.75 518 ILE A CA 1
ATOM 3966 C C . ILE A 1 518 ? -115.301 -13.975 107.501 1.00 79.75 518 ILE A C 1
ATOM 3968 O O . ILE A 1 518 ? -116.293 -14.406 108.090 1.00 79.75 518 ILE A O 1
ATOM 3972 N N . VAL A 1 519 ? -114.502 -13.046 108.036 1.00 82.19 519 VAL A N 1
ATOM 3973 C CA . VAL A 1 519 ? -114.709 -12.458 109.373 1.00 82.19 519 VAL A CA 1
ATOM 3974 C C . VAL A 1 519 ? -116.116 -11.857 109.551 1.00 82.19 519 VAL A C 1
ATOM 3976 O O . VAL A 1 519 ? -116.818 -12.327 110.446 1.00 82.19 519 VAL A O 1
ATOM 3979 N N . PRO A 1 520 ? -116.608 -10.933 108.701 1.00 80.56 520 PRO A N 1
ATOM 3980 C CA . PRO A 1 520 ? -117.937 -10.346 108.869 1.00 80.56 520 PRO A CA 1
ATOM 3981 C C . PRO A 1 520 ? -119.057 -11.371 108.659 1.00 80.56 520 PRO A C 1
ATOM 3983 O O . PRO A 1 520 ? -120.090 -11.291 109.317 1.00 80.56 520 PRO A O 1
ATOM 3986 N N . LYS A 1 521 ? -118.862 -12.379 107.793 1.00 81.62 521 LYS A N 1
ATOM 3987 C CA . LYS A 1 521 ? -119.829 -13.479 107.634 1.00 81.62 521 LYS A CA 1
ATOM 3988 C C . LYS A 1 521 ? -119.941 -14.320 108.902 1.00 81.62 521 LYS A C 1
ATOM 3990 O O . LYS A 1 521 ? -121.040 -14.729 109.256 1.00 81.62 521 LYS A O 1
ATOM 3995 N N . ARG A 1 522 ? -118.822 -14.577 109.584 1.00 79.62 522 ARG A N 1
ATOM 3996 C CA . ARG A 1 522 ? -118.807 -15.318 110.849 1.00 79.62 522 ARG A CA 1
ATOM 3997 C C . ARG A 1 522 ? -119.391 -14.491 111.994 1.00 79.62 522 ARG A C 1
ATOM 3999 O O . ARG A 1 522 ? -120.170 -15.029 112.764 1.00 79.62 522 ARG A O 1
ATOM 4006 N N . GLU A 1 523 ? -119.083 -13.196 112.057 1.00 80.56 523 GLU A N 1
ATOM 4007 C CA . GLU A 1 523 ? -119.668 -12.274 113.041 1.00 80.56 523 GLU A CA 1
ATOM 4008 C C . GLU A 1 523 ? -121.187 -12.128 112.875 1.00 80.56 523 GLU A C 1
ATOM 4010 O O . GLU A 1 523 ? -121.911 -12.152 113.869 1.00 80.56 523 GLU A O 1
ATOM 4015 N N . ALA A 1 524 ? -121.688 -12.050 111.635 1.00 78.50 524 ALA A N 1
ATOM 4016 C CA . ALA A 1 524 ? -123.124 -12.058 111.358 1.00 78.50 524 ALA A CA 1
ATOM 4017 C C . ALA A 1 524 ? -123.781 -13.360 111.851 1.00 78.50 524 ALA A C 1
ATOM 4019 O O . ALA A 1 524 ? -124.778 -13.319 112.570 1.00 78.50 524 ALA A O 1
ATOM 4020 N N . LEU A 1 525 ? -123.171 -14.508 111.554 1.00 79.75 525 LEU A N 1
ATOM 4021 C CA . LEU A 1 525 ? -123.679 -15.819 111.963 1.00 79.75 525 LEU A CA 1
ATOM 4022 C C . LEU A 1 525 ? -123.655 -16.001 113.494 1.00 79.75 525 LEU A C 1
ATOM 4024 O O . LEU A 1 525 ? -124.602 -16.537 114.068 1.00 79.75 525 LEU A O 1
ATOM 4028 N N . ASP A 1 526 ? -122.619 -15.495 114.170 1.00 80.62 526 ASP A N 1
ATOM 4029 C CA . ASP A 1 526 ? -122.531 -15.479 115.636 1.00 80.62 526 ASP A CA 1
ATOM 4030 C C . ASP A 1 526 ? -123.579 -14.535 116.262 1.00 80.62 526 ASP A C 1
ATOM 4032 O O . ASP A 1 526 ? -124.112 -14.834 117.334 1.00 80.62 526 ASP A O 1
ATOM 4036 N N . SER A 1 527 ? -123.914 -13.416 115.605 1.00 78.94 527 SER A N 1
ATOM 4037 C CA . SER A 1 527 ? -124.979 -12.510 116.062 1.00 78.94 527 SER A CA 1
ATOM 4038 C C . SER A 1 527 ? -126.373 -13.137 115.944 1.00 78.94 527 SER A C 1
ATOM 4040 O O . SER A 1 527 ? -127.131 -13.098 116.914 1.00 78.94 527 SER A O 1
ATOM 4042 N N . GLU A 1 528 ? -126.667 -13.822 114.834 1.00 80.12 528 GLU A N 1
ATOM 4043 C CA . GLU A 1 528 ? -127.919 -14.566 114.634 1.00 80.12 528 GLU A CA 1
ATOM 4044 C C . GLU A 1 528 ? -128.073 -15.696 115.667 1.00 80.12 528 GLU A C 1
ATOM 4046 O O . GLU A 1 528 ? -129.141 -15.873 116.256 1.00 80.12 528 GLU A O 1
ATOM 4051 N N . LEU A 1 529 ? -126.988 -16.422 115.964 1.00 79.50 529 LEU A N 1
ATOM 4052 C CA . LEU A 1 529 ? -126.959 -17.447 117.016 1.00 79.50 529 LEU A CA 1
ATOM 4053 C C . LEU A 1 529 ? -127.290 -16.871 118.400 1.00 79.50 529 LEU A C 1
ATOM 4055 O O . LEU A 1 529 ? -127.999 -17.504 119.189 1.00 79.50 529 LEU A O 1
ATOM 4059 N N . ARG A 1 530 ? -126.791 -15.668 118.697 1.00 82.00 530 ARG A N 1
ATOM 4060 C CA . ARG A 1 530 ? -127.017 -14.987 119.978 1.00 82.00 530 ARG A CA 1
ATOM 4061 C C . ARG A 1 530 ? -128.458 -14.502 120.123 1.00 82.00 530 ARG A C 1
ATOM 4063 O O . ARG A 1 530 ? -129.031 -14.641 121.203 1.00 82.00 530 ARG A O 1
ATOM 4070 N N . GLU A 1 531 ? -129.053 -13.981 119.051 1.00 79.56 531 GLU A N 1
ATOM 4071 C CA . GLU A 1 531 ? -130.473 -13.606 119.023 1.00 79.56 531 GLU A CA 1
ATOM 4072 C C . GLU A 1 531 ? -131.383 -14.827 119.212 1.00 79.56 531 GLU A C 1
ATOM 4074 O O . GLU A 1 531 ? -132.317 -14.781 120.018 1.00 79.56 531 GLU A O 1
ATOM 4079 N N . LEU A 1 532 ? -131.064 -15.956 118.567 1.00 77.81 532 LEU A N 1
ATOM 4080 C CA . LEU A 1 532 ? -131.814 -17.206 118.731 1.00 77.81 532 LEU A CA 1
ATOM 4081 C C . LEU A 1 532 ? -131.756 -17.733 120.176 1.00 77.81 532 LEU A C 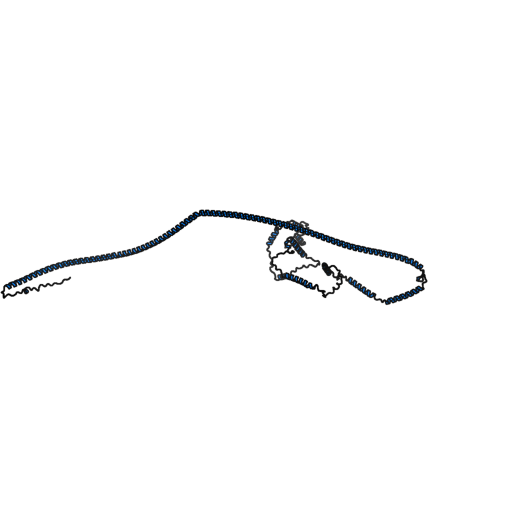1
ATOM 4083 O O . LEU A 1 532 ? -132.771 -18.158 120.733 1.00 77.81 532 LEU A O 1
ATOM 4087 N N . GLN A 1 533 ? -130.578 -17.675 120.809 1.00 78.88 533 GLN A N 1
ATOM 4088 C CA . GLN A 1 533 ? -130.412 -18.045 122.219 1.00 78.88 533 GLN A CA 1
ATOM 4089 C C . GLN A 1 533 ? -131.177 -17.103 123.159 1.00 78.88 533 GLN A C 1
ATOM 4091 O O . GLN A 1 533 ? -131.777 -17.569 124.128 1.00 78.88 533 GLN A O 1
ATOM 4096 N N . GLY A 1 534 ? -131.210 -15.799 122.862 1.00 76.88 534 GLY A N 1
ATOM 4097 C CA . GLY A 1 534 ? -132.006 -14.825 123.614 1.00 76.88 534 GLY A CA 1
ATOM 4098 C C . GLY A 1 534 ? -133.509 -15.113 123.553 1.00 76.88 534 GLY A C 1
ATOM 4099 O O . GLY A 1 534 ? -134.178 -15.119 124.588 1.00 76.88 534 GLY A O 1
ATOM 4100 N N . LEU A 1 535 ? -134.034 -15.428 122.364 1.00 76.50 535 LEU A N 1
ATOM 4101 C CA . LEU A 1 535 ? -135.440 -15.808 122.178 1.00 76.50 535 LEU A CA 1
ATOM 4102 C C . LEU A 1 535 ? -135.789 -17.121 122.894 1.00 76.50 535 LEU A C 1
ATOM 4104 O O . LEU A 1 535 ? -136.835 -17.212 123.537 1.00 76.50 535 LEU A O 1
ATOM 4108 N N . SER A 1 536 ? -134.898 -18.115 122.846 1.00 73.00 536 SER A N 1
ATOM 4109 C CA . SER A 1 536 ? -135.073 -19.374 123.581 1.00 73.00 536 SER A CA 1
ATOM 4110 C C . SER A 1 536 ? -135.104 -19.163 125.098 1.00 73.00 536 SER A C 1
ATOM 4112 O O . SER A 1 536 ? -135.923 -19.783 125.775 1.00 73.00 536 SER A O 1
ATOM 4114 N N . ALA A 1 537 ? -134.244 -18.294 125.639 1.00 76.94 537 ALA A N 1
ATOM 4115 C CA . ALA A 1 537 ? -134.213 -17.996 127.069 1.00 76.94 537 ALA A CA 1
ATOM 4116 C C . ALA A 1 537 ? -135.477 -17.251 127.538 1.00 76.94 537 ALA A C 1
ATOM 4118 O O . ALA A 1 537 ? -135.983 -17.525 128.625 1.00 76.94 537 ALA A O 1
ATOM 4119 N N . ALA A 1 538 ? -136.021 -16.349 126.712 1.00 75.44 538 ALA A N 1
ATOM 4120 C CA . ALA A 1 538 ? -137.271 -15.649 127.009 1.00 75.44 538 ALA A CA 1
ATOM 4121 C C . ALA A 1 538 ? -138.487 -16.597 127.037 1.00 75.44 538 ALA A C 1
ATOM 4123 O O . ALA A 1 538 ? -139.337 -16.472 127.918 1.00 75.44 538 ALA A O 1
ATOM 4124 N N . HIS A 1 539 ? -138.547 -17.571 126.121 1.00 70.69 539 HIS A N 1
ATOM 4125 C CA . HIS A 1 539 ? -139.596 -18.598 126.117 1.00 70.69 539 HIS A CA 1
ATOM 4126 C C . HIS A 1 539 ? -139.575 -19.460 127.388 1.00 70.69 539 HIS A C 1
ATOM 4128 O O . HIS A 1 539 ? -140.611 -19.625 128.026 1.00 70.69 539 HIS A O 1
ATOM 4134 N N . LEU A 1 540 ? -138.391 -19.919 127.805 1.00 76.31 540 LEU A N 1
ATOM 4135 C CA . LEU A 1 540 ? -138.212 -20.716 129.026 1.00 76.31 540 LEU A CA 1
ATOM 4136 C C . LEU A 1 540 ? -138.702 -19.987 130.286 1.00 76.31 540 LEU A C 1
ATOM 4138 O O . LEU A 1 540 ? -139.326 -20.591 131.155 1.00 76.31 540 LEU A O 1
ATOM 4142 N N . LEU A 1 541 ? -138.459 -18.677 130.374 1.00 77.75 541 LEU A N 1
ATOM 4143 C CA . LEU A 1 541 ? -138.859 -17.869 131.527 1.00 77.75 541 LEU A CA 1
ATOM 4144 C C . LEU A 1 541 ? -140.386 -17.680 131.595 1.00 77.75 541 LEU A C 1
ATOM 4146 O O . LEU A 1 541 ? -140.963 -17.733 132.682 1.00 77.75 541 LEU A O 1
ATOM 4150 N N . ASN A 1 542 ? -141.051 -17.517 130.446 1.00 76.56 542 ASN A N 1
ATOM 4151 C CA . ASN A 1 542 ? -142.515 -17.483 130.379 1.00 76.56 542 ASN A CA 1
ATOM 4152 C C . ASN A 1 542 ? -143.136 -18.836 130.759 1.00 76.56 542 ASN A C 1
ATOM 4154 O O . ASN A 1 542 ? -144.101 -18.869 131.526 1.00 76.56 542 ASN A O 1
ATOM 4158 N N . ASP A 1 543 ? -142.556 -19.944 130.292 1.00 72.75 543 ASP A N 1
ATOM 4159 C CA . ASP A 1 543 ? -143.031 -21.289 130.630 1.00 72.75 543 ASP A CA 1
ATOM 4160 C C . ASP A 1 543 ? -142.881 -21.580 132.137 1.00 72.75 543 ASP A C 1
ATOM 4162 O O . ASP A 1 543 ? -143.789 -22.130 132.766 1.00 72.75 543 ASP A O 1
ATOM 4166 N N . GLU A 1 544 ? -141.783 -21.141 132.765 1.00 77.75 544 GLU A N 1
ATOM 4167 C CA . GLU A 1 544 ? -141.595 -21.240 134.220 1.00 77.75 544 GLU A CA 1
ATOM 4168 C C .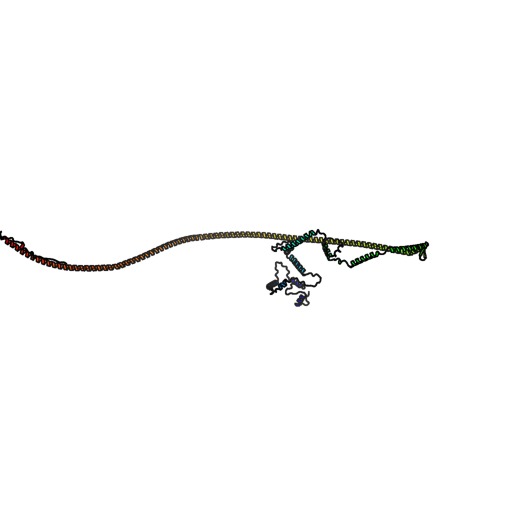 GLU A 1 544 ? -142.610 -20.409 135.024 1.00 77.75 544 GLU A C 1
ATOM 4170 O O . GLU A 1 544 ? -143.020 -20.814 136.118 1.00 77.75 544 GLU A O 1
ATOM 4175 N N . GLN A 1 545 ? -143.016 -19.240 134.520 1.00 76.69 545 GLN A N 1
ATOM 4176 C CA . GLN A 1 545 ? -144.043 -18.419 135.167 1.00 76.69 545 GLN A CA 1
ATOM 4177 C C . GLN A 1 545 ? -145.423 -19.083 135.082 1.00 76.69 545 GLN A C 1
ATOM 4179 O O . GLN A 1 545 ? -146.095 -19.188 136.109 1.00 76.69 545 GLN A O 1
ATOM 4184 N N . ALA A 1 546 ? -145.791 -19.627 133.918 1.00 73.00 546 ALA A N 1
ATOM 4185 C CA . ALA A 1 546 ? -147.038 -20.374 133.738 1.00 73.00 546 ALA A CA 1
ATOM 4186 C C . ALA A 1 546 ? -147.104 -21.623 134.642 1.00 73.00 546 ALA A C 1
ATOM 4188 O O . ALA A 1 546 ? -148.121 -21.882 135.287 1.00 73.00 546 ALA A O 1
ATOM 4189 N N . GLN A 1 547 ? -145.994 -22.358 134.780 1.00 71.75 547 GLN A N 1
ATOM 4190 C CA . GLN A 1 547 ? -145.886 -23.508 135.691 1.00 71.75 547 GLN A CA 1
ATOM 4191 C C . GLN A 1 547 ? -146.092 -23.114 137.163 1.00 71.75 547 GLN A C 1
ATOM 4193 O O . GLN A 1 547 ? -146.745 -23.833 137.920 1.00 71.75 547 GLN A O 1
ATOM 4198 N N . LYS A 1 548 ? -145.564 -21.960 137.594 1.00 77.19 548 LYS A N 1
ATOM 4199 C CA . LYS A 1 548 ? -145.752 -21.468 138.971 1.00 77.19 548 LYS A CA 1
ATOM 4200 C C . LYS A 1 548 ? -147.200 -21.085 139.272 1.00 77.19 548 LYS A C 1
ATOM 4202 O O . LYS A 1 548 ? -147.615 -21.233 140.421 1.00 77.19 548 LYS A O 1
ATOM 4207 N N . GLU A 1 549 ? -147.950 -20.588 138.292 1.00 76.38 549 GLU A N 1
ATOM 4208 C CA . GLU A 1 549 ? -149.379 -20.284 138.450 1.00 76.38 549 GLU A CA 1
ATOM 4209 C C . GLU A 1 549 ? -150.219 -21.565 138.530 1.00 76.38 549 GLU A C 1
ATOM 4211 O O . GLU A 1 549 ? -150.979 -21.729 139.484 1.00 76.38 549 GLU A O 1
ATOM 4216 N N . LEU A 1 550 ? -149.969 -22.532 137.642 1.00 73.75 550 LEU A N 1
ATOM 4217 C CA . LEU A 1 550 ? -150.602 -23.858 137.673 1.00 73.75 550 LEU A CA 1
ATOM 4218 C C . LEU A 1 550 ? -150.357 -24.606 138.995 1.00 73.75 550 LEU A C 1
ATOM 4220 O O . LEU A 1 550 ? -151.279 -25.179 139.573 1.00 73.75 550 LEU A O 1
ATOM 4224 N N . CYS A 1 551 ? -149.136 -24.559 139.535 1.00 74.62 551 CYS A N 1
ATOM 4225 C CA . CYS A 1 551 ? -148.827 -25.178 140.828 1.00 74.62 551 CYS A CA 1
ATOM 4226 C C . CYS A 1 551 ? -149.599 -24.552 142.001 1.00 74.62 551 CYS A C 1
ATOM 4228 O O . CYS A 1 551 ? -149.918 -25.253 142.963 1.00 74.62 551 CYS A O 1
ATOM 4230 N N . LYS A 1 552 ? -149.911 -23.249 141.944 1.00 78.12 552 LYS A N 1
ATOM 4231 C CA . LYS A 1 552 ? -150.741 -22.600 142.971 1.00 78.12 552 LYS A CA 1
ATOM 4232 C C . LYS A 1 552 ? -152.190 -23.080 142.893 1.00 78.12 552 LYS A C 1
ATOM 4234 O O . LYS A 1 552 ? -152.755 -23.422 143.926 1.00 78.12 552 LYS A O 1
ATOM 4239 N N . GLU A 1 553 ? -152.755 -23.183 141.691 1.00 78.88 553 GLU A N 1
ATOM 4240 C CA . GLU A 1 553 ? -154.124 -23.687 141.496 1.00 78.88 553 GLU A CA 1
ATOM 4241 C C . GLU A 1 553 ? -154.284 -25.154 141.925 1.00 78.88 553 GLU A C 1
ATOM 4243 O O . GLU A 1 553 ? -155.281 -25.512 142.557 1.00 78.88 553 GLU A O 1
ATOM 4248 N N . ILE A 1 554 ? -153.283 -26.003 141.661 1.00 75.38 554 ILE A N 1
ATOM 4249 C CA . ILE A 1 554 ? -153.282 -27.403 142.119 1.00 75.38 554 ILE A CA 1
ATOM 4250 C C . ILE A 1 554 ? -153.284 -27.477 143.654 1.00 75.38 554 ILE A C 1
ATOM 4252 O O . ILE A 1 554 ? -154.058 -28.243 144.233 1.00 75.38 554 ILE A O 1
ATOM 4256 N N . ALA A 1 555 ? -152.470 -26.655 144.323 1.00 76.31 555 ALA A N 1
ATOM 4257 C CA . ALA A 1 555 ? -152.389 -26.643 145.784 1.00 76.31 555 ALA A CA 1
ATOM 4258 C C . ALA A 1 555 ? -153.709 -26.211 146.455 1.00 76.31 555 ALA A C 1
ATOM 4260 O O . ALA A 1 555 ? -154.064 -26.729 147.519 1.00 76.31 555 ALA A O 1
ATOM 4261 N N . ASP A 1 556 ? -154.457 -25.293 145.841 1.00 76.62 556 ASP A N 1
ATOM 4262 C CA . ASP A 1 556 ? -155.759 -24.857 146.357 1.00 76.62 556 ASP A CA 1
ATOM 4263 C C . ASP A 1 556 ? -156.849 -25.927 146.153 1.00 76.62 556 ASP A C 1
ATOM 4265 O O . ASP A 1 556 ? -157.656 -26.170 147.057 1.00 76.62 556 ASP A O 1
ATOM 4269 N N . LEU A 1 557 ? -156.825 -26.653 145.028 1.00 76.69 557 LEU A N 1
ATOM 4270 C CA . LEU A 1 557 ? -157.724 -27.789 144.782 1.00 76.69 557 LEU A CA 1
ATOM 4271 C C . LEU A 1 557 ? -157.476 -28.968 145.739 1.00 76.69 557 LEU A C 1
ATOM 4273 O O . LEU A 1 557 ? -158.429 -29.620 146.180 1.00 76.69 557 LEU A O 1
ATOM 4277 N N . GLU A 1 558 ? -156.221 -29.241 146.105 1.00 75.19 558 GLU A N 1
ATOM 4278 C CA . GLU A 1 558 ? -155.885 -30.300 147.067 1.00 75.19 558 GLU A CA 1
ATOM 4279 C C . GLU A 1 558 ? -156.399 -30.001 148.479 1.00 75.19 558 GLU A C 1
ATOM 4281 O O . GLU A 1 558 ? -156.931 -30.901 149.142 1.00 75.19 558 GLU A O 1
ATOM 4286 N N . LYS A 1 559 ? -156.328 -28.739 148.924 1.00 77.44 559 LYS A N 1
ATOM 4287 C CA . LYS A 1 559 ? -156.920 -28.323 150.206 1.00 77.44 559 LYS A CA 1
ATOM 4288 C C . LYS A 1 559 ? -158.423 -28.575 150.227 1.00 77.44 559 LYS A C 1
ATOM 4290 O O . LYS A 1 559 ? -158.916 -29.226 151.150 1.00 77.44 559 LYS A O 1
ATOM 4295 N N . LEU A 1 560 ? -159.119 -28.169 149.168 1.00 76.56 560 LEU A N 1
ATOM 4296 C CA . LEU A 1 560 ? -160.567 -28.338 149.022 1.00 76.56 560 LEU A CA 1
ATOM 4297 C C . LEU A 1 560 ? -160.980 -29.822 149.033 1.00 76.56 560 LEU A C 1
ATOM 4299 O O . LEU A 1 560 ? -161.960 -30.211 149.672 1.00 76.56 560 LEU A O 1
ATOM 4303 N N . LYS A 1 561 ? -160.186 -30.689 148.391 1.00 77.06 561 LYS A N 1
ATOM 4304 C CA . LYS A 1 561 ? -160.395 -32.145 148.413 1.00 77.06 561 LYS A CA 1
ATOM 4305 C C . LYS A 1 561 ? -160.189 -32.737 149.813 1.00 77.06 561 LYS A C 1
ATOM 4307 O O . LYS A 1 561 ? -160.951 -33.618 150.221 1.00 77.06 561 LYS A O 1
ATOM 4312 N N . SER A 1 562 ? -159.188 -32.259 150.553 1.00 74.94 562 SER A N 1
ATOM 4313 C CA . SER A 1 562 ? -158.866 -32.759 151.895 1.00 74.94 562 SER A CA 1
ATOM 4314 C C . SER A 1 562 ? -159.985 -32.478 152.910 1.00 74.94 562 SER A C 1
ATOM 4316 O O . SER A 1 562 ? -160.395 -33.390 153.635 1.00 74.94 562 SER A O 1
ATOM 4318 N N . GLU A 1 563 ? -160.581 -31.285 152.876 1.00 78.00 563 GLU A N 1
ATOM 4319 C CA . GLU A 1 563 ? -161.710 -30.908 153.739 1.00 78.00 563 GLU A CA 1
ATOM 4320 C C . GLU A 1 563 ? -162.935 -31.800 153.480 1.00 78.00 563 GLU A C 1
ATOM 4322 O O . GLU A 1 563 ? -163.561 -32.325 154.407 1.00 78.00 563 GLU A O 1
ATOM 4327 N N . LEU A 1 564 ? -163.221 -32.076 152.205 1.00 72.62 564 LEU A N 1
ATOM 4328 C CA . LEU A 1 564 ? -164.363 -32.890 151.786 1.00 72.62 564 LEU A CA 1
ATOM 4329 C C . LEU A 1 564 ? -164.202 -34.372 152.182 1.00 72.62 564 LEU A C 1
ATOM 4331 O O . LEU A 1 564 ? -165.178 -35.045 152.522 1.00 72.62 564 LEU A O 1
ATOM 4335 N N . THR A 1 565 ? -162.968 -34.890 152.205 1.00 73.25 565 THR A N 1
ATOM 4336 C CA . THR A 1 565 ? -162.686 -36.252 152.702 1.00 73.25 565 THR A CA 1
ATOM 4337 C C . THR A 1 565 ? -162.801 -36.381 154.220 1.00 73.25 565 THR A C 1
ATOM 4339 O O . THR A 1 565 ? -163.286 -37.407 154.708 1.00 73.25 565 THR A O 1
ATOM 4342 N N . GLN A 1 566 ? -162.426 -35.348 154.979 1.00 74.00 566 GLN A N 1
ATOM 4343 C CA . GLN A 1 566 ? -162.574 -35.355 156.435 1.00 74.00 566 GLN A CA 1
ATOM 4344 C C . GLN A 1 566 ? -164.050 -35.326 156.852 1.00 74.00 566 GLN A C 1
ATOM 4346 O O . GLN A 1 566 ? -164.443 -36.104 157.723 1.00 74.00 566 GLN A O 1
ATOM 4351 N N . ALA A 1 567 ? -164.887 -34.544 156.162 1.00 70.94 567 ALA A N 1
ATOM 4352 C CA . ALA A 1 567 ? -166.334 -34.526 156.390 1.00 70.94 567 ALA A CA 1
ATOM 4353 C C . ALA A 1 567 ? -167.014 -35.881 156.091 1.00 70.94 567 ALA A C 1
ATOM 4355 O O . ALA A 1 567 ? -167.941 -36.287 156.790 1.00 70.94 567 ALA A O 1
ATOM 4356 N N . LYS A 1 568 ? -166.533 -36.637 155.091 1.00 71.94 568 LYS A N 1
ATOM 4357 C CA . LYS A 1 568 ? -167.034 -38.001 154.823 1.00 71.94 568 LYS A CA 1
ATOM 4358 C C . LYS A 1 568 ? -166.626 -39.012 155.904 1.00 71.94 568 LYS A C 1
ATOM 4360 O O . LYS A 1 568 ? -167.384 -39.932 156.203 1.00 71.94 568 LYS A O 1
ATOM 4365 N N . SER A 1 569 ? -165.437 -38.859 156.487 1.00 70.94 569 SER A N 1
ATOM 4366 C CA . SER A 1 569 ? -164.909 -39.744 157.538 1.00 70.94 569 SER A CA 1
ATOM 4367 C C . SER A 1 569 ? -165.700 -39.647 158.846 1.00 70.94 569 SER A C 1
ATOM 4369 O O . SER A 1 569 ? -165.967 -40.670 159.478 1.00 70.94 569 SER A O 1
ATOM 4371 N N . THR A 1 570 ? -166.121 -38.441 159.235 1.00 72.06 570 THR A N 1
ATOM 4372 C CA . THR A 1 570 ? -166.942 -38.235 160.438 1.00 72.06 570 THR A CA 1
ATOM 4373 C C . THR A 1 570 ? -168.317 -38.880 160.284 1.00 72.06 570 THR A C 1
ATOM 4375 O O . THR A 1 570 ? -168.696 -39.692 161.122 1.00 72.06 570 THR A O 1
ATOM 4378 N N . HIS A 1 571 ? -168.988 -38.672 159.147 1.00 70.62 571 HIS A N 1
ATOM 4379 C CA . HIS A 1 571 ? -170.261 -39.341 158.845 1.00 70.62 571 HIS A CA 1
ATOM 4380 C C . HIS A 1 571 ? -170.165 -40.873 158.843 1.00 70.62 571 HIS A C 1
ATOM 4382 O O . HIS A 1 571 ? -171.084 -41.556 159.286 1.00 70.62 571 HIS A O 1
ATOM 4388 N N . LYS A 1 572 ? -169.041 -41.435 158.380 1.00 71.56 572 LYS A N 1
ATOM 4389 C CA . LYS A 1 572 ? -168.832 -42.889 158.378 1.00 71.56 572 LYS A CA 1
ATOM 4390 C C . LYS A 1 572 ? -168.735 -43.476 159.792 1.00 71.56 572 LYS A C 1
ATOM 4392 O O . LYS A 1 572 ? -169.172 -44.604 160.006 1.00 71.56 572 LYS A O 1
ATOM 4397 N N . LYS A 1 573 ? -168.159 -42.740 160.747 1.00 73.50 573 LYS A N 1
ATOM 4398 C CA . LYS A 1 573 ? -168.016 -43.203 162.138 1.00 73.50 573 LYS A CA 1
ATOM 4399 C C . LYS A 1 573 ? -169.347 -43.197 162.889 1.00 73.50 573 LYS A C 1
ATOM 4401 O O . LYS A 1 573 ? -169.614 -44.154 163.608 1.00 73.50 573 LYS A O 1
ATOM 4406 N N . ASP A 1 574 ? -170.188 -42.195 162.650 1.00 71.69 574 ASP A N 1
ATOM 4407 C CA . ASP A 1 574 ? -171.494 -42.073 163.313 1.00 71.69 574 ASP A CA 1
ATOM 4408 C C . ASP A 1 574 ? -172.481 -43.178 162.893 1.00 71.69 574 ASP A C 1
ATOM 4410 O O . ASP A 1 574 ? -173.299 -43.630 163.689 1.00 71.69 574 ASP A O 1
ATOM 4414 N N . ILE A 1 575 ? -172.381 -43.673 161.654 1.00 68.06 575 ILE A N 1
ATOM 4415 C CA . ILE A 1 575 ? -173.220 -44.781 161.162 1.00 68.06 575 ILE A CA 1
ATOM 4416 C C . ILE A 1 575 ? -172.799 -46.122 161.789 1.00 68.06 575 ILE A C 1
ATOM 4418 O O . ILE A 1 575 ? -173.641 -46.972 162.075 1.00 68.06 575 ILE A O 1
ATOM 4422 N N . LEU A 1 576 ? -171.498 -46.325 162.025 1.00 68.06 576 LEU A N 1
ATOM 4423 C CA . LEU A 1 576 ? -170.968 -47.585 162.560 1.00 68.06 576 LEU A CA 1
ATOM 4424 C C . LEU A 1 576 ? -171.246 -47.771 164.057 1.00 68.06 576 LEU A C 1
ATOM 4426 O O . LEU A 1 576 ? -171.513 -48.898 164.476 1.00 68.06 576 LEU A O 1
ATOM 4430 N N . SER A 1 577 ? -171.227 -46.702 164.857 1.00 73.44 577 SER A N 1
ATOM 4431 C CA . SER A 1 577 ? -171.562 -46.785 166.288 1.00 73.44 577 SER A CA 1
ATOM 4432 C C . SER A 1 577 ? -173.023 -47.194 166.514 1.00 73.44 577 SER A C 1
ATOM 4434 O O . SER A 1 577 ? -173.301 -48.059 167.342 1.00 73.44 577 SER A O 1
ATOM 4436 N N . LEU A 1 578 ? -173.943 -46.666 165.703 1.00 70.06 578 LEU A N 1
ATOM 4437 C CA . LEU A 1 578 ? -175.377 -46.976 165.754 1.00 70.06 578 LEU A CA 1
ATOM 4438 C C . LEU A 1 578 ? -175.694 -48.449 165.445 1.00 70.06 578 LEU A C 1
ATOM 4440 O O . LEU A 1 578 ? -176.623 -49.031 166.010 1.00 70.06 578 LEU A O 1
ATOM 4444 N N . HIS A 1 579 ? -174.918 -49.074 164.558 1.00 69.75 579 HIS A N 1
ATOM 4445 C CA . HIS A 1 579 ? -175.074 -50.495 164.243 1.00 69.75 579 HIS A CA 1
ATOM 4446 C C . HIS A 1 579 ? -174.532 -51.412 165.346 1.00 69.75 579 HIS A C 1
ATOM 4448 O O . HIS A 1 579 ? -175.101 -52.478 165.575 1.00 69.75 579 HIS A O 1
ATOM 4454 N N . GLN A 1 580 ? -173.475 -51.006 166.054 1.00 67.75 580 GLN A N 1
ATOM 4455 C CA . GLN A 1 580 ? -172.889 -51.804 167.136 1.00 67.75 580 GLN A CA 1
ATOM 4456 C C . GLN A 1 580 ? -173.760 -51.825 168.398 1.00 67.75 580 GLN A C 1
ATOM 4458 O O . GLN A 1 580 ? -173.876 -52.877 169.028 1.00 67.75 580 GLN A O 1
ATOM 4463 N N . GLU A 1 581 ? -174.440 -50.723 168.731 1.00 71.06 581 GLU A N 1
ATOM 4464 C CA . GLU A 1 581 ? -175.413 -50.705 169.837 1.00 71.06 581 GLU A CA 1
ATOM 4465 C C . GLU A 1 581 ? -176.561 -51.697 169.607 1.00 71.06 581 GLU A C 1
ATOM 4467 O O . GLU A 1 581 ? -176.916 -52.458 170.507 1.00 71.06 581 GLU A O 1
ATOM 4472 N N . ARG A 1 582 ? -177.066 -51.794 168.370 1.00 67.06 582 ARG A N 1
ATOM 4473 C CA . ARG A 1 582 ? -178.127 -52.756 168.026 1.00 67.06 582 ARG A CA 1
ATOM 4474 C C . ARG A 1 582 ? -177.732 -54.219 168.232 1.00 67.06 582 ARG A C 1
ATOM 4476 O O . ARG A 1 582 ? -178.600 -55.038 168.524 1.00 67.06 582 ARG A O 1
ATOM 4483 N N . VAL A 1 583 ? -176.453 -54.560 168.072 1.00 68.56 583 VAL A N 1
ATOM 4484 C CA . VAL A 1 583 ? -175.956 -55.933 168.266 1.00 68.56 583 VAL A CA 1
ATOM 4485 C C . VAL A 1 583 ? -175.815 -56.256 169.755 1.00 68.56 583 VAL A C 1
ATOM 4487 O O . VAL A 1 583 ? -176.196 -57.344 170.186 1.00 68.56 583 VAL A O 1
ATOM 4490 N N . ALA A 1 584 ? -175.333 -55.307 170.561 1.00 69.44 584 ALA A N 1
ATOM 4491 C CA . ALA A 1 584 ? -175.172 -55.499 172.002 1.00 69.44 584 ALA A CA 1
ATOM 4492 C C . ALA A 1 584 ? -176.516 -55.730 172.722 1.00 69.44 584 ALA A C 1
ATOM 4494 O O . ALA A 1 584 ? -176.603 -56.581 173.612 1.00 69.44 584 ALA A O 1
ATOM 4495 N N . ASP A 1 585 ? -177.577 -55.040 172.296 1.00 67.19 585 ASP A N 1
ATOM 4496 C CA . ASP A 1 585 ? -178.915 -55.205 172.874 1.00 67.19 585 ASP A CA 1
ATOM 4497 C C . ASP A 1 585 ? -179.535 -56.573 172.547 1.00 67.19 585 ASP A C 1
ATOM 4499 O O . ASP A 1 585 ? -180.151 -57.201 173.412 1.00 67.19 585 ASP A O 1
ATOM 4503 N N . ALA A 1 586 ? -179.312 -57.091 171.334 1.00 61.69 586 ALA A N 1
ATOM 4504 C CA . ALA A 1 586 ? -179.838 -58.390 170.908 1.00 61.69 586 ALA A CA 1
ATOM 4505 C C . ALA A 1 586 ? -179.254 -59.562 171.722 1.00 61.69 586 ALA A C 1
ATOM 4507 O O . ALA A 1 586 ? -179.969 -60.505 172.066 1.00 61.69 586 ALA A O 1
ATOM 4508 N N . TYR A 1 587 ? -177.975 -59.483 172.099 1.00 65.69 587 TYR A N 1
ATOM 4509 C CA . TYR A 1 587 ? -177.329 -60.494 172.942 1.00 65.69 587 TYR A CA 1
ATOM 4510 C C . TYR A 1 587 ? -177.789 -60.464 174.391 1.00 65.69 587 TYR A C 1
ATOM 4512 O O . TYR A 1 587 ? -177.876 -61.509 175.040 1.00 65.69 587 TYR A O 1
ATOM 4520 N N . ARG A 1 588 ? -178.110 -59.275 174.900 1.00 65.62 588 ARG A N 1
ATOM 4521 C CA . ARG A 1 588 ? -178.558 -59.105 176.280 1.00 65.62 588 ARG A CA 1
ATOM 4522 C C . ARG A 1 588 ? -179.942 -59.721 176.501 1.00 65.62 588 ARG A C 1
ATOM 4524 O O . ARG A 1 588 ? -180.163 -60.347 177.531 1.00 65.62 588 ARG A O 1
ATOM 4531 N N . ILE A 1 589 ? -180.814 -59.638 175.495 1.00 62.28 589 ILE A N 1
ATOM 4532 C CA . ILE A 1 589 ? -182.157 -60.243 175.510 1.00 62.28 589 ILE A CA 1
ATOM 4533 C C . ILE A 1 589 ? -182.080 -61.781 175.469 1.00 62.28 589 ILE A C 1
ATOM 4535 O O . ILE A 1 589 ? -182.874 -62.467 176.110 1.00 62.28 589 ILE A O 1
ATOM 4539 N N . ASN A 1 590 ? -181.081 -62.349 174.788 1.00 55.44 590 ASN A N 1
ATOM 4540 C CA . ASN A 1 590 ? -180.976 -63.799 174.590 1.00 55.44 590 ASN A CA 1
ATOM 4541 C C . ASN A 1 590 ? -180.387 -64.566 175.797 1.00 55.44 590 ASN A C 1
ATOM 4543 O O . ASN A 1 590 ? -180.403 -65.798 175.842 1.00 55.44 590 ASN A O 1
ATOM 4547 N N . GLY A 1 591 ? -179.893 -63.841 176.805 1.00 60.06 591 GLY A N 1
ATOM 4548 C CA . GLY A 1 591 ? -179.500 -64.398 178.100 1.00 60.06 591 GLY A CA 1
ATOM 4549 C C . GLY A 1 591 ? -180.679 -64.731 179.025 1.00 60.06 591 GLY A C 1
ATOM 4550 O O . GLY A 1 591 ? -180.503 -65.522 179.951 1.00 60.06 591 GLY A O 1
ATOM 4551 N N . GLU A 1 592 ? -181.871 -64.172 178.782 1.00 60.06 592 GLU A N 1
ATOM 4552 C CA . GLU A 1 592 ? -182.994 -64.211 179.735 1.00 60.06 592 GLU A CA 1
ATOM 4553 C C . GLU A 1 592 ? -184.007 -65.354 179.492 1.00 60.06 592 GLU A C 1
ATOM 4555 O O . GLU A 1 592 ? -184.896 -65.560 180.319 1.00 60.06 592 GLU A O 1
ATOM 4560 N N . LEU A 1 593 ? -183.868 -66.158 178.424 1.00 58.03 593 LEU A N 1
ATOM 4561 C CA . LEU A 1 593 ? -184.820 -67.235 178.100 1.00 58.03 593 LEU A CA 1
ATOM 4562 C C . LEU A 1 593 ? -184.407 -68.643 178.613 1.00 58.03 593 LEU A C 1
ATOM 4564 O O . LEU A 1 593 ? -183.223 -69.005 178.542 1.00 58.03 593 LEU A O 1
ATOM 4568 N N . PRO A 1 594 ? -185.374 -69.472 179.081 1.00 55.03 594 PRO A N 1
ATOM 4569 C CA . PRO A 1 594 ? -185.155 -70.858 179.516 1.00 55.03 594 PRO A CA 1
ATOM 4570 C C . PRO A 1 594 ? -184.520 -71.761 178.449 1.00 55.03 594 PRO A C 1
ATOM 4572 O O . PRO A 1 594 ? -184.720 -71.570 177.254 1.00 55.03 594 PRO A O 1
ATOM 4575 N N . GLU A 1 595 ? -183.793 -72.791 178.896 1.00 63.16 595 GLU A N 1
ATOM 4576 C CA . GLU A 1 595 ? -182.820 -73.575 178.107 1.00 63.16 595 GLU A CA 1
ATOM 4577 C C . GLU A 1 595 ? -183.376 -74.270 176.846 1.00 63.16 595 GLU A C 1
ATOM 4579 O O . GLU A 1 595 ? -182.634 -74.538 175.910 1.00 63.16 595 GLU A O 1
ATOM 4584 N N . HIS A 1 596 ? -184.685 -74.508 176.779 1.00 57.62 596 HIS A N 1
ATOM 4585 C CA . HIS A 1 596 ? -185.381 -75.109 175.632 1.00 57.62 596 HIS A CA 1
ATOM 4586 C C . HIS A 1 596 ? -186.031 -74.077 174.690 1.00 57.62 596 HIS A C 1
ATOM 4588 O O . HIS A 1 596 ? -186.649 -74.460 173.702 1.00 57.62 596 HIS A O 1
ATOM 4594 N N . LEU A 1 597 ? -185.904 -72.780 174.984 1.00 58.56 597 LEU A N 1
ATOM 4595 C CA . LEU A 1 597 ? -186.499 -71.673 174.223 1.00 58.56 597 LEU A CA 1
ATOM 4596 C C . LEU A 1 597 ? -185.457 -70.697 173.656 1.00 58.56 597 LEU A C 1
ATOM 4598 O O . LEU A 1 597 ? -185.816 -69.629 173.169 1.00 58.56 597 LEU A O 1
ATOM 4602 N N . ARG A 1 598 ? -184.167 -71.036 173.715 1.00 61.75 598 ARG A N 1
ATOM 4603 C CA . ARG A 1 598 ? -183.109 -70.201 173.136 1.00 61.75 598 ARG A CA 1
ATOM 4604 C C . ARG A 1 598 ? -183.063 -70.380 171.620 1.00 61.75 598 ARG A C 1
ATOM 4606 O O . ARG A 1 598 ? -182.764 -71.471 171.141 1.00 61.75 598 ARG A O 1
ATOM 4613 N N . GLU A 1 599 ? -183.303 -69.300 170.882 1.00 61.38 599 GLU A N 1
ATOM 4614 C CA . GLU A 1 599 ? -183.042 -69.223 169.441 1.00 61.38 599 GLU A CA 1
ATOM 4615 C C . GLU A 1 599 ? -181.690 -68.555 169.160 1.00 61.38 599 GLU A C 1
ATOM 4617 O O . GLU A 1 599 ? -181.235 -67.659 169.873 1.00 61.38 599 GLU A O 1
ATOM 4622 N N . THR A 1 600 ? -181.021 -69.002 168.101 1.00 54.16 600 THR A N 1
ATOM 4623 C CA . THR A 1 600 ? -179.729 -68.475 167.650 1.00 54.16 600 THR A CA 1
ATOM 4624 C C . THR A 1 600 ? -179.918 -67.154 166.902 1.00 54.16 600 THR A C 1
ATOM 4626 O O . THR A 1 600 ? -180.594 -67.120 165.875 1.00 54.16 600 THR A O 1
ATOM 4629 N N . VAL A 1 601 ? -179.311 -66.073 167.398 1.00 60.56 601 VAL A N 1
ATOM 4630 C CA . VAL A 1 601 ? -179.329 -64.743 166.763 1.00 60.56 601 VAL A CA 1
ATOM 4631 C C . VAL A 1 601 ? -178.277 -64.688 165.651 1.00 60.56 601 VAL A C 1
ATOM 4633 O O . VAL A 1 601 ? -177.119 -65.025 165.875 1.00 60.56 601 VAL A O 1
ATOM 4636 N N . ASP A 1 602 ? -178.695 -64.273 164.454 1.00 57.31 602 ASP A N 1
ATOM 4637 C CA . ASP A 1 602 ? -177.893 -64.289 163.224 1.00 57.31 602 ASP A CA 1
ATOM 4638 C C . ASP A 1 602 ? -177.291 -62.895 162.936 1.00 57.31 602 ASP A C 1
ATOM 4640 O O . ASP A 1 602 ? -177.949 -61.998 162.398 1.00 57.31 602 ASP A O 1
ATOM 4644 N N . GLU A 1 603 ? -176.033 -62.693 163.343 1.00 60.44 603 GLU A N 1
ATOM 4645 C CA . GLU A 1 603 ? -175.311 -61.405 163.311 1.00 60.44 603 GLU A CA 1
ATOM 4646 C C . GLU A 1 603 ? -175.125 -60.826 161.900 1.00 60.44 603 GLU A C 1
ATOM 4648 O O . GLU A 1 603 ? -175.078 -59.608 161.711 1.00 60.44 603 GLU A O 1
ATOM 4653 N N . ASN A 1 604 ? -175.053 -61.693 160.890 1.00 63.84 604 ASN A N 1
ATOM 4654 C CA . ASN A 1 604 ? -174.664 -61.308 159.533 1.00 63.84 604 ASN A CA 1
ATOM 4655 C C . ASN A 1 604 ? -175.728 -60.470 158.811 1.00 63.84 604 ASN A C 1
ATOM 4657 O O . ASN A 1 604 ? -175.404 -59.713 157.900 1.00 63.84 604 ASN A O 1
ATOM 4661 N N . LYS A 1 605 ? -176.997 -60.556 159.230 1.00 63.22 605 LYS A N 1
ATOM 4662 C CA . LYS A 1 605 ? -178.108 -59.835 158.591 1.00 63.22 605 LYS A CA 1
ATOM 4663 C C . LYS A 1 605 ? -178.293 -58.408 159.117 1.00 63.22 605 LYS A C 1
ATOM 4665 O O . LYS A 1 605 ? -178.892 -57.580 158.439 1.00 63.22 605 LYS A O 1
ATOM 4670 N N . LEU A 1 606 ? -177.788 -58.108 160.316 1.00 57.12 606 LEU A N 1
ATOM 4671 C CA . LEU A 1 606 ? -177.886 -56.778 160.936 1.00 57.12 606 LEU A CA 1
ATOM 4672 C C . LEU A 1 606 ? -176.739 -55.834 160.531 1.00 57.12 606 LEU A C 1
ATOM 4674 O O . LEU A 1 606 ? -176.855 -54.623 160.723 1.00 57.12 606 LEU A O 1
ATOM 4678 N N . LEU A 1 607 ? -175.661 -56.378 159.959 1.00 61.31 607 LEU A N 1
ATOM 4679 C CA . LEU A 1 607 ? -174.458 -55.649 159.542 1.00 61.31 607 LEU A CA 1
ATOM 4680 C C . LEU A 1 607 ? -174.400 -55.350 158.031 1.00 61.31 607 LEU A C 1
ATOM 4682 O O . LEU A 1 607 ? -173.429 -54.745 157.568 1.00 61.31 607 LEU A O 1
ATOM 4686 N N . ASP A 1 608 ? -175.411 -55.746 157.251 1.00 53.91 608 ASP A N 1
ATOM 4687 C CA . ASP A 1 608 ? -175.376 -55.584 155.796 1.00 53.91 608 ASP A CA 1
ATOM 4688 C C . ASP A 1 608 ? -175.620 -54.122 155.373 1.00 53.91 608 ASP A C 1
ATOM 4690 O O . ASP A 1 608 ? -176.730 -53.591 155.429 1.00 53.91 608 ASP A O 1
ATOM 4694 N N . THR A 1 609 ? -174.535 -53.460 154.966 1.00 60.91 609 THR A N 1
ATOM 4695 C CA . THR A 1 609 ? -174.480 -52.067 154.483 1.00 60.91 609 THR A CA 1
ATOM 4696 C C . THR A 1 609 ? -173.908 -51.982 153.059 1.00 60.91 609 THR A C 1
ATOM 4698 O O . THR A 1 609 ? -173.434 -50.928 152.626 1.00 60.91 609 THR A O 1
ATOM 4701 N N . GLY A 1 610 ? -173.964 -53.080 152.294 1.00 55.34 610 GLY A N 1
ATOM 4702 C CA . GLY A 1 610 ? -173.243 -53.253 151.026 1.00 55.34 610 GLY A CA 1
ATOM 4703 C C . GLY A 1 610 ? -173.627 -52.348 149.841 1.00 55.34 610 GLY A C 1
ATOM 4704 O O . GLY A 1 610 ? -173.010 -52.474 148.789 1.00 55.34 610 GLY A O 1
ATOM 4705 N N . SER A 1 611 ? -174.593 -51.425 149.965 1.00 48.91 611 SER A N 1
ATOM 4706 C CA . SER A 1 611 ? -175.172 -50.705 148.810 1.00 48.91 611 SER A CA 1
ATOM 4707 C C . SER A 1 611 ? -174.917 -49.184 148.722 1.00 48.91 611 SER A C 1
ATOM 4709 O O . SER A 1 611 ? -175.345 -48.586 147.739 1.00 48.91 611 SER A O 1
ATOM 4711 N N . LEU A 1 612 ? -174.257 -48.512 149.677 1.00 52.28 612 LEU A N 1
ATOM 4712 C CA . LEU A 1 612 ? -174.249 -47.025 149.709 1.00 52.28 612 LEU A CA 1
ATOM 4713 C C . LEU A 1 612 ? -172.872 -46.327 149.654 1.00 52.28 612 LEU A C 1
ATOM 4715 O O . LEU A 1 612 ? -172.829 -45.100 149.624 1.00 52.28 612 LEU A O 1
ATOM 4719 N N . PHE A 1 613 ? -171.746 -47.052 149.597 1.00 54.69 613 PHE A N 1
ATOM 4720 C CA . PHE A 1 613 ? -170.397 -46.449 149.688 1.00 54.69 613 PHE A CA 1
ATOM 4721 C C . PHE A 1 613 ? -169.542 -46.481 148.402 1.00 54.69 613 PHE A C 1
ATOM 4723 O O . PHE A 1 613 ? -168.332 -46.259 148.480 1.00 54.69 613 PHE A O 1
ATOM 4730 N N . SER A 1 614 ? -170.109 -46.721 147.214 1.00 43.22 614 SER A N 1
ATOM 4731 C CA . SER A 1 614 ? -169.320 -46.743 145.970 1.00 43.22 614 SER A CA 1
ATOM 4732 C C . SER A 1 614 ? -168.990 -45.332 145.460 1.00 43.22 614 SER A C 1
ATOM 4734 O O . SER A 1 614 ? -169.873 -44.578 145.052 1.00 43.22 614 SER A O 1
ATOM 4736 N N . VAL A 1 615 ? -167.698 -45.000 145.454 1.00 41.62 615 VAL A N 1
ATOM 4737 C CA . VAL A 1 615 ? -167.106 -43.852 144.754 1.00 41.62 615 VAL A CA 1
ATOM 4738 C C . VAL A 1 615 ? -166.353 -44.402 143.543 1.00 41.62 615 VAL A C 1
ATOM 4740 O O . VAL A 1 615 ? -165.348 -45.086 143.720 1.00 41.62 615 VAL A O 1
ATOM 4743 N N . GLU A 1 616 ? -166.823 -44.107 142.331 1.00 40.56 616 GLU A N 1
ATOM 4744 C CA . GLU A 1 616 ? -166.055 -44.300 141.096 1.00 40.56 616 GLU A CA 1
ATOM 4745 C C . GLU A 1 616 ? -165.272 -43.027 140.759 1.00 40.56 616 GLU A C 1
ATOM 4747 O O . GLU A 1 616 ? -165.782 -41.909 140.842 1.00 40.56 616 GLU A O 1
ATOM 4752 N N . ALA A 1 617 ? -164.008 -43.221 140.393 1.00 46.97 617 ALA A N 1
ATOM 4753 C CA . ALA A 1 617 ? -163.064 -42.200 139.975 1.00 46.97 617 ALA A CA 1
ATOM 4754 C C . ALA A 1 617 ? -162.469 -42.606 138.624 1.00 46.97 617 ALA A C 1
ATOM 4756 O O . ALA A 1 617 ? -161.965 -43.718 138.515 1.00 46.97 617 ALA A O 1
ATOM 4757 N N . SER A 1 618 ? -162.508 -41.712 137.632 1.00 36.94 618 SER A N 1
ATOM 4758 C CA . SER A 1 618 ? -161.562 -41.559 136.503 1.00 36.94 618 SER A CA 1
ATOM 4759 C C . SER A 1 618 ? -162.144 -40.472 135.568 1.00 36.94 618 SER A C 1
ATOM 4761 O O . SER A 1 618 ? -163.358 -40.333 135.509 1.00 36.94 618 SER A O 1
ATOM 4763 N N . VAL A 1 619 ? -161.429 -39.590 134.868 1.00 38.12 619 VAL A N 1
ATOM 4764 C CA . VAL A 1 619 ? -160.083 -39.596 134.282 1.00 38.12 619 VAL A CA 1
ATOM 4765 C C . VAL A 1 619 ? -159.613 -38.134 134.167 1.00 38.12 619 VAL A C 1
ATOM 4767 O O . VAL A 1 619 ? -160.398 -37.258 133.814 1.00 38.12 619 VAL A O 1
ATOM 4770 N N . ALA A 1 620 ? -158.325 -37.904 134.417 1.00 36.94 620 ALA A N 1
ATOM 4771 C CA . ALA A 1 620 ? -157.563 -36.735 133.983 1.00 36.94 620 ALA A CA 1
ATOM 4772 C C . ALA A 1 620 ? -156.596 -37.149 132.858 1.00 36.94 620 ALA A C 1
ATOM 4774 O O . ALA A 1 620 ? -156.226 -38.324 132.809 1.00 36.94 620 ALA A O 1
ATOM 4775 N N . ASN A 1 621 ? -156.230 -36.195 131.990 1.00 43.88 621 ASN A N 1
ATOM 4776 C CA . ASN A 1 621 ? -154.964 -36.014 131.239 1.00 43.88 621 ASN A CA 1
ATOM 4777 C C . ASN A 1 621 ? -155.279 -35.132 130.009 1.00 43.88 621 ASN A C 1
ATOM 4779 O O . ASN A 1 621 ? -156.220 -35.442 129.285 1.00 43.88 621 ASN A O 1
ATOM 4783 N N . ALA A 1 622 ? -154.577 -34.050 129.681 1.00 35.88 622 ALA A N 1
ATOM 4784 C CA . ALA A 1 622 ? -153.338 -33.446 130.163 1.00 35.88 622 ALA A CA 1
ATOM 4785 C C . ALA A 1 622 ? -153.461 -31.918 130.045 1.00 35.88 622 ALA A C 1
ATOM 4787 O O . ALA A 1 622 ? -154.267 -31.479 129.188 1.00 35.88 622 ALA A O 1
#

Radius of gyration: 114.7 Å; chains: 1; bounding box: 261×135×317 Å

Foldseek 3Di:
DDDDPDPDDDDPVVVVVVCVVVVNDCDVVDGPPDDDPPCPVVVVVVVVPDDPDDDPPVDDPPDDVVVVVVVVVVVPDDPPPPDDPDDDPCVVVVVVPCPDPPDDPDDDDDPDDDDPVVVVVVVVVVVVVVVVCCVVCVPVVCVPPDPDDDPDDDDDPDPVVVVVVVVVVVVCVVVVVVVVVVVVVDDDDDDDDDDDDPCPVVPPDDDPDDDDDPVVVVVVVVCVVVDDVVVVDDPVVVVVVVVVVVVVVVVVVVVPDDDPVVVVVVVVVVVVVVVVVVVVVVPPDDPQWDDPDPPDTDGVVVVVVVCCVPVVVVVVVVVVVVVVVVVVVVVVVVVVVVVVVVVVVVVVVVVVVVVVVVVVVVVVVVVVVVVVVVVVVVVVVVVVVVVVVVVVVVVVVVVVVVVVVVVVVVVVVVVVVVVVVVVVVVVVVVVVVVVVVVVVVVVVVVVVCVVCVVVVVVVVVVVVVVVVVVVVVVVVVVVVVVVVVVVVVVVVVVVVVVVVVVVVVVVVVVVVVVVVVVVVVVVVVVVVVVVVVVVVVVVVVVVVVVVVVVVVVVVVVVVVVVVVVVVVVVVVVVVVVVLVVVVVVVVVVQVPDDPVPRDDDDSPVSPDPPPDDDDDDDDDDD

Organism: NCBI:txid27322